Protein AF-A0AAQ4Q8F9-F1 (afdb_monomer)

Radius of gyration: 36.41 Å; Cα contacts (8 Å, |Δi|>4): 1693; chains: 1; bounding box: 118×92×97 Å

Secondary structure (DSSP, 8-state):
--------SSSSSSS-SS---EEEEEEEE-STTS-HHHHHHHHHHHHHHHHHS-BBTTSEEEEEEEESSSEEEEE-TTS--BHHHHHHHHHTPPP------HHHHHHHHHHTTTSGGGTPPTTS-EEEEEEE-S--SS--HHHHHHHHHTTEEEEEEEETT--HHHHHHHSPSPHHHHEEEESSGGGHHHHHHHHHHHHHHHHHHHHHHHHTTEEEES-SSTTEEEEEE---SSSS-S--EEPBGGG--HHHHHHHHHHTT--SEEEE-TTTT----SPBP-EEEE--S--SSGGGSEEEEPS-S-PPTT-BPEEEE--SEEEEESSSTTEEEEEEEETTEEEEBP-TT--HHHHHHHHHHTT--SEEEEEEEEEEEEEEEE--HHHHHTT--TTTT-EEEEEEEEEEEEE-SSEEEESSSSTTEEEEEE----TTS-S--EEPBGGG--HHHHHHHHHHTT--SEEEE-GGGS----SPBP-EEEE--S--SSGGGSEEEE-------TT-B-EEEEPP-EEEEEEEETTEEEEEEEETTEEEEBP-TT--HHHHHHHHHHTT--SEEEEEEEEEEEEEEEEE--HHHHHTT--GGGG-EEEEEEEEEEEEE--SSPPPEEEEEESSS-----SSSEEEEETT--EEEEEE---SSS--EEEEEEE-TT--EEEEEE-BTTEEEEEESS--GGG-EEEEEEEEEEETTEEEEEEPPPEEEEEEPP----PPPP--

pLDDT: mean 79.24, std 13.97, range [27.98, 98.06]

Mean predicted aligned error: 19.27 Å

InterPro domains:
  IPR001190 SRCR domain [PF00530] (217-318)
  IPR001190 SRCR domain [PF00530] (324-401)
  IPR001190 SRCR domain [PF00530] (418-519)
  IPR001190 SRCR domain [PF00530] (525-603)
  IPR001190 SRCR domain [PR00258] (415-431)
  IPR001190 SRCR domain [PR00258] (439-450)
  IPR001190 SRCR domain [PR00258] (454-464)
  IPR001190 SRCR domain [PR00258] (484-498)
  IPR001190 SRCR domain [PR00258] (507-519)
  IPR001190 SRCR domain [PS50287] (214-318)
  IPR001190 SRCR domain [PS50287] (321-420)
  IPR001190 SRCR domain [PS50287] (415-519)
  IPR001190 SRCR domain [PS50287] (522-627)
  IPR001190 SRCR domain [SM00202] (214-318)
  IPR001190 SRCR domain [SM00202] (321-412)
  IPR001190 SRCR domain [SM00202] (415-519)
  IPR001190 SRCR domain [SM00202] (522-614)
  IPR002035 von Willebrand factor, type A [PF00092] (23-193)
  IPR002035 von Willebrand factor, type A [PS50234] (23-195)
  IPR002035 von Willebrand factor, type A [SM00327] (21-200)

Structure (mmCIF, N/CA/C/O backbone):
data_AF-A0AAQ4Q8F9-F1
#
_entry.id   AF-A0AAQ4Q8F9-F1
#
loop_
_atom_site.group_PDB
_atom_site.id
_atom_site.type_symbol
_atom_site.label_atom_id
_atom_site.label_alt_id
_atom_site.label_comp_id
_atom_site.label_asym_id
_atom_site.label_entity_id
_atom_site.label_seq_id
_atom_site.pdbx_PDB_ins_code
_atom_site.Cartn_x
_atom_site.Cartn_y
_atom_site.Cartn_z
_atom_site.occupancy
_atom_site.B_iso_or_equiv
_atom_site.auth_seq_id
_atom_site.auth_comp_id
_atom_site.auth_asym_id
_atom_site.auth_atom_id
_atom_site.pdbx_PDB_model_num
ATOM 1 N N . MET A 1 1 ? 2.829 54.168 5.114 1.00 35.06 1 MET A N 1
ATOM 2 C CA . MET A 1 1 ? 2.646 53.043 4.173 1.00 35.06 1 MET A CA 1
ATOM 3 C C . MET A 1 1 ? 3.361 51.857 4.783 1.00 35.06 1 MET A C 1
ATOM 5 O O . MET A 1 1 ? 4.544 51.974 5.066 1.00 35.06 1 MET A O 1
ATOM 9 N N . GLY A 1 2 ? 2.591 50.840 5.170 1.00 30.11 2 GLY A N 1
ATOM 10 C CA . GLY A 1 2 ? 3.022 49.775 6.071 1.00 30.11 2 GLY A CA 1
ATOM 11 C C . GLY A 1 2 ? 3.921 48.730 5.417 1.00 30.11 2 GLY A C 1
ATOM 12 O O . GLY A 1 2 ? 3.797 48.431 4.233 1.00 30.11 2 GLY A O 1
ATOM 13 N N . THR A 1 3 ? 4.804 48.173 6.236 1.00 28.84 3 THR A N 1
ATOM 14 C CA . THR A 1 3 ? 5.566 46.951 5.986 1.00 28.84 3 THR A CA 1
ATOM 15 C C . THR A 1 3 ? 4.746 45.755 6.467 1.00 28.84 3 THR A C 1
ATOM 17 O O . THR A 1 3 ? 4.568 45.574 7.670 1.00 28.84 3 THR A O 1
ATOM 20 N N . THR A 1 4 ? 4.236 44.947 5.542 1.00 30.41 4 THR A N 1
ATOM 21 C CA . THR A 1 4 ? 3.659 43.627 5.832 1.00 30.41 4 THR A CA 1
ATOM 22 C C . THR A 1 4 ? 4.786 42.610 5.975 1.00 30.41 4 THR A C 1
ATOM 24 O O . THR A 1 4 ? 5.556 42.393 5.040 1.00 30.41 4 THR A O 1
ATOM 27 N N . GLN A 1 5 ? 4.894 42.024 7.167 1.00 32.47 5 GLN A N 1
ATOM 28 C CA . GLN A 1 5 ? 5.756 40.882 7.454 1.00 32.47 5 GLN A CA 1
ATOM 29 C C . GLN A 1 5 ? 5.242 39.636 6.723 1.00 32.47 5 GLN A C 1
ATOM 31 O O . GLN A 1 5 ? 4.038 39.417 6.612 1.00 32.47 5 GLN A O 1
ATOM 36 N N . ASN A 1 6 ? 6.181 38.838 6.222 1.00 27.98 6 ASN A N 1
ATOM 37 C CA . ASN A 1 6 ? 5.950 37.571 5.543 1.00 27.98 6 ASN A CA 1
ATOM 38 C C . ASN A 1 6 ? 5.794 36.474 6.617 1.00 27.98 6 ASN A C 1
ATOM 40 O O . ASN A 1 6 ? 6.785 36.042 7.199 1.00 27.98 6 ASN A O 1
ATOM 44 N N . THR A 1 7 ? 4.559 36.078 6.933 1.00 31.38 7 THR A N 1
ATOM 45 C CA . THR A 1 7 ? 4.212 35.103 7.989 1.00 31.38 7 THR A CA 1
ATOM 46 C C . THR A 1 7 ? 3.966 33.690 7.444 1.00 31.38 7 THR A C 1
ATOM 48 O O . THR A 1 7 ? 3.009 33.043 7.848 1.00 31.38 7 THR A O 1
ATOM 51 N N . SER A 1 8 ? 4.787 33.196 6.512 1.00 37.94 8 SER A N 1
ATOM 52 C CA . SER A 1 8 ? 4.582 31.877 5.875 1.00 37.94 8 SER A CA 1
ATOM 53 C C . SER A 1 8 ? 5.716 30.864 6.086 1.00 37.94 8 SER A C 1
ATOM 55 O O . SER A 1 8 ? 5.758 29.852 5.398 1.00 37.94 8 SER A O 1
ATOM 57 N N . ALA A 1 9 ? 6.639 31.107 7.024 1.00 31.45 9 ALA A N 1
ATOM 58 C CA . ALA A 1 9 ? 7.805 30.239 7.253 1.00 31.45 9 ALA A CA 1
ATOM 59 C C . ALA A 1 9 ? 7.943 29.715 8.700 1.00 31.45 9 ALA A C 1
ATOM 61 O O . ALA A 1 9 ? 9.027 29.298 9.090 1.00 31.45 9 ALA A O 1
ATOM 62 N N . LEU A 1 10 ? 6.871 29.748 9.503 1.00 33.06 10 LEU A N 1
ATOM 63 C CA . LEU A 1 10 ? 6.869 29.272 10.901 1.00 33.06 10 LEU A CA 1
ATOM 64 C C . LEU A 1 10 ? 5.778 28.221 11.207 1.00 33.06 10 LEU A C 1
ATOM 66 O O . LEU A 1 10 ? 5.583 27.881 12.367 1.00 33.06 10 LEU A O 1
ATOM 70 N N . GLU A 1 11 ? 5.071 27.689 10.202 1.00 39.09 11 GLU A N 1
ATOM 71 C CA . GLU A 1 11 ? 3.965 26.730 10.415 1.00 39.09 11 GLU A CA 1
ATOM 72 C C . GLU A 1 11 ? 4.366 25.239 10.326 1.00 39.09 11 GLU A C 1
ATOM 74 O O . GLU A 1 11 ? 3.532 24.380 10.596 1.00 39.09 11 GLU A O 1
ATOM 79 N N . ASP A 1 12 ? 5.628 24.906 10.026 1.00 42.19 12 ASP A N 1
ATOM 80 C CA . ASP A 1 12 ? 6.030 23.533 9.650 1.00 42.19 12 ASP A CA 1
ATOM 81 C C . ASP A 1 12 ? 6.786 22.718 10.725 1.00 42.19 12 ASP A C 1
ATOM 83 O O . ASP A 1 12 ? 7.306 21.645 10.429 1.00 42.19 12 ASP A O 1
ATOM 87 N N . GLU A 1 13 ? 6.829 23.160 11.989 1.00 38.44 13 GLU A N 1
ATOM 88 C CA . GLU A 1 13 ? 7.495 22.404 13.077 1.00 38.44 13 GLU A CA 1
ATOM 89 C C . GLU A 1 13 ? 6.530 21.778 14.111 1.00 38.44 13 GLU A C 1
ATOM 91 O O . GLU A 1 13 ? 6.966 21.066 15.013 1.00 38.44 13 GLU A O 1
ATOM 96 N N . PHE A 1 14 ? 5.211 21.980 13.964 1.00 51.88 14 PHE A N 1
ATOM 97 C CA . PHE A 1 14 ? 4.199 21.676 14.998 1.00 51.88 14 PHE A CA 1
ATOM 98 C C . PHE A 1 14 ? 3.271 20.482 14.701 1.00 51.88 14 PHE A C 1
ATOM 100 O O . PHE A 1 14 ? 2.230 20.326 15.338 1.00 51.88 14 PHE A O 1
ATOM 107 N N . MET A 1 15 ? 3.610 19.637 13.730 1.00 54.78 15 MET A N 1
ATOM 108 C CA . MET A 1 15 ? 2.733 18.553 13.271 1.00 54.78 15 MET A CA 1
ATOM 109 C C . MET A 1 15 ? 3.082 17.222 13.947 1.00 54.78 15 MET A C 1
ATOM 111 O O . MET A 1 15 ? 4.264 16.946 14.175 1.00 54.78 15 MET A O 1
ATOM 115 N N . CYS A 1 16 ? 2.085 16.352 14.195 1.00 62.62 16 CYS A N 1
ATOM 116 C CA . CYS A 1 16 ? 2.380 14.918 14.323 1.00 62.62 16 CYS A CA 1
ATOM 117 C C . CYS A 1 16 ? 3.275 14.553 13.123 1.00 62.62 16 CYS A C 1
ATOM 119 O O . CYS A 1 16 ? 2.881 14.768 11.974 1.00 62.62 16 CYS A O 1
ATOM 121 N N . LYS A 1 17 ? 4.504 14.084 13.379 1.00 55.25 17 LYS A N 1
ATOM 122 C CA . LYS A 1 17 ? 5.531 13.891 12.335 1.00 55.25 17 LYS A CA 1
ATOM 123 C C . LYS A 1 17 ? 5.098 12.890 11.260 1.00 55.25 17 LYS A C 1
ATOM 125 O O . LYS A 1 17 ? 5.640 12.900 10.158 1.00 55.25 17 LYS A O 1
ATOM 130 N N . SER A 1 18 ? 4.115 12.055 11.586 1.00 55.66 18 SER A N 1
ATOM 131 C CA . SER A 1 18 ? 3.437 11.122 10.701 1.00 55.66 18 SER A CA 1
ATOM 132 C C . SER A 1 18 ? 1.916 11.380 10.719 1.00 55.66 18 SER A C 1
ATOM 134 O O . SER A 1 18 ? 1.379 11.852 11.729 1.00 55.66 18 SER A O 1
ATOM 136 N N . PRO A 1 19 ? 1.178 11.106 9.625 1.00 59.94 19 PRO A N 1
ATOM 137 C CA . PRO A 1 19 ? -0.281 11.102 9.646 1.00 59.94 19 PRO A CA 1
ATOM 138 C C . PRO A 1 19 ? -0.781 9.897 10.459 1.00 59.94 19 PRO A C 1
ATOM 140 O O . PRO A 1 19 ? -1.148 8.866 9.905 1.00 59.94 19 PRO A O 1
ATOM 143 N N . ALA A 1 20 ? -0.769 10.026 11.784 1.00 66.75 20 ALA A N 1
ATOM 144 C CA . ALA A 1 20 ? -1.218 8.986 12.696 1.00 66.75 20 ALA A CA 1
ATOM 145 C C . ALA A 1 20 ? -2.742 8.778 12.580 1.00 66.75 20 ALA A C 1
ATOM 147 O O . ALA A 1 20 ? -3.533 9.715 12.729 1.00 66.75 20 ALA A O 1
ATOM 148 N N . ILE A 1 21 ? -3.166 7.543 12.305 1.00 83.75 21 ILE A N 1
ATOM 149 C CA . ILE A 1 21 ? -4.581 7.172 12.178 1.00 83.75 21 ILE A CA 1
ATOM 150 C C . ILE A 1 21 ? -5.174 7.046 13.588 1.00 83.75 21 ILE A C 1
ATOM 152 O O . ILE A 1 21 ? -4.695 6.260 14.395 1.00 83.75 21 ILE A O 1
ATOM 156 N N . SER A 1 22 ? -6.196 7.843 13.909 1.00 90.62 22 SER A N 1
ATOM 157 C CA . SER A 1 22 ? -6.831 7.858 15.240 1.00 90.62 22 SER A CA 1
ATOM 158 C C . SER A 1 22 ? -8.273 8.353 15.197 1.00 90.62 22 SER A C 1
ATOM 160 O O . SER A 1 22 ? -8.645 9.157 14.339 1.00 90.62 22 SER A O 1
ATOM 162 N N . ASP A 1 23 ? -9.087 7.899 16.143 1.00 94.12 23 ASP A N 1
ATOM 163 C CA . ASP A 1 23 ? -10.429 8.421 16.382 1.00 94.12 23 ASP A CA 1
ATOM 164 C C . ASP A 1 23 ? -10.422 9.259 17.659 1.00 94.12 23 ASP A C 1
ATOM 166 O O . ASP A 1 23 ? -10.284 8.725 18.760 1.00 94.12 23 ASP A O 1
ATOM 170 N N . ILE A 1 24 ? -10.580 10.573 17.516 1.00 96.00 24 ILE A N 1
ATOM 171 C CA . ILE A 1 24 ? -10.577 11.516 18.632 1.00 96.00 24 ILE A CA 1
ATOM 172 C C . ILE A 1 24 ? -11.996 12.028 18.848 1.00 96.00 24 ILE A C 1
ATOM 174 O O . ILE A 1 24 ? -12.612 12.602 17.951 1.00 96.00 24 ILE A O 1
ATOM 178 N N . VAL A 1 25 ? -12.522 11.859 20.054 1.00 97.94 25 VAL A N 1
ATOM 179 C CA . VAL A 1 25 ? -13.772 12.491 20.474 1.00 97.94 25 VAL A CA 1
ATOM 180 C C . VAL A 1 25 ? -13.445 13.562 21.497 1.00 97.94 25 VAL A C 1
ATOM 182 O O . VAL A 1 25 ? -12.708 13.329 22.452 1.00 97.94 25 VAL A O 1
ATOM 185 N N . ILE A 1 26 ? -13.994 14.751 21.290 1.00 98.06 26 ILE A N 1
ATOM 186 C CA . ILE A 1 26 ? -13.866 15.869 22.215 1.00 98.06 26 ILE A CA 1
ATOM 187 C C . ILE A 1 26 ? -15.170 15.969 22.995 1.00 98.06 26 ILE A C 1
ATOM 189 O O . ILE A 1 26 ? -16.236 16.162 22.407 1.00 98.06 26 ILE A O 1
ATOM 193 N N . LEU A 1 27 ? -15.079 15.833 24.314 1.00 96.75 27 LEU A N 1
ATOM 194 C CA . LEU A 1 27 ? -16.193 16.032 25.226 1.00 96.75 27 LEU A CA 1
ATOM 195 C C . LEU A 1 27 ? -16.040 17.405 25.882 1.00 96.75 27 LEU A C 1
ATOM 197 O O . LEU A 1 27 ? -15.180 17.606 26.737 1.00 96.75 27 LEU A O 1
ATOM 201 N N . LEU A 1 28 ? -16.850 18.358 25.431 1.00 95.81 28 LEU A N 1
ATOM 202 C CA . LEU A 1 28 ? -16.788 19.751 25.856 1.00 95.81 28 LEU A CA 1
ATOM 203 C C . LEU A 1 28 ? -17.894 20.052 26.868 1.00 95.81 28 LEU A C 1
ATOM 205 O O . LEU A 1 28 ? -19.080 19.917 26.559 1.00 95.81 28 LEU A O 1
ATOM 209 N N . ASP A 1 29 ? -17.509 20.523 28.046 1.00 91.62 29 ASP A N 1
ATOM 210 C CA . ASP A 1 29 ? -18.443 21.101 29.002 1.00 91.62 29 ASP A CA 1
ATOM 211 C C . ASP A 1 29 ? -19.035 22.398 28.427 1.00 91.62 29 ASP A C 1
ATOM 213 O O . ASP A 1 29 ? -18.330 23.332 28.035 1.00 91.62 29 ASP A O 1
ATOM 217 N N . GLY A 1 30 ? -20.359 22.419 28.310 1.00 88.69 30 GLY A N 1
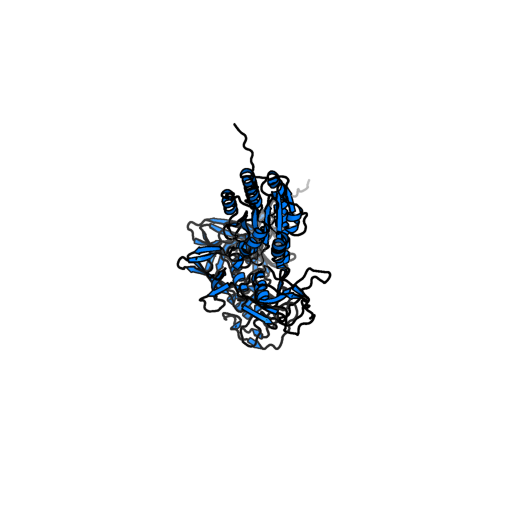ATOM 218 C CA . GLY A 1 30 ? -21.163 23.545 27.850 1.00 88.69 30 GLY A CA 1
ATOM 219 C C . GLY A 1 30 ? -22.108 24.068 28.927 1.00 88.69 30 GLY A C 1
ATOM 220 O O . GLY A 1 30 ? -23.098 24.720 28.594 1.00 88.69 30 GLY A O 1
ATOM 221 N N . SER A 1 31 ? -21.859 23.752 30.197 1.00 87.19 31 SER A N 1
ATOM 222 C CA . SER A 1 31 ? -22.683 24.140 31.342 1.00 87.19 31 SER A CA 1
ATOM 223 C C . SER A 1 31 ? -22.693 25.652 31.603 1.00 87.19 31 SER A C 1
ATOM 225 O O . SER A 1 31 ? -21.980 26.445 30.981 1.00 87.19 31 SER A O 1
ATOM 227 N N . SER A 1 32 ? -23.576 26.089 32.506 1.00 85.81 32 SER A N 1
ATOM 228 C CA . SER A 1 32 ? -23.772 27.514 32.808 1.00 85.81 32 SER A CA 1
ATOM 229 C C . SER A 1 32 ? -22.647 28.150 33.643 1.00 85.81 32 SER A C 1
ATOM 231 O O . SER A 1 32 ? -22.621 29.378 33.750 1.00 85.81 32 SER A O 1
ATOM 233 N N . SER A 1 33 ? -21.737 27.368 34.241 1.00 83.62 33 SER A N 1
ATOM 234 C CA . SER A 1 33 ? -20.533 27.877 34.934 1.00 83.62 33 SER A CA 1
ATOM 235 C C . SER A 1 33 ? -19.539 28.520 33.961 1.00 83.62 33 SER A C 1
ATOM 237 O O . SER A 1 33 ? -18.845 29.494 34.297 1.00 83.62 33 SER A O 1
ATOM 239 N N . ILE A 1 34 ? -19.563 28.064 32.710 1.00 85.69 34 ILE A N 1
ATOM 240 C CA . ILE A 1 34 ? -18.761 28.602 31.622 1.00 85.69 34 ILE A CA 1
ATOM 241 C C . ILE A 1 34 ? -19.481 29.814 31.034 1.00 85.69 34 ILE A C 1
ATOM 243 O O . ILE A 1 34 ? -20.535 29.718 30.410 1.00 85.69 34 ILE A O 1
ATOM 247 N N . SER A 1 35 ? -18.904 31.003 31.218 1.00 86.62 35 SER A N 1
ATOM 248 C CA . SER A 1 35 ? -19.424 32.211 30.569 1.00 86.62 35 SER A CA 1
ATOM 249 C C . SER A 1 35 ? -19.269 32.129 29.046 1.00 86.62 35 SER A C 1
ATOM 251 O O . SER A 1 35 ? -18.334 31.505 28.549 1.00 86.62 35 SER A O 1
ATOM 253 N N . ARG A 1 36 ? -20.107 32.848 28.287 1.00 86.69 36 ARG A N 1
ATOM 254 C CA . ARG A 1 36 ? -19.986 32.906 26.816 1.00 86.69 36 ARG A CA 1
ATOM 255 C C . ARG A 1 36 ? -18.586 33.313 26.340 1.00 86.69 36 ARG A C 1
ATOM 257 O O . ARG A 1 36 ? -18.115 32.790 25.344 1.00 86.69 36 ARG A O 1
ATOM 264 N N . ILE A 1 37 ? -17.912 34.206 27.068 1.00 88.81 37 ILE A N 1
ATOM 265 C CA . ILE A 1 37 ? -16.542 34.642 26.746 1.00 88.81 37 ILE A CA 1
ATOM 266 C C . ILE A 1 37 ? -15.551 33.480 26.905 1.00 88.81 37 ILE A C 1
ATOM 268 O O . ILE A 1 37 ? -14.706 33.268 26.042 1.00 88.81 37 ILE A O 1
ATOM 272 N N . ASN A 1 38 ? -15.679 32.696 27.975 1.00 90.38 38 ASN A N 1
ATOM 273 C CA . ASN A 1 38 ? -14.840 31.516 28.189 1.00 90.38 38 ASN A CA 1
ATOM 274 C C . ASN A 1 38 ? -15.128 30.415 27.165 1.00 90.38 38 ASN A C 1
ATOM 276 O O . ASN A 1 38 ? -14.209 29.734 26.723 1.00 90.38 38 ASN A O 1
ATOM 280 N N . PHE A 1 39 ? -16.388 30.270 26.754 1.00 91.56 39 PHE A N 1
ATOM 281 C CA . PHE A 1 39 ? -16.765 29.323 25.711 1.00 91.56 39 PHE A CA 1
ATOM 282 C C . PHE A 1 39 ? -16.125 29.677 24.358 1.00 91.56 39 PHE A C 1
ATOM 284 O O . PHE A 1 39 ? -15.666 28.789 23.646 1.00 91.56 39 PHE A O 1
ATOM 291 N N . GLU A 1 40 ? -16.001 30.967 24.021 1.00 92.06 40 GLU A N 1
ATOM 292 C CA . GLU A 1 40 ? -15.254 31.406 22.829 1.00 92.06 40 GLU A CA 1
ATOM 293 C C . GLU A 1 40 ? -13.747 31.093 22.927 1.00 92.06 40 GLU A C 1
ATOM 295 O O . GLU A 1 40 ? -13.123 30.714 21.932 1.00 92.06 40 GLU A O 1
ATOM 300 N N . LEU A 1 41 ? -13.154 31.176 24.126 1.00 92.38 41 LEU A N 1
ATOM 301 C CA . LEU A 1 41 ? -11.770 30.734 24.349 1.00 92.38 41 LEU A CA 1
ATOM 302 C C . LEU A 1 41 ? -11.626 29.218 24.160 1.00 92.38 41 LEU A C 1
ATOM 304 O O . LEU A 1 41 ? -10.673 28.776 23.521 1.00 92.38 41 LEU A O 1
ATOM 308 N N . ALA A 1 42 ? -12.593 28.429 24.638 1.00 93.06 42 ALA A N 1
ATOM 309 C CA . ALA A 1 42 ? -12.633 26.990 24.395 1.00 93.06 42 ALA A CA 1
ATOM 310 C C . ALA A 1 42 ? -12.767 26.672 22.896 1.00 93.06 42 ALA A C 1
ATOM 312 O O . ALA A 1 42 ? -12.022 25.843 22.384 1.00 93.06 42 ALA A O 1
ATOM 313 N N . ARG A 1 43 ? -13.629 27.379 22.153 1.00 94.31 43 ARG A N 1
ATOM 314 C CA . ARG A 1 43 ? -13.733 27.231 20.688 1.00 94.31 43 ARG A CA 1
ATOM 315 C C . ARG A 1 43 ? -12.413 27.541 19.983 1.00 94.31 43 ARG A C 1
ATOM 317 O O . ARG A 1 43 ? -11.963 26.742 19.168 1.00 94.31 43 ARG A O 1
ATOM 324 N N . THR A 1 44 ? -11.751 28.635 20.358 1.00 94.19 44 THR A N 1
ATOM 325 C CA . THR A 1 44 ? -10.432 29.006 19.815 1.00 94.19 44 THR A CA 1
ATOM 326 C C . THR A 1 44 ? -9.381 27.928 20.102 1.00 94.19 44 THR A C 1
ATOM 328 O O . THR A 1 44 ? -8.585 27.573 19.233 1.00 94.19 44 THR A O 1
ATOM 331 N N . PHE A 1 45 ? -9.390 27.371 21.314 1.00 95.50 45 PHE A N 1
ATOM 332 C CA . PHE A 1 45 ? -8.531 26.250 21.682 1.00 95.50 45 PHE A CA 1
ATOM 333 C C . PHE A 1 45 ? -8.787 25.020 20.804 1.00 95.50 45 PHE A C 1
ATOM 335 O O . PHE A 1 45 ? -7.836 24.455 20.269 1.00 95.50 45 PHE A O 1
ATOM 342 N N . LEU A 1 46 ? -10.053 24.647 20.597 1.00 96.38 46 LEU A N 1
ATOM 343 C CA . LEU A 1 46 ? -10.427 23.519 19.744 1.00 96.38 46 LEU A CA 1
ATOM 344 C C . LEU A 1 46 ? -9.981 23.716 18.293 1.00 96.38 46 LEU A C 1
ATOM 346 O O . LEU A 1 46 ? -9.464 22.779 17.690 1.00 96.38 46 LEU A O 1
ATOM 350 N N . GLU A 1 47 ? -10.115 24.925 17.741 1.00 95.19 47 GLU A N 1
ATOM 351 C CA . GLU A 1 47 ? -9.613 25.233 16.397 1.00 95.19 47 GLU A CA 1
ATOM 352 C C . GLU A 1 47 ? -8.102 24.985 16.291 1.00 95.19 47 GLU A C 1
ATOM 354 O O . GLU A 1 47 ? -7.645 24.339 15.347 1.00 95.19 47 GLU A O 1
ATOM 359 N N . ASN A 1 48 ? -7.324 25.457 17.268 1.00 92.75 48 ASN A N 1
ATOM 360 C CA . ASN A 1 48 ? -5.871 25.285 17.279 1.00 92.75 48 ASN A CA 1
ATOM 361 C C . ASN A 1 48 ? -5.454 23.830 17.528 1.00 92.75 48 ASN A C 1
ATOM 363 O O . ASN A 1 48 ? -4.514 23.348 16.900 1.00 92.75 48 ASN A O 1
ATOM 367 N N . LEU A 1 49 ? -6.184 23.111 18.381 1.00 93.44 49 LEU A N 1
ATOM 368 C CA . LEU A 1 49 ? -5.965 21.691 18.628 1.00 93.44 49 LEU A CA 1
ATOM 369 C C . LEU A 1 49 ? -6.189 20.870 17.350 1.00 93.44 49 LEU A C 1
ATOM 371 O O . LEU A 1 49 ? -5.326 20.091 16.957 1.00 93.44 49 LEU A O 1
ATOM 375 N N . VAL A 1 50 ? -7.303 21.094 16.646 1.00 93.19 50 VAL A N 1
ATOM 376 C CA . VAL A 1 50 ? -7.621 20.410 15.380 1.00 93.19 50 VAL A CA 1
ATOM 377 C C . VAL A 1 50 ? -6.580 20.700 14.296 1.00 93.19 50 VAL A C 1
ATOM 379 O O . VAL A 1 50 ? -6.276 19.827 13.480 1.00 93.19 50 VAL A O 1
ATOM 382 N N . ARG A 1 51 ? -5.985 21.901 14.287 1.00 91.38 51 ARG A N 1
ATOM 383 C CA . ARG A 1 51 ? -4.921 22.251 13.332 1.00 91.38 51 ARG A CA 1
ATOM 384 C C . ARG A 1 51 ? -3.673 21.387 13.476 1.00 91.38 51 ARG A C 1
ATOM 386 O O . ARG A 1 51 ? -3.042 21.138 12.448 1.00 91.38 51 ARG A O 1
ATOM 393 N N . ALA A 1 52 ? -3.367 20.901 14.678 1.00 87.81 52 ALA A N 1
ATOM 394 C CA . ALA A 1 52 ? -2.208 20.047 14.935 1.00 87.81 52 ALA A CA 1
ATOM 395 C C . ALA A 1 52 ? -2.360 18.618 14.374 1.00 87.81 52 ALA A C 1
ATOM 397 O O . ALA A 1 52 ? -1.364 17.935 14.140 1.00 87.81 52 ALA A O 1
ATOM 398 N N . PHE A 1 53 ? -3.593 18.168 14.112 1.00 87.88 53 PHE A N 1
ATOM 399 C CA . PHE A 1 53 ? -3.864 16.822 13.606 1.00 87.88 53 PHE A CA 1
ATOM 400 C C . PHE A 1 53 ? -4.037 16.792 12.090 1.00 87.88 53 PHE A C 1
ATOM 402 O O . PHE A 1 53 ? -4.552 17.721 11.465 1.00 87.88 53 PHE A O 1
ATOM 409 N N . SER A 1 54 ? -3.651 15.679 11.471 1.00 86.81 54 SER A N 1
ATOM 410 C CA . SER A 1 54 ? -3.974 15.415 10.071 1.00 86.81 54 SER A CA 1
ATOM 411 C C . SER A 1 54 ? -5.389 14.849 9.976 1.00 86.81 54 SER A C 1
ATOM 413 O O . SER A 1 54 ? -5.582 13.642 10.049 1.00 86.81 54 SER A O 1
ATOM 415 N N . VAL A 1 55 ? -6.390 15.719 9.830 1.00 87.56 55 VAL A N 1
ATOM 416 C CA . VAL A 1 55 ? -7.798 15.300 9.745 1.00 87.56 55 VAL A CA 1
ATOM 417 C C . VAL A 1 55 ? -8.132 14.799 8.345 1.00 87.56 55 VAL A C 1
ATOM 419 O O . VAL A 1 55 ? -7.862 15.475 7.351 1.00 87.56 55 VAL A O 1
ATOM 422 N N . GLY A 1 56 ? -8.738 13.621 8.275 1.00 76.56 56 GLY A N 1
ATOM 423 C CA . GLY A 1 56 ? -9.090 12.971 7.022 1.00 76.56 56 GLY A CA 1
ATOM 424 C C . GLY A 1 56 ? -9.908 11.713 7.262 1.00 76.56 56 GLY A C 1
ATOM 425 O O . GLY A 1 56 ? -9.942 11.175 8.367 1.00 76.56 56 GLY A O 1
ATOM 426 N N . TYR A 1 57 ? -10.557 11.222 6.213 1.00 71.12 57 TYR A N 1
ATOM 427 C CA . TYR A 1 57 ? -11.339 9.990 6.293 1.00 71.12 57 TYR A CA 1
ATOM 428 C C . TYR A 1 57 ? -10.485 8.768 6.684 1.00 71.12 57 TYR A C 1
ATOM 430 O O . TYR A 1 57 ? -10.930 7.932 7.473 1.00 71.12 57 TYR A O 1
ATOM 438 N N . ASP A 1 58 ? -9.265 8.705 6.158 1.00 65.19 58 ASP A N 1
ATOM 439 C CA . ASP A 1 58 ? -8.217 7.694 6.347 1.00 65.19 58 ASP A CA 1
ATOM 440 C C . ASP A 1 58 ? -7.149 8.122 7.371 1.00 65.19 58 ASP A C 1
ATOM 442 O O . ASP A 1 58 ? -6.186 7.404 7.607 1.00 65.19 58 ASP A O 1
ATOM 446 N N . LYS A 1 59 ? -7.321 9.283 8.015 1.00 83.25 59 LYS A N 1
ATOM 447 C CA . LYS A 1 59 ? -6.365 9.853 8.978 1.00 83.25 59 LYS A CA 1
ATOM 448 C C . LYS A 1 59 ? -7.023 10.018 10.344 1.00 83.25 59 LYS A C 1
ATOM 450 O O . LYS A 1 59 ? -7.744 9.119 10.774 1.00 83.25 59 LYS A O 1
ATOM 455 N N . THR A 1 60 ? -6.816 11.132 11.042 1.00 89.81 60 THR A N 1
ATOM 456 C CA . THR A 1 60 ? -7.538 11.432 12.280 1.00 89.81 60 THR A CA 1
ATOM 457 C C . THR A 1 60 ? -8.996 11.788 11.978 1.00 89.81 60 THR A C 1
ATOM 459 O O . THR A 1 60 ? -9.267 12.683 11.174 1.00 89.81 60 THR A O 1
ATOM 462 N N . ARG A 1 61 ? -9.942 11.125 12.649 1.00 92.94 61 ARG A N 1
ATOM 463 C CA . ARG A 1 61 ? -11.366 11.497 12.658 1.00 92.94 61 ARG A CA 1
ATOM 464 C C . ARG A 1 61 ? -11.684 12.208 13.963 1.00 92.94 61 ARG A C 1
ATOM 466 O O . ARG A 1 61 ? -11.242 11.753 15.013 1.00 92.94 61 ARG A O 1
ATOM 473 N N . ILE A 1 62 ? -12.436 13.308 13.899 1.00 95.88 62 ILE A N 1
ATOM 474 C CA . ILE A 1 62 ? -12.740 14.133 15.076 1.00 95.88 62 ILE A CA 1
ATOM 475 C C . ILE A 1 62 ? -14.249 14.267 15.253 1.00 95.88 62 ILE A C 1
ATOM 477 O O . ILE A 1 62 ? -14.925 14.868 14.419 1.00 95.88 62 ILE A O 1
ATOM 481 N N . GLY A 1 63 ? -14.763 13.717 16.350 1.00 96.81 63 GLY A N 1
ATOM 482 C CA . GLY A 1 63 ? -16.135 13.896 16.817 1.00 96.81 63 GLY A CA 1
ATOM 483 C C . GLY A 1 63 ? -16.185 14.905 17.958 1.00 96.81 63 GLY A C 1
ATOM 484 O O . GLY A 1 63 ? -15.204 15.064 18.688 1.00 96.81 63 GLY A O 1
ATOM 485 N N . LEU A 1 64 ? -17.322 15.573 18.135 1.00 98.00 64 LEU A N 1
ATOM 486 C CA . LEU A 1 64 ? -17.512 16.493 19.252 1.00 98.00 64 LEU A CA 1
ATOM 487 C C . LEU A 1 64 ? -18.890 16.321 19.879 1.00 98.00 64 LEU A C 1
ATOM 489 O O . LEU A 1 64 ? -19.921 16.330 19.201 1.00 98.00 64 LEU A O 1
ATOM 493 N N . VAL A 1 65 ? -18.884 16.206 21.202 1.00 96.75 65 VAL A N 1
ATOM 494 C CA . VAL A 1 65 ? -20.080 16.166 22.036 1.00 96.75 65 VAL A CA 1
ATOM 495 C C . VAL A 1 65 ? -19.993 17.294 23.046 1.00 96.75 65 VAL A C 1
ATOM 497 O O . VAL A 1 65 ? -18.980 17.455 23.725 1.00 96.75 65 VAL A O 1
ATOM 500 N N . GLN A 1 66 ? -21.066 18.070 23.150 1.00 95.25 66 GLN A N 1
ATOM 501 C CA . GLN A 1 66 ? -21.236 19.043 24.218 1.00 95.25 66 GLN A CA 1
ATOM 502 C C . GLN A 1 66 ? -22.131 18.443 25.303 1.00 95.25 66 GLN A C 1
ATOM 504 O O . GLN A 1 66 ? -23.137 17.803 24.986 1.00 95.25 66 GLN A O 1
ATOM 509 N N . TYR A 1 67 ? -21.795 18.659 26.572 1.00 91.88 67 TYR A N 1
ATOM 510 C CA . TYR A 1 67 ? -22.630 18.218 27.688 1.00 91.88 67 TYR A CA 1
ATOM 511 C C . TYR A 1 67 ? -22.932 19.348 28.668 1.00 91.88 67 TYR A C 1
ATOM 513 O O . TYR A 1 67 ? -22.183 20.313 28.794 1.00 91.88 67 TYR A O 1
ATOM 521 N N . SER A 1 68 ? -24.062 19.219 29.353 1.00 88.38 68 SER A N 1
ATOM 522 C CA . SER A 1 68 ? -24.401 20.004 30.533 1.00 88.38 68 SER A CA 1
ATOM 523 C C . SER A 1 68 ? -25.263 19.149 31.479 1.00 88.38 68 SER A C 1
ATOM 525 O O . SER A 1 68 ? -24.788 18.156 32.031 1.00 88.38 68 SER A O 1
ATOM 527 N N . GLY A 1 69 ? -26.542 19.497 31.661 1.00 80.50 69 GLY A N 1
ATOM 528 C CA . GLY A 1 69 ? -27.546 18.624 32.274 1.00 80.50 69 GLY A CA 1
ATOM 529 C C . GLY A 1 69 ? -28.106 17.568 31.311 1.00 80.50 69 GLY A C 1
ATOM 530 O O . GLY A 1 69 ? -28.619 16.554 31.795 1.00 80.50 69 GLY A O 1
ATOM 531 N N . ASP A 1 70 ? -27.968 17.822 30.005 1.00 85.19 70 ASP A N 1
ATOM 532 C CA . ASP A 1 70 ? -28.278 16.948 28.866 1.00 85.19 70 ASP A CA 1
ATOM 533 C C . ASP A 1 70 ? -27.033 16.821 27.955 1.00 85.19 70 ASP A C 1
ATOM 535 O O . ASP A 1 70 ? -25.990 17.425 28.226 1.00 85.19 70 ASP A O 1
ATOM 539 N N . PHE A 1 71 ? -27.127 16.039 26.873 1.00 88.88 71 PHE A N 1
ATOM 540 C CA . PHE A 1 71 ? -26.010 15.735 25.966 1.00 88.88 71 PHE A CA 1
ATOM 541 C C . PHE A 1 71 ? -26.390 16.047 24.517 1.00 88.88 71 PHE A C 1
ATOM 543 O O . PHE A 1 71 ? -27.464 15.657 24.053 1.00 88.88 71 PHE A O 1
ATOM 550 N N . TRP A 1 72 ? -25.495 16.707 23.782 1.00 92.12 72 TRP A N 1
ATOM 551 C CA . TRP A 1 72 ? -25.678 17.033 22.369 1.00 92.12 72 TRP A CA 1
ATOM 552 C C . TRP A 1 72 ? -24.481 16.551 21.569 1.00 92.12 72 TRP A C 1
ATOM 554 O O . TRP A 1 72 ? -23.358 17.019 21.753 1.00 92.12 72 TRP A O 1
ATOM 564 N N . ILE A 1 73 ? -24.731 15.626 20.648 1.00 92.62 73 ILE A N 1
ATOM 565 C CA . ILE A 1 73 ? -23.753 15.283 19.622 1.00 92.62 73 ILE A CA 1
ATOM 566 C C . ILE A 1 73 ? -23.777 16.418 18.607 1.00 92.62 73 ILE A C 1
ATOM 568 O O . ILE A 1 73 ? -24.734 16.539 17.845 1.00 92.62 73 ILE A O 1
ATOM 572 N N . GLU A 1 74 ? -22.748 17.258 18.622 1.00 95.50 74 GLU A N 1
ATOM 573 C CA . GLU A 1 74 ? -22.617 18.336 17.642 1.00 95.50 74 GLU A CA 1
ATOM 574 C C . GLU A 1 74 ? -22.247 17.730 16.283 1.00 95.50 74 GLU A C 1
ATOM 576 O O . GLU A 1 74 ? -22.838 18.087 15.265 1.00 95.50 74 GLU A O 1
ATOM 581 N N . TRP A 1 75 ? -21.354 16.729 16.276 1.00 95.69 75 TRP A N 1
ATOM 582 C CA . TRP A 1 75 ? -21.136 15.848 15.128 1.00 95.69 75 TRP A CA 1
ATOM 583 C C . TRP A 1 75 ? -20.439 14.531 15.503 1.00 95.69 75 TRP A C 1
ATOM 585 O O . TRP A 1 75 ? -19.688 14.432 16.475 1.00 95.69 75 TRP A O 1
ATOM 595 N N . HIS A 1 76 ? -20.676 13.508 14.682 1.00 93.38 76 HIS A N 1
ATOM 596 C CA . HIS A 1 76 ? -20.055 12.186 14.784 1.00 93.38 76 HIS A CA 1
ATOM 597 C C . HIS A 1 76 ? -18.676 12.129 14.097 1.00 93.38 76 HIS A C 1
ATOM 599 O O . HIS A 1 76 ? -18.339 12.991 13.287 1.00 93.38 76 HIS A O 1
ATOM 605 N N . LEU A 1 77 ? -17.897 11.067 14.351 1.00 91.75 77 LEU A N 1
ATOM 606 C CA . LEU A 1 77 ? -16.554 10.867 13.773 1.00 91.75 77 LEU A CA 1
ATOM 607 C C . LEU A 1 77 ? -16.550 10.795 12.235 1.00 91.75 77 LEU A C 1
ATOM 609 O O . LEU A 1 77 ? -15.542 11.093 11.603 1.00 91.75 77 LEU A O 1
ATOM 613 N N . ASN A 1 78 ? -17.664 10.391 11.620 1.00 86.94 78 ASN A N 1
ATOM 614 C CA . ASN A 1 78 ? -17.827 10.288 10.165 1.00 86.94 78 ASN A CA 1
ATOM 615 C C . ASN A 1 78 ? -18.492 11.516 9.516 1.00 86.94 78 ASN A C 1
ATOM 617 O O . ASN A 1 78 ? -18.798 11.466 8.327 1.00 86.94 78 ASN A O 1
ATOM 621 N N . ALA A 1 79 ? -18.735 12.598 10.263 1.00 89.38 79 ALA A N 1
ATOM 622 C CA . ALA A 1 79 ? -19.441 13.771 9.744 1.00 89.38 79 ALA A CA 1
ATOM 623 C C . ALA A 1 79 ? -18.563 14.681 8.869 1.00 89.38 79 ALA A C 1
ATOM 625 O O . ALA A 1 79 ? -19.055 15.281 7.913 1.00 89.38 79 ALA A O 1
ATOM 626 N N . HIS A 1 80 ? -17.267 14.779 9.176 1.00 89.06 80 HIS A N 1
ATOM 627 C CA . HIS A 1 80 ? -16.327 15.658 8.480 1.00 89.06 80 HIS A CA 1
ATOM 628 C C . HIS A 1 80 ? -15.107 14.877 7.992 1.00 89.06 80 HIS A C 1
ATOM 630 O O . HIS A 1 80 ? -14.498 14.119 8.741 1.00 89.06 80 HIS A O 1
ATOM 636 N N . THR A 1 81 ? -14.728 15.092 6.731 1.00 81.31 81 THR A N 1
ATOM 637 C CA . THR A 1 81 ? -13.587 14.418 6.087 1.00 81.31 81 THR A CA 1
ATOM 638 C C . THR A 1 81 ? -12.403 15.349 5.828 1.00 81.31 81 THR A C 1
ATOM 640 O O . THR A 1 81 ? -11.411 14.911 5.252 1.00 81.31 81 THR A O 1
ATOM 643 N N . THR A 1 82 ? -12.494 16.625 6.220 1.00 86.44 82 THR A N 1
ATOM 644 C CA . THR A 1 82 ? -11.438 17.634 6.043 1.00 86.44 82 THR A CA 1
ATOM 645 C C . THR A 1 82 ? -11.226 18.438 7.321 1.00 86.44 82 THR A C 1
ATOM 647 O O . THR A 1 82 ? -12.166 18.684 8.082 1.00 86.44 82 THR A O 1
ATOM 650 N N . LYS A 1 83 ? -9.983 18.884 7.536 1.00 90.62 83 LYS A N 1
ATOM 651 C CA . LYS A 1 83 ? -9.592 19.745 8.662 1.00 90.62 83 LYS A CA 1
ATOM 652 C C . LYS A 1 83 ? -10.414 21.032 8.687 1.00 90.62 83 LYS A C 1
ATOM 654 O O . LYS A 1 83 ? -10.936 21.422 9.726 1.00 90.62 83 LYS A O 1
ATOM 659 N N . GLU A 1 84 ? -10.575 21.657 7.529 1.00 93.31 84 GLU A N 1
ATOM 660 C CA . GLU A 1 84 ? -11.309 22.908 7.356 1.00 93.31 84 GLU A CA 1
ATOM 661 C C . GLU A 1 84 ? -12.793 22.732 7.689 1.00 93.31 84 GLU A C 1
ATOM 663 O O . GLU A 1 84 ? -13.384 23.616 8.303 1.00 93.31 84 GLU A O 1
ATOM 668 N N . GLY A 1 85 ? -13.378 21.576 7.350 1.00 92.88 85 GLY A N 1
ATOM 669 C CA . GLY A 1 85 ? -14.765 21.254 7.683 1.00 92.88 85 GLY A CA 1
ATOM 670 C C . GLY A 1 85 ? -15.001 21.166 9.191 1.00 92.88 85 GLY A C 1
ATOM 671 O O . GLY A 1 85 ? -15.978 21.724 9.685 1.00 92.88 85 GLY A O 1
ATOM 672 N N . VAL A 1 86 ? -14.081 20.536 9.929 1.00 95.31 86 VAL A N 1
ATOM 673 C CA . VAL A 1 86 ? -14.147 20.475 11.401 1.00 95.31 86 VAL A CA 1
ATOM 674 C C . VAL A 1 86 ? -13.970 21.866 12.015 1.00 95.31 86 VAL A C 1
ATOM 676 O O . VAL A 1 86 ? -14.732 22.244 12.902 1.00 95.31 86 VAL A O 1
ATOM 679 N N . ILE A 1 87 ? -13.005 22.656 11.532 1.00 95.75 87 ILE A N 1
ATOM 680 C CA . ILE A 1 87 ? -12.778 24.030 12.014 1.00 95.75 87 ILE A CA 1
ATOM 681 C C . ILE A 1 87 ? -14.026 24.897 11.798 1.00 95.75 87 ILE A C 1
ATOM 683 O O . ILE A 1 87 ? -14.408 25.660 12.683 1.00 95.75 87 ILE A O 1
ATOM 687 N N . GLU A 1 88 ? -14.693 24.770 10.652 1.00 94.75 88 GLU A N 1
ATOM 688 C CA . GLU A 1 88 ? -15.924 25.512 10.375 1.00 94.75 88 GLU A CA 1
ATOM 689 C C . GLU A 1 88 ? -17.094 25.055 11.260 1.00 94.75 88 GLU A C 1
ATOM 691 O O . GLU A 1 88 ? -17.874 25.882 11.732 1.00 94.75 88 GLU A O 1
ATOM 696 N N . ALA A 1 89 ? -17.199 23.759 11.563 1.00 94.94 89 ALA A N 1
ATOM 697 C CA . ALA A 1 89 ? -18.186 23.257 12.517 1.00 94.94 89 ALA A CA 1
ATOM 698 C C . ALA A 1 89 ? -17.948 23.821 13.932 1.00 94.94 89 ALA A C 1
ATOM 700 O O . ALA A 1 89 ? -18.889 24.295 14.570 1.00 94.94 89 ALA A O 1
ATOM 701 N N . ILE A 1 90 ? -16.686 23.880 14.383 1.00 96.44 90 ILE A N 1
ATOM 702 C CA . ILE A 1 90 ? -16.298 24.481 15.672 1.00 96.44 90 ILE A CA 1
ATOM 703 C C . ILE A 1 90 ? -16.685 25.965 15.741 1.00 96.44 90 ILE A C 1
ATOM 705 O O . ILE A 1 90 ? -17.170 26.436 16.774 1.00 96.44 90 ILE A O 1
ATOM 709 N N . LYS A 1 91 ? -16.535 26.711 14.643 1.00 93.31 91 LYS A N 1
ATOM 710 C CA . LYS A 1 91 ? -16.928 28.129 14.571 1.00 93.31 91 LYS A CA 1
ATOM 711 C C . LYS A 1 91 ? -18.432 28.372 14.694 1.00 93.31 91 LYS A C 1
ATOM 713 O O . LYS A 1 91 ? -18.846 29.484 15.009 1.00 93.31 91 LYS A O 1
ATOM 718 N N . ASN A 1 92 ? -19.249 27.355 14.455 1.00 93.50 92 ASN A N 1
ATOM 719 C CA . ASN A 1 92 ? -20.701 27.458 14.545 1.00 93.50 92 ASN A CA 1
ATOM 720 C C . ASN A 1 92 ? -21.257 26.861 15.851 1.00 93.50 92 ASN A C 1
ATOM 722 O O . ASN A 1 92 ? -22.474 26.819 16.038 1.00 93.50 92 ASN A O 1
ATOM 726 N N . LEU A 1 93 ? -20.385 26.438 16.777 1.00 93.12 93 LEU A N 1
ATOM 727 C CA . LEU A 1 93 ? -20.794 25.893 18.068 1.00 93.12 93 LEU A CA 1
ATOM 728 C C . LEU A 1 93 ? -21.505 26.930 18.937 1.00 93.12 93 LEU A C 1
ATOM 730 O O . LEU A 1 93 ? -20.993 28.021 19.211 1.00 93.12 93 LEU A O 1
ATOM 734 N N . LEU A 1 94 ? -22.670 26.527 19.441 1.00 91.19 94 LEU A N 1
ATOM 735 C CA . LEU A 1 94 ? -23.481 27.303 20.369 1.00 91.19 94 LEU A CA 1
ATOM 736 C C . LEU A 1 94 ? -23.314 26.775 21.795 1.00 91.19 94 LEU A C 1
ATOM 738 O O . LEU A 1 94 ? -23.374 25.568 22.033 1.00 91.19 94 LEU A O 1
ATOM 742 N N . HIS A 1 95 ? -23.163 27.697 22.744 1.00 92.38 95 HIS A N 1
ATOM 743 C CA . HIS A 1 95 ? -23.145 27.397 24.177 1.00 92.38 95 HIS A CA 1
ATOM 744 C C . HIS A 1 95 ? -24.554 27.009 24.650 1.00 92.38 95 HIS A C 1
ATOM 746 O O . HIS A 1 95 ? -25.487 27.804 24.497 1.00 92.38 95 HIS A O 1
ATOM 752 N N . LYS A 1 96 ? -24.725 25.792 25.186 1.00 88.06 96 LYS A N 1
ATOM 753 C CA . LYS A 1 96 ? -26.047 25.268 25.587 1.00 88.06 96 LYS A CA 1
ATOM 754 C C . LYS A 1 96 ? -26.490 25.761 26.967 1.00 88.06 96 LYS A C 1
ATOM 756 O O . LYS A 1 96 ? -27.668 26.063 27.150 1.00 88.06 96 LYS A O 1
ATOM 761 N N . GLY A 1 97 ? -25.563 25.875 27.917 1.00 83.50 97 GLY A N 1
ATOM 762 C CA . GLY A 1 97 ? -25.868 26.096 29.331 1.00 83.50 97 GLY A CA 1
ATOM 763 C C . GLY A 1 97 ? -26.529 24.876 29.988 1.00 83.50 97 GLY A C 1
ATOM 764 O O . GLY A 1 97 ? -26.915 23.914 29.324 1.00 83.50 97 GLY A O 1
ATOM 765 N N . GLY A 1 98 ? -26.665 24.900 31.314 1.00 85.12 98 GLY A N 1
ATOM 766 C CA . GLY A 1 98 ? -27.282 23.828 32.108 1.00 85.12 98 GLY A CA 1
ATOM 767 C C . GLY A 1 98 ? -26.451 23.426 33.329 1.00 85.12 98 GLY A C 1
ATOM 768 O O . GLY A 1 98 ? -25.573 24.179 33.749 1.00 85.12 98 GLY A O 1
ATOM 769 N N . GLY A 1 99 ? -26.766 22.259 33.906 1.00 83.69 99 GLY A N 1
ATOM 770 C CA . GLY A 1 99 ? -25.963 21.627 34.968 1.00 83.69 99 GLY A CA 1
ATOM 771 C C . GLY A 1 99 ? -24.684 20.973 34.430 1.00 83.69 99 GLY A C 1
ATOM 772 O O . GLY A 1 99 ? -24.373 21.150 33.259 1.00 83.69 99 GLY A O 1
ATOM 773 N N . THR A 1 100 ? -23.981 20.198 35.260 1.00 83.50 100 THR A N 1
ATOM 774 C CA . THR A 1 100 ? -22.693 19.566 34.901 1.00 83.50 100 THR A CA 1
ATOM 775 C C . THR A 1 100 ? -22.707 18.089 35.305 1.00 83.50 100 THR A C 1
ATOM 777 O O . THR A 1 100 ? -22.336 17.737 36.424 1.00 83.50 100 THR A O 1
ATOM 780 N N . LYS A 1 101 ? -23.212 17.218 34.420 1.00 87.88 101 LYS A N 1
ATOM 781 C CA . LYS A 1 101 ? -23.278 15.757 34.634 1.00 87.88 101 LYS A CA 1
ATOM 782 C C . LYS A 1 101 ? -22.196 15.032 33.832 1.00 87.88 101 LYS A C 1
ATOM 784 O O . LYS A 1 101 ? -22.473 14.444 32.783 1.00 87.88 101 LYS A O 1
ATOM 789 N N . THR A 1 102 ? -20.954 15.112 34.299 1.00 90.25 102 THR A N 1
ATOM 790 C CA . THR A 1 102 ? -19.796 14.547 33.592 1.00 90.25 102 THR A CA 1
ATOM 791 C C . THR A 1 102 ? -19.848 13.019 33.566 1.00 90.25 102 THR A C 1
ATOM 793 O O . THR A 1 102 ? -19.564 12.417 32.532 1.00 90.25 102 THR A O 1
ATOM 796 N N . GLY A 1 103 ? -20.272 12.369 34.653 1.00 90.56 103 GLY A N 1
ATOM 797 C CA . GLY A 1 103 ? -20.359 10.909 34.740 1.00 90.56 103 GLY A CA 1
ATOM 798 C C . GLY A 1 103 ? -21.308 10.311 33.700 1.00 90.56 103 GLY A C 1
ATOM 799 O O . GLY A 1 103 ? -20.935 9.409 32.947 1.00 90.56 103 GLY A O 1
ATOM 800 N N . GLN A 1 104 ? -22.520 10.858 33.588 1.00 91.06 104 GLN A N 1
ATOM 801 C CA . GLN A 1 104 ? -23.474 10.448 32.553 1.00 91.06 104 GLN A CA 1
ATOM 802 C C . GLN A 1 104 ? -22.999 10.790 31.137 1.00 91.06 104 GLN A C 1
ATOM 804 O O . GLN A 1 104 ? -23.263 10.016 30.216 1.00 91.06 104 GLN A O 1
ATOM 809 N N . ALA A 1 105 ? -22.266 11.893 30.953 1.00 92.75 105 ALA A N 1
ATOM 810 C CA . ALA A 1 105 ? -21.678 12.223 29.659 1.00 92.75 105 ALA A CA 1
ATOM 811 C C . ALA A 1 105 ? -20.656 11.161 29.219 1.00 92.75 105 ALA A C 1
ATOM 813 O O . ALA A 1 105 ? -20.678 10.728 28.068 1.00 92.75 105 ALA A O 1
ATOM 814 N N . LEU A 1 106 ? -19.816 10.673 30.138 1.00 94.50 106 LEU A N 1
ATOM 815 C CA . LEU A 1 106 ? -18.857 9.596 29.868 1.00 94.50 106 LEU A CA 1
ATOM 816 C C . LEU A 1 106 ? -19.556 8.282 29.468 1.00 94.50 106 LEU A C 1
ATOM 818 O O . LEU A 1 106 ? -19.128 7.630 28.515 1.00 94.50 106 LEU A O 1
ATOM 822 N N . ILE A 1 107 ? -20.664 7.923 30.129 1.00 91.94 107 ILE A N 1
ATOM 823 C CA . ILE A 1 107 ? -21.493 6.764 29.735 1.00 91.94 107 ILE 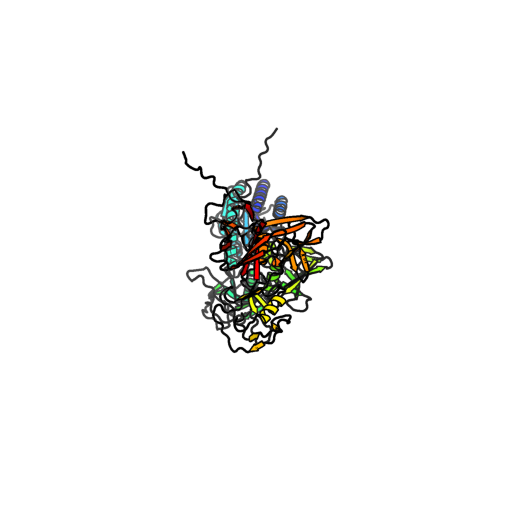A CA 1
ATOM 824 C C . ILE A 1 107 ? -22.076 6.978 28.333 1.00 91.94 107 ILE A C 1
ATOM 826 O O . ILE A 1 107 ? -21.991 6.104 27.472 1.00 91.94 107 ILE A O 1
ATOM 830 N N . PHE A 1 108 ? -22.625 8.165 28.074 1.00 93.38 108 PHE A N 1
ATOM 831 C CA . PHE A 1 108 ? -23.203 8.500 26.779 1.00 93.38 108 PHE A CA 1
ATOM 832 C C . PHE A 1 108 ? -22.179 8.382 25.641 1.00 93.38 108 PHE A C 1
ATOM 834 O O . PHE A 1 108 ? -22.506 7.858 24.573 1.00 93.38 108 PHE A O 1
ATOM 841 N N . ILE A 1 109 ? -20.931 8.811 25.862 1.00 93.75 109 ILE A N 1
ATOM 842 C CA . ILE A 1 109 ? -19.830 8.644 24.904 1.00 93.75 109 ILE A CA 1
ATOM 843 C C . ILE A 1 109 ? -19.566 7.166 24.597 1.00 93.75 109 ILE A C 1
ATOM 845 O O . ILE A 1 109 ? -19.428 6.814 23.421 1.00 93.75 109 ILE A O 1
ATOM 849 N N . LEU A 1 110 ? -19.538 6.307 25.620 1.00 86.69 110 LEU A N 1
ATOM 850 C CA . LEU A 1 110 ? -19.299 4.869 25.469 1.00 86.69 110 LEU A CA 1
ATOM 851 C C . LEU A 1 110 ? -20.372 4.191 24.594 1.00 86.69 110 LEU A C 1
ATOM 853 O O . LEU A 1 110 ? -20.050 3.341 23.759 1.00 86.69 110 LEU A O 1
ATOM 857 N N . ASP A 1 111 ? -21.634 4.607 24.727 1.00 86.06 111 ASP A N 1
ATOM 858 C CA . ASP A 1 111 ? -22.774 4.033 23.996 1.00 86.06 111 ASP A CA 1
ATOM 859 C C . ASP A 1 111 ? -23.007 4.642 22.605 1.00 86.06 111 ASP A C 1
ATOM 861 O O . ASP A 1 111 ? -23.760 4.094 21.787 1.00 86.06 111 ASP A O 1
ATOM 865 N N . THR A 1 112 ? -22.344 5.760 22.302 1.00 88.69 112 THR A N 1
ATOM 866 C CA . THR A 1 112 ? -22.531 6.500 21.051 1.00 88.69 112 THR A CA 1
ATOM 867 C C . THR A 1 112 ? -21.219 6.697 20.298 1.00 88.69 112 THR A C 1
ATOM 869 O O . THR A 1 112 ? -20.934 5.975 19.348 1.00 88.69 112 THR A O 1
ATOM 872 N N . SER A 1 113 ? -20.399 7.657 20.696 1.00 89.81 113 SER A N 1
ATOM 873 C CA . SER A 1 113 ? -19.370 8.252 19.840 1.00 89.81 113 SER A CA 1
ATOM 874 C C . SER A 1 113 ? -18.294 7.267 19.367 1.00 89.81 113 SER A C 1
ATOM 876 O O . SER A 1 113 ? -17.804 7.414 18.253 1.00 89.81 113 SER A O 1
ATOM 878 N N . PHE A 1 114 ? -17.999 6.215 20.139 1.00 88.00 114 PHE A N 1
ATOM 879 C CA . PHE A 1 114 ? -17.021 5.176 19.774 1.00 88.00 114 PHE A CA 1
ATOM 880 C C . PHE A 1 114 ? -17.625 3.897 19.167 1.00 88.00 114 PHE A C 1
ATOM 882 O O . PHE A 1 114 ? -16.970 2.851 19.128 1.00 88.00 114 PHE A O 1
ATOM 889 N N . LYS A 1 115 ? -18.870 3.953 18.672 1.00 80.31 115 LYS A N 1
ATOM 890 C CA . LYS A 1 115 ? -19.505 2.845 17.937 1.00 80.31 115 LYS A CA 1
ATOM 891 C C . LYS A 1 115 ? -19.309 2.987 16.424 1.00 80.31 115 LYS A C 1
ATOM 893 O O . LYS A 1 115 ? -19.353 4.089 15.878 1.00 80.31 115 LYS A O 1
ATOM 898 N N . ALA A 1 116 ? -19.212 1.853 15.724 1.00 73.88 116 ALA A N 1
ATOM 899 C CA . ALA A 1 116 ? -18.978 1.806 14.275 1.00 73.88 116 ALA A CA 1
ATOM 900 C C . ALA A 1 116 ? -20.015 2.591 13.448 1.00 73.88 116 ALA A C 1
ATOM 902 O O . ALA A 1 116 ? -19.654 3.331 12.533 1.00 73.88 116 ALA A O 1
ATOM 903 N N . LYS A 1 117 ? -21.302 2.512 13.822 1.00 78.19 117 LYS A N 1
ATOM 904 C CA . LYS A 1 117 ? -22.394 3.278 13.183 1.00 78.19 117 LYS A CA 1
ATOM 905 C C . LYS A 1 117 ? -22.197 4.801 13.214 1.00 78.19 117 LYS A C 1
ATOM 907 O O . LYS A 1 117 ? -22.786 5.507 12.405 1.00 78.19 117 LYS A O 1
ATOM 912 N N . PHE A 1 118 ? -21.380 5.298 14.139 1.00 83.94 118 PHE A N 1
ATOM 913 C CA . PHE A 1 118 ? -21.102 6.717 14.346 1.00 83.94 118 PHE A CA 1
ATOM 914 C C . PHE A 1 118 ? -19.678 7.104 13.916 1.00 83.94 118 PHE A C 1
ATOM 916 O O . PHE A 1 118 ? -19.173 8.161 14.285 1.00 83.94 118 PHE A O 1
ATOM 923 N N . GLY A 1 119 ? -19.034 6.259 13.104 1.00 79.62 119 GLY A N 1
ATOM 924 C CA . GLY A 1 119 ? -17.779 6.575 12.431 1.00 79.62 119 GLY A CA 1
ATOM 925 C C . GLY A 1 119 ? -16.513 6.085 13.121 1.00 79.62 119 GLY A C 1
ATOM 926 O O . GLY A 1 119 ? -15.441 6.277 12.541 1.00 79.62 119 GLY A O 1
ATOM 927 N N . SER A 1 120 ? -16.620 5.437 14.288 1.00 85.00 120 SER A N 1
ATOM 928 C CA . SER A 1 120 ? -15.454 4.830 14.933 1.00 85.00 120 SER A CA 1
ATOM 929 C C . SER A 1 120 ? -14.967 3.604 14.162 1.00 85.00 120 SER A C 1
ATOM 931 O O . SER A 1 120 ? -15.767 2.779 13.714 1.00 85.00 120 SER A O 1
ATOM 933 N N . ARG A 1 121 ? -13.656 3.501 13.974 1.00 79.12 121 ARG A N 1
ATOM 934 C CA . ARG A 1 121 ? -12.985 2.447 13.220 1.00 79.12 121 ARG A CA 1
ATOM 935 C C . ARG A 1 121 ? -12.481 1.349 14.162 1.00 79.12 121 ARG A C 1
ATOM 937 O O . ARG A 1 121 ? -11.993 1.656 15.251 1.00 79.12 121 ARG A O 1
ATOM 944 N N . PRO A 1 122 ? -12.607 0.073 13.768 1.00 67.88 122 PRO A N 1
ATOM 945 C CA . PRO A 1 122 ? -11.969 -1.014 14.497 1.00 67.88 122 PRO A CA 1
ATOM 946 C C . PRO A 1 122 ? -10.452 -1.000 14.263 1.00 67.88 122 PRO A C 1
ATOM 948 O O . PRO A 1 122 ? -10.005 -0.471 13.247 1.00 67.88 122 PRO A O 1
ATOM 951 N N . GLY A 1 123 ? -9.670 -1.514 15.218 1.00 69.00 123 GLY A N 1
ATOM 952 C CA . GLY A 1 123 ? -8.204 -1.549 15.120 1.00 69.00 123 GLY A CA 1
ATOM 953 C C . GLY A 1 123 ? -7.500 -0.181 15.129 1.00 69.00 123 GLY A C 1
ATOM 954 O O . GLY A 1 123 ? -6.292 -0.119 14.942 1.00 69.00 123 GLY A O 1
ATOM 955 N N . VAL A 1 124 ? -8.225 0.924 15.347 1.00 83.25 124 VAL A N 1
ATOM 956 C CA . VAL A 1 124 ? -7.673 2.289 15.366 1.00 83.25 124 VAL A CA 1
ATOM 957 C C . VAL A 1 124 ? -7.642 2.829 16.802 1.00 83.25 124 VAL A C 1
ATOM 959 O O . VAL A 1 124 ? -8.643 2.677 17.511 1.00 83.25 124 VAL A O 1
ATOM 962 N N . PRO A 1 125 ? -6.555 3.500 17.243 1.00 89.00 125 PRO A N 1
ATOM 963 C CA . PRO A 1 125 ? -6.489 4.148 18.552 1.00 89.00 125 PRO A CA 1
ATOM 964 C C . PRO A 1 125 ? -7.657 5.110 18.805 1.00 89.00 125 PRO A C 1
ATOM 966 O O . PRO A 1 125 ? -7.941 5.995 17.991 1.00 89.00 125 PRO A O 1
ATOM 969 N N . LYS A 1 126 ? -8.314 4.953 19.960 1.00 92.69 126 LYS A N 1
ATOM 970 C CA . LYS A 1 126 ? -9.474 5.749 20.384 1.00 92.69 126 LYS A CA 1
ATOM 971 C C . LYS A 1 126 ? -9.075 6.694 21.509 1.00 92.69 126 LYS A C 1
ATOM 973 O O . LYS A 1 126 ? -8.614 6.236 22.550 1.00 92.69 126 LYS A O 1
ATOM 978 N N . ILE A 1 127 ? -9.278 7.994 21.315 1.00 95.94 127 ILE A N 1
ATOM 979 C CA . ILE A 1 127 ? -8.887 9.039 22.267 1.00 95.94 127 ILE A CA 1
ATOM 980 C C . ILE A 1 127 ? -10.111 9.868 22.656 1.00 95.94 127 ILE A C 1
ATOM 982 O O . ILE A 1 127 ? -10.817 10.379 21.787 1.00 95.94 127 ILE A O 1
ATOM 986 N N . LEU A 1 128 ? -10.344 10.059 23.952 1.00 97.81 128 LEU A N 1
ATOM 987 C CA . LEU A 1 128 ? -11.317 11.016 24.476 1.00 97.81 128 LEU A CA 1
ATOM 988 C C . LEU A 1 128 ? -10.580 12.172 25.152 1.00 97.81 128 LEU A C 1
ATOM 990 O O . LEU A 1 128 ? -9.809 11.960 26.086 1.00 97.81 128 LEU A O 1
ATOM 994 N N . ILE A 1 129 ? -10.855 13.397 24.710 1.00 97.75 129 ILE A N 1
ATOM 995 C CA . ILE A 1 129 ? -10.355 14.621 25.344 1.00 97.75 129 ILE A CA 1
ATOM 996 C C . ILE A 1 129 ? -11.533 15.302 26.038 1.00 97.75 129 ILE A C 1
ATOM 998 O O . ILE A 1 129 ? -12.430 15.820 25.372 1.00 97.75 129 ILE A O 1
ATOM 1002 N N . LEU A 1 130 ? -11.536 15.291 27.369 1.00 96.62 130 LEU A N 1
ATOM 1003 C CA . LEU A 1 130 ? -12.518 15.986 28.197 1.00 96.62 130 LEU A CA 1
ATOM 1004 C C . LEU A 1 130 ? -12.027 17.398 28.525 1.00 96.62 130 LEU A C 1
ATOM 1006 O O . LEU A 1 130 ? -10.903 17.564 28.993 1.00 96.62 130 LEU A O 1
ATOM 1010 N N . ILE A 1 131 ? -12.893 18.394 28.351 1.00 94.69 131 ILE A N 1
ATOM 1011 C CA . ILE A 1 131 ? -12.679 19.773 28.802 1.00 94.69 131 ILE A CA 1
ATOM 1012 C C . ILE A 1 131 ? -13.815 20.132 29.758 1.00 94.69 131 ILE A C 1
ATOM 1014 O O . ILE A 1 131 ? -14.969 20.130 29.336 1.00 94.69 131 ILE A O 1
ATOM 1018 N N . THR A 1 132 ? -13.492 20.448 31.012 1.00 91.75 132 THR A N 1
ATOM 1019 C CA . THR A 1 132 ? -14.459 20.761 32.082 1.00 91.75 132 THR A CA 1
ATOM 1020 C C . THR A 1 132 ? -13.997 21.948 32.930 1.00 91.75 132 THR A C 1
ATOM 1022 O O . THR A 1 132 ? -12.792 22.179 33.059 1.00 91.75 132 THR A O 1
ATOM 1025 N N . ASP A 1 133 ? -14.932 22.713 33.505 1.00 81.94 133 ASP A N 1
ATOM 1026 C CA . ASP A 1 133 ? -14.623 23.856 34.382 1.00 81.94 133 ASP A CA 1
ATOM 1027 C C . ASP A 1 133 ? -15.050 23.695 35.852 1.00 81.94 133 ASP A C 1
ATOM 1029 O O . ASP A 1 133 ? -14.895 24.640 36.632 1.00 81.94 133 ASP A O 1
ATOM 1033 N N . GLY A 1 134 ? -15.557 22.521 36.256 1.00 70.12 134 GLY A N 1
ATOM 1034 C CA . GLY A 1 134 ? -16.113 22.353 37.600 1.00 70.12 134 GLY A CA 1
ATOM 1035 C C . GLY A 1 134 ? -16.319 20.921 38.101 1.00 70.12 134 GLY A C 1
ATOM 1036 O O . GLY A 1 134 ? -16.031 19.944 37.413 1.00 70.12 134 GLY A O 1
ATOM 1037 N N . ASP A 1 135 ? -16.805 20.857 39.345 1.00 78.50 135 ASP A N 1
ATOM 1038 C CA . ASP A 1 135 ? -17.163 19.659 40.123 1.00 78.50 135 ASP A CA 1
ATOM 1039 C C . ASP A 1 135 ? -18.369 18.942 39.502 1.00 78.50 135 ASP A C 1
ATOM 1041 O O . ASP A 1 135 ? -19.419 19.560 39.266 1.00 78.50 135 ASP A O 1
ATOM 1045 N N . SER A 1 136 ? -18.226 17.649 39.208 1.00 82.31 136 SER A N 1
ATOM 1046 C CA . SER A 1 136 ? -19.328 16.882 38.631 1.00 82.31 136 SER A CA 1
ATOM 1047 C C . SER A 1 136 ? -20.451 16.668 39.647 1.00 82.31 136 SER A C 1
ATOM 1049 O O . SER A 1 136 ? -20.228 16.404 40.823 1.00 82.31 136 SER A O 1
ATOM 1051 N N . GLN A 1 137 ? -21.705 16.710 39.195 1.00 82.75 137 GLN A N 1
ATOM 1052 C CA . GLN A 1 137 ? -22.870 16.458 40.060 1.00 82.75 137 GLN A CA 1
ATOM 1053 C C . GLN A 1 137 ? -23.195 14.956 40.221 1.00 82.75 137 GLN A C 1
ATOM 1055 O O . GLN A 1 137 ? -24.236 14.599 40.779 1.00 82.75 137 GLN A O 1
ATOM 1060 N N . ASP A 1 138 ? -22.345 14.077 39.689 1.00 88.06 138 ASP A N 1
ATOM 1061 C CA . ASP A 1 138 ? -22.502 12.622 39.610 1.00 88.06 138 ASP A CA 1
ATOM 1062 C C . ASP A 1 138 ? -21.143 11.887 39.630 1.00 88.06 138 ASP A C 1
ATOM 1064 O O . ASP A 1 138 ? -20.091 12.507 39.497 1.00 88.06 138 ASP A O 1
ATOM 1068 N N . ASP A 1 139 ? -21.148 10.557 39.814 1.00 90.69 139 ASP A N 1
ATOM 1069 C CA . ASP A 1 139 ? -19.908 9.761 39.847 1.00 90.69 139 ASP A CA 1
ATOM 1070 C C . ASP A 1 139 ? -19.221 9.708 38.478 1.00 90.69 139 ASP A C 1
ATOM 1072 O O . ASP A 1 139 ? -19.793 9.237 37.493 1.00 90.69 139 ASP A O 1
ATOM 1076 N N . VAL A 1 140 ? -17.948 10.099 38.451 1.00 91.56 140 VAL A N 1
ATOM 1077 C CA . VAL A 1 140 ? -17.083 10.036 37.264 1.00 91.56 140 VAL A CA 1
ATOM 1078 C C . VAL A 1 140 ? -16.175 8.804 37.247 1.00 91.56 140 VAL A C 1
ATOM 1080 O O . VAL A 1 140 ? -15.666 8.420 36.193 1.00 91.56 140 VAL A O 1
ATOM 1083 N N . THR A 1 141 ? -15.992 8.136 38.390 1.00 91.56 141 THR A N 1
ATOM 1084 C CA . THR A 1 141 ? -14.984 7.080 38.555 1.00 91.56 141 THR A CA 1
ATOM 1085 C C . THR A 1 141 ? -15.366 5.807 37.808 1.00 91.56 141 THR A C 1
ATOM 1087 O O . THR A 1 141 ? -14.538 5.216 37.107 1.00 91.56 141 THR A O 1
ATOM 1090 N N . SER A 1 142 ? -16.612 5.349 37.967 1.00 92.88 142 SER A N 1
ATOM 1091 C CA . SER A 1 142 ? -17.080 4.125 37.315 1.00 92.88 142 SER A CA 1
ATOM 1092 C C . SER A 1 142 ? -17.212 4.271 35.793 1.00 92.88 142 SER A C 1
ATOM 1094 O O . SER A 1 142 ? -16.726 3.386 35.077 1.00 92.88 142 SER A O 1
ATOM 1096 N N . PRO A 1 143 ? -17.784 5.372 35.264 1.00 93.69 143 PRO A N 1
ATOM 1097 C CA . PRO A 1 143 ? -17.822 5.614 33.823 1.00 93.69 143 PRO A CA 1
ATOM 1098 C C . PRO A 1 143 ? -16.433 5.692 33.185 1.00 93.69 143 PRO A C 1
ATOM 1100 O O . PRO A 1 143 ? -16.186 5.040 32.171 1.00 93.69 143 PRO A O 1
ATOM 1103 N N . ALA A 1 144 ? -15.496 6.418 33.804 1.00 94.31 144 ALA A N 1
ATOM 1104 C CA . ALA A 1 144 ? -14.138 6.537 33.282 1.00 94.31 144 ALA A CA 1
ATOM 1105 C C . ALA A 1 144 ? -13.399 5.193 33.255 1.00 94.31 144 ALA A C 1
ATOM 1107 O O . ALA A 1 144 ? -12.702 4.890 32.290 1.00 94.31 144 ALA A O 1
ATOM 1108 N N . ARG A 1 145 ? -13.589 4.345 34.278 1.00 90.31 145 ARG A N 1
ATOM 1109 C CA . ARG A 1 145 ? -13.050 2.977 34.268 1.00 90.31 145 ARG A CA 1
ATOM 1110 C C . ARG A 1 145 ? -13.574 2.178 33.078 1.00 90.31 145 ARG A C 1
ATOM 1112 O O . ARG A 1 145 ? -12.774 1.559 32.391 1.00 90.31 145 ARG A O 1
ATOM 1119 N N . SER A 1 146 ? -14.877 2.251 32.818 1.00 89.88 146 SER A N 1
ATOM 1120 C CA . SER A 1 146 ? -15.517 1.511 31.721 1.00 89.88 146 SER A CA 1
ATOM 1121 C C . SER A 1 146 ? -14.983 1.948 30.351 1.00 89.88 146 SER A C 1
ATOM 1123 O O . SER A 1 146 ? -14.745 1.116 29.484 1.00 89.88 146 SER A O 1
ATOM 1125 N N . LEU A 1 147 ? -14.730 3.249 30.162 1.00 92.12 147 LEU A N 1
ATOM 1126 C CA . LEU A 1 147 ? -14.097 3.769 28.944 1.00 92.12 147 LEU A CA 1
ATOM 1127 C C . LEU A 1 147 ? -12.651 3.269 28.775 1.00 92.12 147 LEU A C 1
ATOM 1129 O O . LEU A 1 147 ? -12.278 2.864 27.676 1.00 92.12 147 LEU A O 1
ATOM 1133 N N . ARG A 1 148 ? -11.851 3.250 29.851 1.00 90.44 148 ARG A N 1
ATOM 1134 C CA . ARG A 1 148 ? -10.474 2.722 29.807 1.00 90.44 148 ARG A CA 1
ATOM 1135 C C . ARG A 1 148 ? -10.440 1.221 29.527 1.00 90.44 148 ARG A C 1
ATOM 1137 O O . ARG A 1 148 ? -9.610 0.768 28.748 1.00 90.44 148 ARG A O 1
ATOM 1144 N N . GLU A 1 149 ? -11.346 0.459 30.136 1.00 82.44 149 GLU A N 1
ATOM 1145 C CA . GLU A 1 149 ? -11.511 -0.977 29.872 1.00 82.44 149 GLU A CA 1
ATOM 1146 C C . GLU A 1 149 ? -11.946 -1.238 28.422 1.00 82.44 149 GLU A C 1
ATOM 1148 O O . GLU A 1 149 ? -11.523 -2.222 27.830 1.00 82.44 149 GLU A O 1
ATOM 1153 N N . ALA A 1 150 ? -12.684 -0.312 27.802 1.00 82.06 150 ALA A N 1
ATOM 1154 C CA . ALA A 1 150 ? -13.014 -0.348 26.377 1.00 82.06 150 ALA A CA 1
ATOM 1155 C C . ALA A 1 150 ? -11.859 0.089 25.443 1.00 82.06 150 ALA A C 1
ATOM 1157 O O . ALA A 1 150 ? -12.083 0.271 24.243 1.00 82.06 150 ALA A O 1
ATOM 1158 N N . GLY A 1 151 ? -10.645 0.287 25.971 1.00 85.25 151 GLY A N 1
ATOM 1159 C CA . GLY A 1 151 ? -9.455 0.649 25.196 1.00 85.25 151 GLY A CA 1
ATOM 1160 C C . GLY A 1 151 ? -9.416 2.106 24.727 1.00 85.25 151 GLY A C 1
ATOM 1161 O O . GLY A 1 151 ? -8.735 2.414 23.750 1.00 85.25 151 GLY A O 1
ATOM 1162 N N . ILE A 1 152 ? -10.164 3.001 25.381 1.00 92.50 152 ILE A N 1
ATOM 1163 C CA . ILE A 1 152 ? -10.187 4.430 25.051 1.00 92.50 152 ILE A CA 1
ATOM 1164 C C . ILE A 1 152 ? -9.203 5.165 25.963 1.00 92.50 152 ILE A C 1
ATOM 1166 O O . ILE A 1 152 ? -9.346 5.150 27.187 1.00 92.50 152 ILE A O 1
ATOM 1170 N N . GLU A 1 153 ? -8.228 5.842 25.363 1.00 94.81 153 GLU A N 1
ATOM 1171 C CA . GLU A 1 153 ? -7.271 6.681 26.081 1.00 94.81 153 GLU A CA 1
ATOM 1172 C C . GLU A 1 153 ? -7.934 8.010 26.470 1.00 94.81 153 GLU A C 1
ATOM 1174 O O . GLU A 1 153 ? -8.536 8.690 25.635 1.00 94.81 153 GLU A O 1
ATOM 1179 N N . LEU A 1 154 ? -7.831 8.387 27.743 1.00 96.94 154 LEU A N 1
ATOM 1180 C CA . LEU A 1 154 ? -8.561 9.519 28.321 1.00 96.94 154 LEU A CA 1
ATOM 1181 C C . LEU A 1 154 ? -7.612 10.652 28.718 1.00 96.94 154 LEU A C 1
ATOM 1183 O O . LEU A 1 154 ? -6.768 10.469 29.595 1.00 96.94 154 LEU A O 1
ATOM 1187 N N . PHE A 1 155 ? -7.821 11.836 28.145 1.00 97.50 155 PHE A N 1
ATOM 1188 C CA . PHE A 1 155 ? -7.182 13.090 28.544 1.00 97.50 155 PHE A CA 1
ATOM 1189 C C . PHE A 1 155 ? -8.205 13.979 29.251 1.00 97.50 155 PHE A C 1
ATOM 1191 O O . PHE A 1 155 ? -9.309 14.178 28.741 1.00 97.50 155 PHE A O 1
ATOM 1198 N N . ALA A 1 156 ? -7.845 14.532 30.408 1.00 95.81 156 ALA A N 1
ATOM 1199 C CA . ALA A 1 156 ? -8.714 15.399 31.195 1.00 95.81 156 ALA A CA 1
ATOM 1200 C C . ALA A 1 156 ? -8.104 16.798 31.342 1.00 95.81 156 ALA A C 1
ATOM 1202 O O . ALA A 1 156 ? -7.024 16.970 31.910 1.00 95.81 156 ALA A O 1
ATOM 1203 N N . ILE A 1 157 ? -8.820 17.804 30.844 1.00 95.69 157 ILE A N 1
ATOM 1204 C CA . ILE A 1 157 ? -8.460 19.217 30.921 1.00 95.69 157 ILE A CA 1
ATOM 1205 C C . ILE A 1 157 ? -9.468 19.897 31.841 1.00 95.69 157 ILE A C 1
ATOM 1207 O O . ILE A 1 157 ? -10.618 20.125 31.469 1.00 95.69 157 ILE A O 1
ATOM 1211 N N . GLY A 1 158 ? -9.030 20.198 33.056 1.00 92.62 158 GLY A N 1
ATOM 1212 C CA . GLY A 1 158 ? -9.786 20.983 34.017 1.00 92.62 158 GLY A CA 1
ATOM 1213 C C . GLY A 1 158 ? -9.372 22.444 33.977 1.00 92.62 158 GLY A C 1
ATOM 1214 O O . GLY A 1 158 ? -8.184 22.762 33.899 1.00 92.62 158 GLY A O 1
ATOM 1215 N N . VAL A 1 159 ? -10.353 23.334 34.049 1.00 88.25 159 VAL A N 1
ATOM 1216 C CA . VAL A 1 159 ? -10.150 24.782 34.093 1.00 88.25 159 VAL A CA 1
ATOM 1217 C C . VAL A 1 159 ? -10.771 25.350 35.374 1.00 88.25 159 VAL A C 1
ATOM 1219 O O . VAL A 1 159 ? -11.816 24.879 35.808 1.00 88.25 159 VAL A O 1
ATOM 1222 N N . ARG A 1 160 ? -10.158 26.381 35.972 1.00 83.69 160 ARG A N 1
ATOM 1223 C CA . ARG A 1 160 ? -10.568 27.014 37.242 1.00 83.69 160 ARG A CA 1
ATOM 1224 C C . ARG A 1 160 ? -10.510 26.062 38.436 1.00 83.69 160 ARG A C 1
ATOM 1226 O O . ARG A 1 160 ? -9.425 25.684 38.861 1.00 83.69 160 ARG A O 1
ATOM 1233 N N . ASP A 1 161 ? -11.669 25.726 38.991 1.00 73.25 161 ASP A N 1
ATOM 1234 C CA . ASP A 1 161 ? -11.820 25.020 40.261 1.00 73.25 161 ASP A CA 1
ATOM 1235 C C . ASP A 1 161 ? -12.158 23.535 40.044 1.00 73.25 161 ASP A C 1
ATOM 1237 O O . ASP A 1 161 ? -12.597 22.860 40.975 1.00 73.25 161 ASP A O 1
ATOM 1241 N N . ALA A 1 162 ? -11.961 23.013 38.824 1.00 79.06 162 ALA A N 1
ATOM 1242 C CA . ALA A 1 162 ? -12.132 21.596 38.519 1.00 79.06 162 ALA A CA 1
ATOM 1243 C C . ALA A 1 162 ? -11.300 20.736 39.501 1.00 79.06 162 ALA A C 1
ATOM 1245 O O . ALA A 1 162 ? -10.067 20.871 39.544 1.00 79.06 162 ALA A O 1
ATOM 1246 N N . PRO A 1 163 ? -11.927 19.855 40.310 1.00 84.38 163 PRO A N 1
ATOM 1247 C CA . PRO A 1 163 ? -11.214 19.131 41.351 1.00 84.38 163 PRO A CA 1
ATOM 1248 C C . PRO A 1 163 ? -10.148 18.219 40.746 1.00 84.38 163 PRO A C 1
ATOM 1250 O O . PRO A 1 163 ? -10.439 17.297 39.984 1.00 84.38 163 PRO A O 1
ATOM 1253 N N . PHE A 1 164 ? -8.889 18.427 41.133 1.00 86.12 164 PHE A N 1
ATOM 1254 C CA . PHE A 1 164 ? -7.773 17.638 40.603 1.00 86.12 164 PHE A CA 1
ATOM 1255 C C . PHE A 1 164 ? -7.954 16.127 40.833 1.00 86.12 164 PHE A C 1
ATOM 1257 O O . PHE A 1 164 ? -7.526 15.321 40.012 1.00 86.12 164 PHE A O 1
ATOM 1264 N N . SER A 1 165 ? -8.628 15.731 41.918 1.00 87.81 165 SER A N 1
ATOM 1265 C CA . SER A 1 165 ? -8.985 14.336 42.197 1.00 87.81 165 SER A CA 1
ATOM 1266 C C . SER A 1 165 ? -9.961 13.737 41.182 1.00 87.81 165 SER A C 1
ATOM 1268 O O . SER A 1 165 ? -9.820 12.565 40.846 1.00 87.81 165 SER A O 1
ATOM 1270 N N . GLU A 1 166 ? -10.922 14.515 40.677 1.00 89.31 166 GLU A N 1
ATOM 1271 C CA . GLU A 1 166 ? -11.865 14.046 39.654 1.00 89.31 166 GLU A CA 1
ATOM 1272 C C . GLU A 1 166 ? -11.171 13.887 38.305 1.00 89.31 166 GLU A C 1
ATOM 1274 O O . GLU A 1 166 ? -11.302 12.847 37.663 1.00 89.31 166 GLU A O 1
ATOM 1279 N N . LEU A 1 167 ? -10.348 14.864 37.912 1.00 92.00 167 LEU A N 1
ATOM 1280 C CA . LEU A 1 167 ? -9.585 14.788 36.663 1.00 92.00 167 LEU A CA 1
ATOM 1281 C C . LEU A 1 167 ? -8.675 13.554 36.632 1.00 92.00 167 LEU A C 1
ATOM 1283 O O . LEU A 1 167 ? -8.610 12.870 35.613 1.00 92.00 167 LEU A O 1
ATOM 1287 N N . LYS A 1 168 ? -8.030 13.222 37.760 1.00 92.44 168 LYS A N 1
ATOM 1288 C CA . LYS A 1 168 ? -7.243 11.987 37.909 1.00 92.44 168 LYS A CA 1
ATOM 1289 C C . LYS A 1 168 ? -8.085 10.722 37.808 1.00 92.44 168 LYS A C 1
ATOM 1291 O O . LYS A 1 168 ? -7.647 9.746 37.213 1.00 92.44 168 LYS A O 1
ATOM 1296 N N . ALA A 1 169 ? -9.280 10.717 38.399 1.00 91.38 169 ALA A N 1
ATOM 1297 C CA . ALA A 1 169 ? -10.178 9.568 38.317 1.00 91.38 169 ALA A CA 1
ATOM 1298 C C . ALA A 1 169 ? -10.649 9.314 36.873 1.00 91.38 169 ALA A C 1
ATOM 1300 O O . ALA A 1 169 ? -10.918 8.162 36.505 1.00 91.38 169 ALA A O 1
ATOM 1301 N N . ILE A 1 170 ? -10.719 10.375 36.062 1.00 94.06 170 ILE A N 1
ATOM 1302 C CA . ILE A 1 170 ? -11.124 10.326 34.658 1.00 94.06 170 ILE A CA 1
ATOM 1303 C C . ILE A 1 170 ? -9.961 9.933 33.743 1.00 94.06 170 ILE A C 1
ATOM 1305 O O . ILE A 1 170 ? -10.096 8.982 32.979 1.00 94.06 170 ILE A O 1
ATOM 1309 N N . ALA A 1 171 ? -8.832 10.635 33.813 1.00 95.69 171 ALA A N 1
ATOM 1310 C CA . ALA A 1 171 ? -7.714 10.461 32.891 1.00 95.69 171 ALA A CA 1
ATOM 1311 C C . ALA A 1 171 ? -7.100 9.047 32.915 1.00 95.69 171 ALA A C 1
ATOM 1313 O O . ALA A 1 171 ? -7.246 8.279 33.870 1.00 95.69 171 ALA A O 1
ATOM 1314 N N . SER A 1 172 ? -6.410 8.691 31.831 1.00 94.38 172 SER A N 1
ATOM 1315 C CA . SER A 1 172 ? -5.603 7.468 31.759 1.00 94.38 172 SER A CA 1
ATOM 1316 C C . SER A 1 172 ? -4.220 7.681 32.394 1.00 94.38 172 SER A C 1
ATOM 1318 O O . SER A 1 172 ? -3.720 8.804 32.406 1.00 94.38 172 SER A O 1
ATOM 1320 N N . PRO A 1 173 ? -3.580 6.640 32.956 1.00 87.50 173 PRO A N 1
ATOM 1321 C CA . PRO A 1 173 ? -2.190 6.738 33.404 1.00 87.50 173 PRO A CA 1
ATOM 1322 C C . PRO A 1 173 ? -1.213 6.894 32.218 1.00 87.50 173 PRO A C 1
ATOM 1324 O O . PRO A 1 173 ? -1.433 6.254 31.192 1.00 87.50 173 PRO A O 1
ATOM 1327 N N . PRO A 1 174 ? -0.083 7.620 32.362 1.00 91.69 174 PRO A N 1
ATOM 1328 C CA . PRO A 1 174 ? 0.374 8.326 33.559 1.00 91.69 174 PRO A CA 1
ATOM 1329 C C . PRO A 1 174 ? -0.236 9.732 33.694 1.00 91.69 174 PRO A C 1
ATOM 1331 O O . PRO A 1 174 ? -0.383 10.468 32.712 1.00 91.69 174 PRO A O 1
ATOM 1334 N N . GLU A 1 175 ? -0.557 10.114 34.934 1.00 89.75 175 GLU A N 1
ATOM 1335 C CA . GLU A 1 175 ? -1.285 11.349 35.268 1.00 89.75 175 GLU A CA 1
ATOM 1336 C C . GLU A 1 175 ? -0.559 12.614 34.788 1.00 89.75 175 GLU A C 1
ATOM 1338 O O . GLU A 1 175 ? -1.202 13.570 34.363 1.00 89.75 175 GLU A O 1
ATOM 1343 N N . GLU A 1 176 ? 0.776 12.608 34.801 1.00 88.44 176 GLU A N 1
ATOM 1344 C CA . GLU A 1 176 ? 1.633 13.756 34.477 1.00 88.44 176 GLU A CA 1
ATOM 1345 C C . GLU A 1 176 ? 1.492 14.235 33.025 1.00 88.44 176 GLU A C 1
ATOM 1347 O O . GLU A 1 176 ? 1.901 15.347 32.699 1.00 88.44 176 GLU A O 1
ATOM 1352 N N . THR A 1 177 ? 0.935 13.390 32.157 1.00 91.31 177 THR A N 1
ATOM 1353 C CA . THR A 1 177 ? 0.775 13.658 30.718 1.00 91.31 177 THR A CA 1
ATOM 1354 C C . THR A 1 177 ? -0.688 13.684 30.271 1.00 91.31 177 THR A C 1
ATOM 1356 O O . THR A 1 177 ? -0.987 14.219 29.209 1.00 91.31 177 THR A O 1
ATOM 1359 N N . HIS A 1 178 ? -1.612 13.166 31.088 1.00 94.00 178 HIS A N 1
ATOM 1360 C CA . HIS A 1 178 ? -3.033 13.043 30.739 1.00 94.00 178 HIS A CA 1
ATOM 1361 C C . HIS A 1 178 ? -3.949 13.976 31.539 1.00 94.00 178 HIS A C 1
ATOM 1363 O O . HIS A 1 178 ? -5.129 14.095 31.204 1.00 94.00 178 HIS A O 1
ATOM 1369 N N . VAL A 1 179 ? -3.432 14.652 32.572 1.00 95.44 179 VAL A N 1
ATOM 1370 C CA . VAL A 1 179 ? -4.189 15.619 33.375 1.00 95.44 179 VAL A CA 1
ATOM 1371 C C . VAL A 1 179 ? -3.612 17.023 33.216 1.00 95.44 179 VAL A C 1
ATOM 1373 O O . VAL A 1 179 ? -2.476 17.293 33.602 1.00 95.44 179 VAL A O 1
ATOM 1376 N N . TYR A 1 180 ? -4.437 17.948 32.731 1.00 93.81 180 TYR A N 1
ATOM 1377 C CA . TYR A 1 180 ? -4.115 19.369 32.627 1.00 93.81 180 TYR A CA 1
ATOM 1378 C C . TYR A 1 180 ? -5.030 20.149 33.567 1.00 93.81 180 TYR A C 1
ATOM 1380 O O . TYR A 1 180 ? -6.242 20.159 33.376 1.00 93.81 180 TYR A O 1
ATOM 1388 N N . ASN A 1 181 ? -4.463 20.793 34.587 1.00 92.06 181 ASN A N 1
ATOM 1389 C CA . ASN A 1 181 ? -5.213 21.626 35.527 1.00 92.06 181 ASN A CA 1
ATOM 1390 C C . ASN A 1 181 ? -4.818 23.097 35.338 1.00 92.06 181 ASN A C 1
ATOM 1392 O O . ASN A 1 181 ? -3.683 23.485 35.625 1.00 92.06 181 ASN A O 1
ATOM 1396 N N . LEU A 1 182 ? -5.737 23.892 34.796 1.00 91.50 182 LEU A N 1
ATOM 1397 C CA . LEU A 1 182 ? -5.520 25.277 34.396 1.00 91.50 182 LEU A CA 1
ATOM 1398 C C . LEU A 1 182 ? -6.248 26.231 35.337 1.00 91.50 182 LEU A C 1
ATOM 1400 O O . LEU A 1 182 ? -7.426 26.050 35.616 1.00 91.50 182 LEU A O 1
ATOM 1404 N N . ALA A 1 183 ? -5.586 27.314 35.745 1.00 87.69 183 ALA A N 1
ATOM 1405 C CA . ALA A 1 183 ? -6.204 28.320 36.612 1.00 87.69 183 ALA A CA 1
ATOM 1406 C C . ALA A 1 183 ? -7.391 29.045 35.945 1.00 87.69 183 ALA A C 1
ATOM 1408 O O . ALA A 1 183 ? -8.343 29.435 36.617 1.00 87.69 183 ALA A O 1
ATOM 1409 N N . ASP A 1 184 ? -7.354 29.231 34.623 1.00 89.12 184 ASP A N 1
ATOM 1410 C CA . ASP A 1 184 ? -8.416 29.878 33.856 1.00 89.12 184 ASP A CA 1
ATOM 1411 C C . ASP A 1 184 ? -8.385 29.483 32.367 1.00 89.12 184 ASP A C 1
ATOM 1413 O O . ASP A 1 184 ? -7.457 28.829 31.886 1.00 89.12 184 ASP A O 1
ATOM 1417 N N . PHE A 1 185 ? -9.421 29.893 31.626 1.00 88.75 185 PHE A N 1
ATOM 1418 C CA . PHE A 1 185 ? -9.600 29.557 30.209 1.00 88.75 185 PHE A CA 1
ATOM 1419 C C . PHE A 1 185 ? -8.537 30.168 29.288 1.00 88.75 185 PHE A C 1
ATOM 1421 O O . PHE A 1 185 ? -8.348 29.669 28.181 1.00 88.75 185 PHE A O 1
ATOM 1428 N N . SER A 1 186 ? -7.821 31.214 29.715 1.00 88.62 186 SER A N 1
ATOM 1429 C CA . SER A 1 186 ? -6.709 31.754 28.927 1.00 88.62 186 SER A CA 1
ATOM 1430 C C . SER A 1 186 ? -5.510 30.803 28.915 1.00 88.62 186 SER A C 1
ATOM 1432 O O . SER A 1 186 ? -4.747 30.789 27.955 1.00 88.62 186 SER A O 1
ATOM 1434 N N . GLY A 1 187 ? -5.391 29.927 29.921 1.00 90.12 187 GLY A N 1
ATOM 1435 C CA . GLY A 1 187 ? -4.370 28.883 29.967 1.00 90.12 187 GLY A CA 1
ATOM 1436 C C . GLY A 1 187 ? -4.501 27.821 28.871 1.00 90.12 187 GLY A C 1
ATOM 1437 O O . GLY A 1 187 ? -3.513 27.150 28.571 1.00 90.12 187 GLY A O 1
ATOM 1438 N N . LEU A 1 188 ? -5.674 27.686 28.237 1.00 91.31 188 LEU A N 1
ATOM 1439 C CA . LEU A 1 188 ? -5.908 26.695 27.181 1.00 91.31 188 LEU A CA 1
ATOM 1440 C C . LEU A 1 188 ? -4.958 26.893 25.991 1.00 91.31 188 LEU A C 1
ATOM 1442 O O . LEU A 1 188 ? -4.470 25.916 25.428 1.00 91.31 188 LEU A O 1
ATOM 1446 N N . SER A 1 189 ? -4.622 28.140 25.635 1.00 89.19 189 SER A N 1
ATOM 1447 C CA . SER A 1 189 ? -3.686 28.405 24.533 1.00 89.19 189 SER A CA 1
ATOM 1448 C C . SER A 1 189 ? -2.271 27.895 24.813 1.00 89.19 189 SER A C 1
ATOM 1450 O O . SER A 1 189 ? -1.550 27.583 23.872 1.00 89.19 189 SER A O 1
ATOM 1452 N N . ASN A 1 190 ? -1.882 27.768 26.085 1.00 90.00 190 ASN A N 1
ATOM 1453 C CA . ASN A 1 190 ? -0.534 27.350 26.478 1.00 90.00 190 ASN A CA 1
ATOM 1454 C C . ASN A 1 190 ? -0.334 25.830 26.420 1.00 90.00 190 ASN A C 1
ATOM 1456 O O . ASN A 1 190 ? 0.805 25.371 26.419 1.00 90.00 190 ASN A O 1
ATOM 1460 N N . ILE A 1 191 ? -1.418 25.047 26.397 1.00 92.94 191 ILE A N 1
ATOM 1461 C CA . ILE A 1 191 ? -1.342 23.579 26.401 1.00 92.94 191 ILE A CA 1
ATOM 1462 C C . ILE A 1 191 ? -1.556 22.954 25.027 1.00 92.94 191 ILE A C 1
ATOM 1464 O O . ILE A 1 191 ? -1.389 21.749 24.900 1.00 92.94 191 ILE A O 1
ATOM 1468 N N . VAL A 1 192 ? -1.908 23.736 23.998 1.00 91.88 192 VAL A N 1
ATOM 1469 C CA . VAL A 1 192 ? -2.166 23.205 22.647 1.00 91.88 192 VAL A CA 1
ATOM 1470 C C . VAL A 1 192 ? -0.989 22.360 22.161 1.00 91.88 192 VAL A C 1
ATOM 1472 O O . VAL A 1 192 ? -1.202 21.242 21.706 1.00 91.88 192 VAL A O 1
ATOM 1475 N N . GLU A 1 193 ? 0.236 22.872 22.299 1.00 87.75 193 GLU A N 1
ATOM 1476 C CA . GLU A 1 193 ? 1.457 22.202 21.839 1.00 87.75 193 GLU A CA 1
ATOM 1477 C C . GLU A 1 193 ? 1.778 20.941 22.649 1.00 87.75 193 GLU A C 1
ATOM 1479 O O . GLU A 1 193 ? 2.063 19.884 22.086 1.00 87.75 193 GLU A O 1
ATOM 1484 N N . SER A 1 194 ? 1.728 21.029 23.980 1.00 90.88 194 SER A N 1
ATOM 1485 C CA . SER A 1 194 ? 2.064 19.893 24.839 1.00 90.88 194 SER A CA 1
ATOM 1486 C C . SER A 1 194 ? 1.017 18.783 24.747 1.00 90.88 194 SER A C 1
ATOM 1488 O O . SER A 1 194 ? 1.384 17.608 24.701 1.00 90.88 194 SER A O 1
ATOM 1490 N N . LEU A 1 195 ? -0.268 19.139 24.671 1.00 93.38 195 LEU A N 1
ATOM 1491 C CA . LEU A 1 195 ? -1.365 18.196 24.489 1.00 93.38 195 LEU A CA 1
ATOM 1492 C C . LEU A 1 195 ? -1.302 17.531 23.119 1.00 93.38 195 LEU A C 1
ATOM 1494 O O . LEU A 1 195 ? -1.346 16.307 23.055 1.00 93.38 195 LEU A O 1
ATOM 1498 N N . SER A 1 196 ? -1.183 18.303 22.033 1.00 91.69 196 SER A N 1
ATOM 1499 C CA . SER A 1 196 ? -1.157 17.728 20.685 1.00 91.69 196 SER A CA 1
ATOM 1500 C C . SER A 1 196 ? -0.002 16.745 20.535 1.00 91.69 196 SER A C 1
ATOM 1502 O O . SER A 1 196 ? -0.227 15.615 20.111 1.00 91.69 196 SER A O 1
ATOM 1504 N N . LYS A 1 197 ? 1.200 17.118 20.988 1.00 89.19 197 LYS A N 1
ATOM 1505 C CA . LYS A 1 197 ? 2.376 16.245 20.976 1.00 89.19 197 LYS A CA 1
ATOM 1506 C C . LYS A 1 197 ? 2.153 14.959 21.770 1.00 89.19 197 LYS A C 1
ATOM 1508 O O . LYS A 1 197 ? 2.424 13.880 21.252 1.00 89.19 197 LYS A O 1
ATOM 1513 N N . THR A 1 198 ? 1.638 15.067 22.993 1.00 91.69 198 THR A N 1
ATOM 1514 C CA . THR A 1 198 ? 1.391 13.900 23.855 1.00 91.69 198 THR A CA 1
ATOM 1515 C C . THR A 1 198 ? 0.355 12.966 23.232 1.00 91.69 198 THR A C 1
ATOM 1517 O O . THR A 1 198 ? 0.565 11.756 23.185 1.00 91.69 198 THR A O 1
ATOM 1520 N N . VAL A 1 199 ? -0.734 13.518 22.686 1.00 92.38 199 VAL A N 1
ATOM 1521 C CA . VAL A 1 199 ? -1.750 12.737 21.969 1.00 92.38 199 VAL A CA 1
ATOM 1522 C C . VAL A 1 199 ? -1.133 12.051 20.745 1.00 92.38 199 VAL A C 1
ATOM 1524 O O . VAL A 1 199 ? -1.356 10.858 20.570 1.00 92.38 199 VAL A O 1
ATOM 1527 N N . CYS A 1 200 ? -0.323 12.745 19.932 1.00 89.38 200 CYS A N 1
ATOM 1528 C CA . CYS A 1 200 ? 0.360 12.137 18.780 1.00 89.38 200 CYS A CA 1
ATOM 1529 C C . CYS A 1 200 ? 1.254 10.959 19.207 1.00 89.38 200 CYS A C 1
ATOM 1531 O O . CYS A 1 200 ? 1.129 9.865 18.663 1.00 89.38 200 CYS A O 1
ATOM 1533 N N . GLU A 1 201 ? 2.132 11.168 20.195 1.00 88.12 201 GLU A N 1
ATOM 1534 C CA . GLU A 1 201 ? 3.052 10.137 20.694 1.00 88.12 201 GLU A CA 1
ATOM 1535 C C . GLU A 1 201 ? 2.286 8.928 21.244 1.00 88.12 201 GLU A C 1
ATOM 1537 O O . GLU A 1 201 ? 2.664 7.779 21.008 1.00 88.12 201 GLU A O 1
ATOM 1542 N N . ARG A 1 202 ? 1.172 9.171 21.943 1.00 88.69 202 ARG A N 1
ATOM 1543 C CA . ARG A 1 202 ? 0.343 8.104 22.499 1.00 88.69 202 ARG A CA 1
ATOM 1544 C C . ARG A 1 202 ? -0.409 7.331 21.421 1.00 88.69 202 ARG A C 1
ATOM 1546 O O . ARG A 1 202 ? -0.474 6.109 21.506 1.00 88.69 202 ARG A O 1
ATOM 1553 N N . VAL A 1 203 ? -0.919 8.005 20.390 1.00 88.44 203 VAL A N 1
ATOM 1554 C CA . VAL A 1 203 ? -1.541 7.348 19.231 1.00 88.44 203 VAL A CA 1
ATOM 1555 C C . VAL A 1 203 ? -0.541 6.425 18.532 1.00 88.44 203 VAL A C 1
ATOM 1557 O O . VAL A 1 203 ? -0.885 5.280 18.265 1.00 88.44 203 VAL A O 1
ATOM 1560 N N . GLU A 1 204 ? 0.694 6.869 18.284 1.00 84.19 204 GLU A N 1
ATOM 1561 C CA . GLU A 1 204 ? 1.731 6.032 17.654 1.00 84.19 204 GLU A CA 1
ATOM 1562 C C . GLU A 1 204 ? 2.078 4.798 18.515 1.00 84.19 204 GLU A C 1
ATOM 1564 O O . GLU A 1 204 ? 2.223 3.681 18.009 1.00 84.19 204 GLU A O 1
ATOM 1569 N N . GLN A 1 205 ? 2.151 4.964 19.839 1.00 82.94 205 GLN A N 1
ATOM 1570 C CA . GLN A 1 205 ? 2.356 3.848 20.769 1.00 82.94 205 GLN A CA 1
ATOM 1571 C C . GLN A 1 205 ? 1.178 2.868 20.799 1.00 82.94 205 GLN A C 1
ATOM 1573 O O . GLN A 1 205 ? 1.389 1.663 20.888 1.00 82.94 205 GLN A O 1
ATOM 1578 N N . LEU A 1 206 ? -0.058 3.365 20.757 1.00 81.44 206 LEU A N 1
ATOM 1579 C CA . LEU A 1 206 ? -1.251 2.519 20.740 1.00 81.44 206 LEU A CA 1
ATOM 1580 C C . LEU A 1 206 ? -1.390 1.779 19.405 1.00 81.44 206 LEU A C 1
ATOM 1582 O O . LEU A 1 206 ? -1.681 0.590 19.408 1.00 81.44 206 LEU A O 1
ATOM 1586 N N . ASP A 1 207 ? -1.130 2.445 18.277 1.00 77.62 207 ASP A N 1
ATOM 1587 C CA . ASP A 1 207 ? -1.186 1.841 16.938 1.00 77.62 207 ASP A CA 1
ATOM 1588 C C . ASP A 1 207 ? -0.176 0.700 16.797 1.00 77.62 207 ASP A C 1
ATOM 1590 O O . ASP A 1 207 ? -0.524 -0.393 16.350 1.00 77.62 207 ASP A O 1
ATOM 1594 N N . THR A 1 208 ? 1.060 0.924 17.254 1.00 74.00 208 THR A N 1
ATOM 1595 C CA . THR A 1 208 ? 2.064 -0.143 17.313 1.00 74.00 208 THR A CA 1
ATOM 1596 C C . THR A 1 208 ? 1.599 -1.269 18.226 1.00 74.00 208 THR A C 1
ATOM 1598 O O . THR A 1 208 ? 1.579 -2.404 17.782 1.00 74.00 208 THR A O 1
ATOM 1601 N N . GLN A 1 209 ? 1.136 -0.992 19.449 1.00 72.06 209 GLN A N 1
ATOM 1602 C CA . GLN A 1 209 ? 0.653 -2.037 20.363 1.00 72.06 209 GLN A CA 1
ATOM 1603 C C . GLN A 1 209 ? -0.488 -2.884 19.787 1.00 72.06 209 GLN A C 1
ATOM 1605 O O . GLN A 1 209 ? -0.461 -4.096 19.972 1.00 72.06 209 GLN A O 1
ATOM 1610 N N . ILE A 1 210 ? -1.452 -2.274 19.092 1.00 68.00 210 ILE A N 1
ATOM 1611 C CA . ILE A 1 210 ? -2.578 -2.981 18.465 1.00 68.00 210 ILE A CA 1
ATOM 1612 C C . ILE A 1 210 ? -2.073 -3.881 17.327 1.00 68.00 210 ILE A C 1
ATOM 1614 O O . ILE A 1 210 ? -2.340 -5.080 17.319 1.00 68.00 210 ILE A O 1
ATOM 1618 N N . LYS A 1 211 ? -1.269 -3.340 16.403 1.00 67.12 211 LYS A N 1
ATOM 1619 C CA . LYS A 1 211 ? -0.760 -4.091 15.238 1.00 67.12 211 LYS A CA 1
ATOM 1620 C C . LYS A 1 211 ? 0.170 -5.245 15.606 1.00 67.12 211 LYS A C 1
ATOM 1622 O O . LYS A 1 211 ? 0.263 -6.219 14.869 1.00 67.12 211 LYS A O 1
ATOM 1627 N N . ASP A 1 212 ? 0.853 -5.136 16.740 1.00 72.00 212 ASP A N 1
ATOM 1628 C CA . ASP A 1 212 ? 1.862 -6.093 17.190 1.00 72.00 212 ASP A CA 1
ATOM 1629 C C . ASP A 1 212 ? 1.328 -7.102 18.235 1.00 72.00 212 ASP A C 1
ATOM 1631 O O . ASP A 1 212 ? 2.127 -7.861 18.806 1.00 72.00 212 ASP A O 1
ATOM 1635 N N . TYR A 1 213 ? 0.011 -7.106 18.501 1.00 76.69 213 TYR A N 1
ATOM 1636 C CA . TYR A 1 213 ? -0.649 -7.984 19.478 1.00 76.69 213 TYR A CA 1
ATOM 1637 C C . TYR A 1 213 ? -1.177 -9.291 18.876 1.00 76.69 213 TYR A C 1
ATOM 1639 O O . TYR A 1 213 ? -1.049 -10.340 19.511 1.00 76.69 213 TYR A O 1
ATOM 1647 N N . ILE A 1 214 ? -1.739 -9.252 17.664 1.00 85.00 214 ILE A N 1
ATOM 1648 C CA . ILE A 1 214 ? -2.332 -10.416 16.986 1.00 85.00 214 ILE A CA 1
ATOM 1649 C C . ILE A 1 214 ? -1.756 -10.609 15.582 1.00 85.00 214 ILE A C 1
ATOM 1651 O O . ILE A 1 214 ? -1.361 -9.654 14.917 1.00 85.00 214 ILE A O 1
ATOM 1655 N N . ARG A 1 215 ? -1.746 -11.854 15.102 1.00 83.31 215 ARG A N 1
ATOM 1656 C CA . ARG A 1 215 ? -1.503 -12.182 13.691 1.00 83.31 215 ARG A CA 1
ATOM 1657 C C . ARG A 1 215 ? -2.213 -13.466 13.283 1.00 83.31 215 ARG A C 1
ATOM 1659 O O . ARG A 1 215 ? -2.427 -14.351 14.113 1.00 83.31 215 ARG A O 1
ATOM 1666 N N . LEU A 1 216 ? -2.505 -13.588 11.990 1.00 84.19 216 LEU A N 1
ATOM 1667 C CA . LEU A 1 216 ? -2.909 -14.849 11.373 1.00 84.19 216 LEU A CA 1
ATOM 1668 C C . LEU A 1 216 ? -1.739 -15.434 10.593 1.00 84.19 216 LEU A C 1
ATOM 1670 O O . LEU A 1 216 ? -1.102 -14.743 9.801 1.00 84.19 216 LEU A O 1
ATOM 1674 N N . VAL A 1 217 ? -1.447 -16.709 10.832 1.00 82.31 217 VAL A N 1
ATOM 1675 C CA . VAL A 1 217 ? -0.353 -17.429 10.169 1.00 82.31 217 VAL A CA 1
ATOM 1676 C C . VAL A 1 217 ? -0.867 -18.669 9.452 1.00 82.31 217 VAL A C 1
ATOM 1678 O O . VAL A 1 217 ? -1.914 -19.213 9.799 1.00 82.31 217 VAL A O 1
ATOM 1681 N N . ASN A 1 218 ? -0.116 -19.141 8.456 1.00 74.25 218 ASN A N 1
ATOM 1682 C CA . ASN A 1 218 ? -0.439 -20.323 7.646 1.00 74.25 218 ASN A CA 1
ATOM 1683 C C . ASN A 1 218 ? -1.788 -20.265 6.905 1.00 74.25 218 ASN A C 1
ATOM 1685 O O . ASN A 1 218 ? -2.250 -21.295 6.416 1.00 74.25 218 ASN A O 1
ATOM 1689 N N . GLY A 1 219 ? -2.424 -19.097 6.813 1.00 68.81 219 GLY A N 1
ATOM 1690 C CA . GLY A 1 219 ? -3.597 -18.900 5.972 1.00 68.81 219 GLY A CA 1
ATOM 1691 C C . GLY A 1 219 ? -3.250 -18.481 4.549 1.00 68.81 219 GLY A C 1
ATOM 1692 O O . GLY A 1 219 ? -2.110 -18.143 4.230 1.00 68.81 219 GLY A O 1
ATOM 1693 N N . SER A 1 220 ? -4.259 -18.530 3.685 1.00 60.03 220 SER A N 1
ATOM 1694 C CA . SER A 1 220 ? -4.173 -18.150 2.271 1.00 60.03 220 SER A CA 1
ATOM 1695 C C . SER A 1 220 ? -4.221 -16.635 2.046 1.00 60.03 220 SER A C 1
ATOM 1697 O O . SER A 1 220 ? -3.742 -16.152 1.025 1.00 60.03 220 SER A O 1
ATOM 1699 N N . THR A 1 221 ? -4.795 -15.888 2.990 1.00 65.12 221 THR A N 1
ATOM 1700 C CA . THR A 1 221 ? -4.984 -14.430 2.936 1.00 65.12 221 THR A CA 1
ATOM 1701 C C . THR A 1 221 ? -4.578 -13.800 4.267 1.00 65.12 221 THR A C 1
ATOM 1703 O O . THR A 1 221 ? -4.436 -14.497 5.267 1.00 65.12 221 THR A O 1
ATOM 1706 N N . HIS A 1 222 ? -4.436 -12.472 4.323 1.00 72.06 222 HIS A N 1
ATOM 1707 C CA . HIS A 1 222 ? -4.212 -11.768 5.597 1.00 72.06 222 HIS A CA 1
ATOM 1708 C C . HIS A 1 222 ? -5.426 -11.844 6.549 1.00 72.06 222 HIS A C 1
ATOM 1710 O O . HIS A 1 222 ? -5.293 -11.585 7.743 1.00 72.06 222 HIS A O 1
ATOM 1716 N N . CYS A 1 223 ? -6.590 -12.231 6.019 1.00 77.81 223 CYS A N 1
ATOM 1717 C CA . CYS A 1 223 ? -7.854 -12.412 6.728 1.00 77.81 223 CYS A CA 1
ATOM 1718 C C . CYS A 1 223 ? -8.177 -13.873 7.052 1.00 77.81 223 CYS A C 1
ATOM 1720 O O . CYS A 1 223 ? -9.293 -14.191 7.473 1.00 77.81 223 CYS A O 1
ATOM 1722 N N . SER A 1 224 ? -7.220 -14.777 6.853 1.00 80.75 224 SER A N 1
ATOM 1723 C CA . SER A 1 224 ? -7.377 -16.188 7.162 1.00 80.75 224 SER A CA 1
ATOM 1724 C C . SER A 1 224 ? -6.105 -16.759 7.772 1.00 80.75 224 SER A C 1
ATOM 1726 O O . SER A 1 224 ? -5.004 -16.311 7.473 1.00 80.75 224 SER A O 1
ATOM 1728 N N . GLY A 1 225 ? -6.241 -17.746 8.653 1.00 84.12 225 GLY A N 1
ATOM 1729 C CA . GLY A 1 225 ? -5.101 -18.444 9.241 1.00 84.12 225 GLY A CA 1
ATOM 1730 C C . GLY A 1 225 ? -5.321 -18.860 10.688 1.00 84.12 225 GLY A C 1
ATOM 1731 O O . GLY A 1 225 ? -6.396 -18.690 11.265 1.00 84.12 225 GLY A O 1
ATOM 1732 N N . ARG A 1 226 ? -4.277 -19.436 11.282 1.00 86.12 226 ARG A N 1
ATOM 1733 C CA . ARG A 1 226 ? -4.210 -19.735 12.713 1.00 86.12 226 ARG A CA 1
ATOM 1734 C C . ARG A 1 226 ? -3.945 -18.451 13.491 1.00 86.12 226 ARG A C 1
ATOM 1736 O O . ARG A 1 226 ? -3.022 -17.716 13.144 1.00 86.12 226 ARG A O 1
ATOM 1743 N N . LEU A 1 227 ? -4.722 -18.218 14.544 1.00 87.88 227 LEU A N 1
ATOM 1744 C CA . LEU A 1 227 ? -4.558 -17.065 15.422 1.00 87.88 227 LEU A CA 1
ATOM 1745 C C . LEU A 1 227 ? -3.356 -17.243 16.347 1.00 87.88 227 LEU A C 1
ATOM 1747 O O . LEU A 1 227 ? -3.286 -18.200 17.123 1.00 87.88 227 LEU A O 1
ATOM 1751 N N . GLU A 1 228 ? -2.447 -16.275 16.304 1.00 86.88 228 GLU A N 1
ATOM 1752 C CA . GLU A 1 228 ? -1.365 -16.136 17.268 1.00 86.88 228 GLU A CA 1
ATOM 1753 C C . GLU A 1 228 ? -1.426 -14.765 17.942 1.00 86.88 228 GLU A C 1
ATOM 1755 O O . GLU A 1 228 ? -1.637 -13.740 17.294 1.00 86.88 228 GLU A O 1
ATOM 1760 N N . VAL A 1 229 ? -1.222 -14.766 19.256 1.00 84.88 229 VAL A N 1
ATOM 1761 C CA . VAL A 1 229 ? -1.260 -13.590 20.127 1.00 84.88 229 VAL A CA 1
ATOM 1762 C C . VAL A 1 229 ? 0.087 -13.396 20.808 1.00 84.88 229 VAL A C 1
ATOM 1764 O O . VAL A 1 229 ? 0.794 -14.364 21.104 1.00 84.88 229 VAL A O 1
ATOM 1767 N N . ARG A 1 230 ? 0.455 -12.149 21.093 1.00 78.69 230 ARG A N 1
ATOM 1768 C CA . ARG A 1 230 ? 1.705 -11.809 21.779 1.00 78.69 230 ARG A CA 1
ATOM 1769 C C . ARG A 1 230 ? 1.432 -10.846 22.926 1.00 78.69 230 ARG A C 1
ATOM 1771 O O . ARG A 1 230 ? 0.944 -9.744 22.715 1.00 78.69 230 ARG A O 1
ATOM 1778 N N . SER A 1 231 ? 1.774 -11.238 24.156 1.00 68.12 231 SER A N 1
ATOM 1779 C CA . SER A 1 231 ? 1.675 -10.342 25.317 1.00 68.12 231 SER A CA 1
ATOM 1780 C C . SER A 1 231 ? 3.001 -9.670 25.627 1.00 68.12 231 SER A C 1
ATOM 1782 O O . SER A 1 231 ? 4.031 -10.332 25.674 1.00 68.12 231 SER A O 1
ATOM 1784 N N . ASN A 1 232 ? 2.939 -8.388 25.987 1.00 57.69 232 ASN A N 1
ATOM 1785 C CA . ASN A 1 232 ? 4.039 -7.677 26.644 1.00 57.69 232 ASN A CA 1
ATOM 1786 C C . ASN A 1 232 ? 3.922 -7.683 28.182 1.00 57.69 232 ASN A C 1
ATOM 1788 O O . ASN A 1 232 ? 4.707 -7.024 28.868 1.00 57.69 232 ASN A O 1
ATOM 1792 N N . GLN A 1 233 ? 2.940 -8.386 28.761 1.00 51.28 233 GLN A N 1
ATOM 1793 C CA . GLN A 1 233 ? 2.743 -8.394 30.209 1.00 51.28 233 GLN A CA 1
ATOM 1794 C C . GLN A 1 233 ? 3.585 -9.483 30.891 1.00 51.28 233 GLN A C 1
ATOM 1796 O O . GLN A 1 233 ? 3.264 -10.666 30.857 1.00 51.28 233 GLN A O 1
ATOM 1801 N N . SER A 1 234 ? 4.609 -9.011 31.611 1.00 46.53 234 SER A N 1
ATOM 1802 C CA . SER A 1 234 ? 5.424 -9.692 32.631 1.00 46.53 234 SER A CA 1
ATOM 1803 C C . SER A 1 234 ? 6.412 -10.766 32.156 1.00 46.53 234 SER A C 1
ATOM 1805 O O . SER A 1 234 ? 6.004 -11.864 31.821 1.00 46.53 234 SER A O 1
ATOM 1807 N N . ASN A 1 235 ? 7.717 -10.447 32.238 1.00 45.97 235 ASN A N 1
ATOM 1808 C CA . ASN A 1 235 ? 8.906 -11.313 32.434 1.00 45.97 235 ASN A CA 1
ATOM 1809 C C . ASN A 1 235 ? 9.011 -12.686 31.729 1.00 45.97 235 ASN A C 1
ATOM 1811 O O . ASN A 1 235 ? 9.933 -13.449 32.019 1.00 45.97 235 ASN A O 1
ATOM 1815 N N . GLN A 1 236 ? 8.143 -12.990 30.779 1.00 46.12 236 GLN A N 1
ATOM 1816 C CA . GLN A 1 236 ? 8.235 -14.103 29.855 1.00 46.12 236 GLN A CA 1
ATOM 1817 C C . GLN A 1 236 ? 8.304 -13.531 28.443 1.00 46.12 236 GLN A C 1
ATOM 1819 O O . GLN A 1 236 ? 7.767 -12.471 28.142 1.00 46.12 236 GLN A O 1
ATOM 1824 N N . SER A 1 237 ? 9.124 -14.196 27.647 1.00 46.69 237 SER A N 1
ATOM 1825 C CA . SER A 1 237 ? 9.700 -13.779 26.379 1.00 46.69 237 SER A CA 1
ATOM 1826 C C . SER A 1 237 ? 8.718 -13.171 25.384 1.00 46.69 237 SER A C 1
ATOM 1828 O O . SER A 1 237 ? 7.546 -13.518 25.347 1.00 46.69 237 SER A O 1
ATOM 1830 N N . ASN A 1 238 ? 9.283 -12.328 24.520 1.00 62.91 238 ASN A N 1
ATOM 1831 C CA . ASN A 1 238 ? 8.741 -11.742 23.294 1.00 62.91 238 ASN A CA 1
ATOM 1832 C C . ASN A 1 238 ? 8.295 -12.832 22.281 1.00 62.91 238 ASN A C 1
ATOM 1834 O O . ASN A 1 238 ? 8.838 -12.936 21.183 1.00 62.91 238 ASN A O 1
ATOM 1838 N N . GLN A 1 239 ? 7.396 -13.725 22.692 1.00 73.31 239 GLN A N 1
ATOM 1839 C CA . GLN A 1 239 ? 7.089 -14.996 22.048 1.00 73.31 239 GLN A CA 1
ATOM 1840 C C . GLN A 1 239 ? 5.609 -15.036 21.668 1.00 73.31 239 GLN A C 1
ATOM 1842 O O . GLN A 1 239 ? 4.741 -14.693 22.467 1.00 73.31 239 GLN A O 1
ATOM 1847 N N . TRP A 1 240 ? 5.344 -15.431 20.425 1.00 81.88 240 TRP A N 1
ATOM 1848 C CA . TRP A 1 240 ? 3.996 -15.645 19.910 1.00 81.88 240 TRP A CA 1
ATOM 1849 C C . TRP A 1 240 ? 3.407 -16.918 20.499 1.00 81.88 240 TRP A C 1
ATOM 1851 O O . TRP A 1 240 ? 4.101 -17.933 20.550 1.00 81.88 240 TRP A O 1
ATOM 1861 N N . SER A 1 241 ? 2.138 -16.861 20.890 1.00 81.50 241 SER A N 1
ATOM 1862 C CA . SER A 1 241 ? 1.406 -17.997 21.435 1.00 81.50 241 SER A CA 1
ATOM 1863 C C . SER A 1 241 ? 0.137 -18.275 20.635 1.00 81.50 241 SER A C 1
ATOM 1865 O O . SER A 1 241 ? -0.579 -17.350 20.262 1.00 81.50 241 SER A O 1
ATOM 1867 N N . SER A 1 242 ? -0.165 -19.548 20.383 1.00 83.00 242 SER A N 1
ATOM 1868 C CA . SER A 1 242 ? -1.436 -19.962 19.770 1.00 83.00 242 SER A CA 1
ATOM 1869 C C . SER A 1 242 ? -2.572 -19.948 20.797 1.00 83.00 242 SER A C 1
ATOM 1871 O O . SER A 1 242 ? -2.334 -20.170 21.984 1.00 83.00 242 SER A O 1
ATOM 1873 N N . VAL A 1 243 ? -3.809 -19.725 20.352 1.00 84.12 243 VAL A N 1
ATOM 1874 C CA . VAL A 1 243 ? -5.011 -19.728 21.212 1.00 84.12 243 VAL A CA 1
ATOM 1875 C C . VAL A 1 243 ? -5.776 -21.049 21.055 1.00 84.12 243 VAL A C 1
ATOM 1877 O O . VAL A 1 243 ? -5.846 -21.586 19.950 1.00 84.12 243 VAL A O 1
ATOM 1880 N N . CYS A 1 244 ? -6.319 -21.600 22.146 1.00 80.06 244 CYS A N 1
ATOM 1881 C CA . CYS A 1 244 ? -7.138 -22.818 22.121 1.00 80.06 244 CYS A CA 1
ATOM 1882 C C . CYS A 1 244 ? -8.579 -22.540 21.680 1.00 80.06 244 CYS A C 1
ATOM 1884 O O . CYS A 1 244 ? -9.178 -21.580 22.146 1.00 80.06 244 CYS A O 1
ATOM 1886 N N . GLU A 1 245 ? -9.168 -23.441 20.885 1.00 77.38 245 GLU A N 1
ATOM 1887 C CA . GLU A 1 245 ? -10.598 -23.404 20.518 1.00 77.38 245 GLU A CA 1
ATOM 1888 C C . GLU A 1 245 ? -11.542 -23.390 21.727 1.00 77.38 245 GLU A C 1
ATOM 1890 O O . GLU A 1 245 ? -12.644 -22.869 21.641 1.00 77.38 245 GLU A O 1
ATOM 1895 N N . GLU A 1 246 ? -11.155 -24.030 22.831 1.00 75.25 246 GLU A N 1
ATOM 1896 C CA . GLU A 1 246 ? -12.021 -24.149 24.011 1.00 75.25 246 GLU A CA 1
ATOM 1897 C C . GLU A 1 246 ? -12.064 -22.869 24.855 1.00 75.25 246 GLU A C 1
ATOM 1899 O O . GLU A 1 246 ? -12.998 -22.705 25.633 1.00 75.25 246 GLU A O 1
ATOM 1904 N N . ASP A 1 247 ? -11.085 -21.980 24.664 1.00 76.19 247 ASP A N 1
ATOM 1905 C CA . ASP A 1 247 ? -10.896 -20.734 25.416 1.00 76.19 247 ASP A CA 1
ATOM 1906 C C . ASP A 1 247 ? -11.107 -19.494 24.508 1.00 76.19 247 ASP A C 1
ATOM 1908 O O . ASP A 1 247 ? -10.602 -18.407 24.807 1.00 76.19 247 ASP A O 1
ATOM 1912 N N . PHE A 1 248 ? -11.769 -19.682 23.355 1.00 84.94 248 PHE A N 1
ATOM 1913 C CA . PHE A 1 248 ? -11.971 -18.661 22.323 1.00 84.94 248 PHE A CA 1
ATOM 1914 C C . PHE A 1 248 ? -13.289 -18.875 21.572 1.00 84.94 248 PHE A C 1
ATOM 1916 O O . PHE A 1 248 ? -13.478 -19.895 20.900 1.00 84.94 248 PHE A O 1
ATOM 1923 N N . ASP A 1 249 ? -14.196 -17.909 21.661 1.00 83.56 249 ASP A N 1
ATOM 1924 C CA . ASP A 1 249 ? -15.546 -18.008 21.116 1.00 83.56 249 ASP A CA 1
ATOM 1925 C C . ASP A 1 249 ? -15.767 -17.172 19.836 1.00 83.56 249 ASP A C 1
ATOM 1927 O O . ASP A 1 249 ? -14.845 -16.643 19.208 1.00 83.56 249 ASP A O 1
ATOM 1931 N N . GLN A 1 250 ? -17.025 -17.107 19.382 1.00 82.69 250 GLN A N 1
ATOM 1932 C CA . GLN A 1 250 ? -17.394 -16.341 18.192 1.00 82.69 250 GLN A CA 1
ATOM 1933 C C . GLN A 1 250 ? -17.245 -14.828 18.405 1.00 82.69 250 GLN A C 1
ATOM 1935 O O . GLN A 1 250 ? -16.899 -14.118 17.460 1.00 82.69 250 GLN A O 1
ATOM 1940 N N . GLN A 1 251 ? -17.534 -14.323 19.603 1.00 81.31 251 GLN A N 1
ATOM 1941 C CA . GLN A 1 251 ? -17.434 -12.902 19.914 1.00 81.31 251 GLN A CA 1
ATOM 1942 C C . GLN A 1 251 ? -15.967 -12.466 19.900 1.00 81.31 251 GLN A C 1
ATOM 1944 O O . GLN A 1 251 ? -15.652 -11.423 19.323 1.00 81.31 251 GLN A O 1
ATOM 1949 N N . ASP A 1 252 ? -15.069 -13.297 20.431 1.00 85.69 252 ASP A N 1
ATOM 1950 C CA . ASP A 1 252 ? -13.624 -13.085 20.337 1.00 85.69 252 ASP A CA 1
ATOM 1951 C C . ASP A 1 252 ? -13.160 -13.066 18.872 1.00 85.69 252 ASP A C 1
ATOM 1953 O O . ASP A 1 252 ? -12.419 -12.179 18.438 1.00 85.69 252 ASP A O 1
ATOM 1957 N N . ALA A 1 253 ? -13.652 -14.013 18.069 1.00 85.00 253 ALA A N 1
ATOM 1958 C CA . ALA A 1 253 ? -13.331 -14.109 16.649 1.00 85.00 253 ALA A CA 1
ATOM 1959 C C . ALA A 1 253 ? -13.823 -12.893 15.842 1.00 85.00 253 ALA A C 1
ATOM 1961 O O . ALA A 1 253 ? -13.135 -12.430 14.929 1.00 85.00 253 ALA A O 1
ATOM 1962 N N . GLU A 1 254 ? -14.993 -12.347 16.181 1.00 78.12 254 GLU A N 1
ATOM 1963 C CA . GLU A 1 254 ? -15.510 -11.113 15.585 1.00 78.12 254 GLU A CA 1
ATOM 1964 C C . GLU A 1 254 ? -14.626 -9.908 15.924 1.00 78.12 254 GLU A C 1
ATOM 1966 O O . GLU A 1 254 ? -14.347 -9.102 15.032 1.00 78.12 254 GLU A O 1
ATOM 1971 N N . VAL A 1 255 ? -14.118 -9.810 17.160 1.00 80.00 255 VAL A N 1
ATOM 1972 C CA . VAL A 1 255 ? -13.150 -8.768 17.541 1.00 80.00 255 VAL A CA 1
ATOM 1973 C C . VAL A 1 255 ? -11.861 -8.910 16.737 1.00 80.00 255 VAL A C 1
ATOM 1975 O O . VAL A 1 255 ? -11.408 -7.914 16.181 1.00 80.00 255 VAL A O 1
ATOM 1978 N N . VAL A 1 256 ? -11.321 -10.123 16.576 1.00 84.75 256 VAL A N 1
ATOM 1979 C CA . VAL A 1 256 ? -10.108 -10.360 15.769 1.00 84.75 256 VAL A CA 1
ATOM 1980 C C . VAL A 1 256 ? -10.315 -9.984 14.303 1.00 84.75 256 VAL A C 1
ATOM 1982 O O . VAL A 1 256 ? -9.512 -9.246 13.734 1.00 84.75 256 VAL A O 1
ATOM 1985 N N . CYS A 1 257 ? -11.404 -10.438 13.675 1.00 79.25 257 CYS A N 1
ATOM 1986 C CA . CYS A 1 257 ? -11.704 -10.077 12.288 1.00 79.25 257 CYS A CA 1
ATOM 1987 C C . CYS A 1 257 ? -11.896 -8.565 12.121 1.00 79.25 257 CYS A C 1
ATOM 1989 O O . CYS A 1 257 ? -11.515 -7.995 11.100 1.00 79.25 257 CYS A O 1
ATOM 1991 N N . SER A 1 258 ? -12.471 -7.904 13.123 1.00 74.19 258 SER A N 1
ATOM 1992 C CA . SER A 1 258 ? -12.648 -6.457 13.143 1.00 74.19 258 SER A CA 1
ATOM 1993 C C . SER A 1 258 ? -11.309 -5.724 13.302 1.00 74.19 258 SER A C 1
ATOM 1995 O O . SER A 1 258 ? -11.032 -4.806 12.531 1.00 74.19 258 SER A O 1
ATOM 1997 N N . GLU A 1 259 ? -10.462 -6.163 14.237 1.00 75.38 259 GLU A N 1
ATOM 1998 C CA . GLU A 1 259 ? -9.120 -5.633 14.515 1.00 75.38 259 GLU A CA 1
ATOM 1999 C C . GLU A 1 259 ? -8.195 -5.743 13.298 1.00 75.38 259 GLU A C 1
ATOM 2001 O O . GLU A 1 259 ? -7.494 -4.787 12.977 1.00 75.38 259 GLU A O 1
ATOM 2006 N N . LEU A 1 260 ? -8.265 -6.859 12.564 1.00 74.25 260 LEU A N 1
ATOM 2007 C CA . LEU A 1 260 ? -7.524 -7.073 11.315 1.00 74.25 260 LEU A CA 1
ATOM 2008 C C . LEU A 1 260 ? -8.127 -6.335 10.105 1.00 74.25 260 LEU A C 1
ATOM 2010 O O . LEU A 1 260 ? -7.562 -6.381 9.017 1.00 74.25 260 LEU A O 1
ATOM 2014 N N . GLY A 1 261 ? -9.290 -5.688 10.247 1.00 66.69 261 GLY A N 1
ATOM 2015 C CA . GLY A 1 261 ? -9.981 -5.028 9.132 1.00 66.69 261 GLY A CA 1
ATOM 2016 C C . GLY A 1 261 ? -10.674 -5.991 8.151 1.00 66.69 261 GLY A C 1
ATOM 2017 O O . GLY A 1 261 ? -11.130 -5.585 7.078 1.00 66.69 261 GLY A O 1
ATOM 2018 N N . CYS A 1 262 ? -10.855 -7.248 8.539 1.00 71.31 262 CYS A N 1
ATOM 2019 C CA . CYS A 1 262 ? -11.185 -8.387 7.687 1.00 71.31 262 CYS A CA 1
ATOM 2020 C C . CYS A 1 262 ? -12.682 -8.739 7.562 1.00 71.31 262 CYS A C 1
ATOM 2022 O O . CYS A 1 262 ? -13.050 -9.845 7.186 1.00 71.31 262 CYS A O 1
ATOM 2024 N N . GLY A 1 263 ? -13.587 -7.798 7.831 1.00 68.06 263 GLY A N 1
ATOM 2025 C CA . GLY A 1 263 ? -15.031 -8.029 7.686 1.00 68.06 263 GLY A CA 1
ATOM 2026 C C . GLY A 1 263 ? -15.613 -8.892 8.815 1.00 68.06 263 GLY A C 1
ATOM 2027 O O . GLY A 1 263 ? -15.132 -8.830 9.939 1.00 68.06 263 GLY A O 1
ATOM 2028 N N . ALA A 1 264 ? -16.696 -9.629 8.547 1.00 68.31 264 ALA A N 1
ATOM 2029 C CA . ALA A 1 264 ? -17.351 -10.489 9.539 1.00 68.31 264 ALA A CA 1
ATOM 2030 C C . ALA A 1 264 ? -16.713 -11.884 9.572 1.00 68.31 264 ALA A C 1
ATOM 2032 O O . ALA A 1 264 ? -16.133 -12.318 8.583 1.00 68.31 264 ALA A O 1
ATOM 2033 N N . LEU A 1 265 ? -16.863 -12.618 10.670 1.00 73.12 265 LEU A N 1
ATOM 2034 C CA . LEU A 1 265 ? -16.395 -14.000 10.758 1.00 73.12 265 LEU A CA 1
ATOM 2035 C C . LEU A 1 265 ? -17.099 -14.897 9.720 1.00 73.12 265 LEU A C 1
ATOM 2037 O O . LEU A 1 265 ? -18.324 -14.864 9.596 1.00 73.12 265 LEU A O 1
ATOM 2041 N N . SER A 1 266 ? -16.325 -15.692 8.977 1.00 69.75 266 SER A N 1
ATOM 2042 C CA . SER A 1 266 ? -16.824 -16.642 7.969 1.00 69.75 266 SER A CA 1
ATOM 2043 C C . SER A 1 266 ? -16.682 -18.091 8.442 1.00 69.75 266 SER A C 1
ATOM 2045 O O . SER A 1 266 ? -17.635 -18.866 8.375 1.00 69.75 266 SER A O 1
ATOM 2047 N N . VAL A 1 267 ? -15.506 -18.451 8.963 1.00 69.06 267 VAL A N 1
ATOM 2048 C CA . VAL A 1 267 ? -15.202 -19.786 9.497 1.00 69.06 267 VAL A CA 1
ATOM 2049 C C . VAL A 1 267 ? -14.416 -19.632 10.795 1.00 69.06 267 VAL A C 1
ATOM 2051 O O . VAL A 1 267 ? -13.451 -18.874 10.843 1.00 69.06 267 VAL A O 1
ATOM 2054 N N . LEU A 1 268 ? -14.814 -20.372 11.828 1.00 75.19 268 LEU A N 1
ATOM 2055 C CA . LEU A 1 268 ? -14.075 -20.531 13.080 1.00 75.19 268 LEU A CA 1
ATOM 2056 C C . LEU A 1 268 ? -13.893 -22.026 13.322 1.00 75.19 268 LEU A C 1
ATOM 2058 O O . LEU A 1 268 ? -14.850 -22.719 13.669 1.00 75.19 268 LEU A O 1
ATOM 2062 N N . GLN A 1 269 ? -12.695 -22.533 13.040 1.00 72.31 269 GLN A N 1
ATOM 2063 C CA . GLN A 1 269 ? -12.401 -23.958 13.130 1.00 72.31 269 GLN A CA 1
ATOM 2064 C C . GLN A 1 269 ? -10.893 -24.210 13.246 1.00 72.31 269 GLN A C 1
ATOM 2066 O O . GLN A 1 269 ? -10.081 -23.704 12.474 1.00 72.31 269 GLN A O 1
ATOM 2071 N N . GLY A 1 270 ? -10.516 -25.038 14.206 1.00 64.06 270 GLY A N 1
ATOM 2072 C CA . GLY A 1 270 ? -9.167 -25.512 14.467 1.00 64.06 270 GLY A CA 1
ATOM 2073 C C . GLY A 1 270 ? -8.768 -26.702 13.602 1.00 64.06 270 GLY A C 1
ATOM 2074 O O . GLY A 1 270 ? -9.596 -27.356 12.967 1.00 64.06 270 GLY A O 1
ATOM 2075 N N . ALA A 1 271 ? -7.456 -26.939 13.541 1.00 61.81 271 ALA A N 1
ATOM 2076 C CA . ALA A 1 271 ? -6.756 -27.877 12.648 1.00 61.81 271 ALA A CA 1
ATOM 2077 C C . ALA A 1 271 ? -6.704 -27.497 11.153 1.00 61.81 271 ALA A C 1
ATOM 2079 O O . ALA A 1 271 ? -6.011 -28.169 10.391 1.00 61.81 271 ALA A O 1
ATOM 2080 N N . LEU A 1 272 ? -7.362 -26.415 10.720 1.00 59.12 272 LEU A N 1
ATOM 2081 C CA . LEU A 1 272 ? -7.400 -26.001 9.307 1.00 59.12 272 LEU A CA 1
ATOM 2082 C C . LEU A 1 272 ? -6.044 -25.518 8.754 1.00 59.12 272 LEU A C 1
ATOM 2084 O O . LEU A 1 272 ? -5.779 -25.687 7.568 1.00 59.12 272 LEU A O 1
ATOM 2088 N N . TYR A 1 273 ? -5.178 -24.956 9.606 1.00 56.72 273 TYR A N 1
ATOM 2089 C CA . TYR A 1 273 ? -3.945 -24.257 9.200 1.00 56.72 273 TYR A CA 1
ATOM 2090 C C . TYR A 1 273 ? -2.649 -24.871 9.779 1.00 56.72 273 TYR A C 1
ATOM 2092 O O . TYR A 1 273 ? -1.665 -24.171 10.038 1.00 56.72 273 TYR A O 1
ATOM 2100 N N . GLY A 1 274 ? -2.632 -26.196 9.965 1.00 56.66 274 GLY A N 1
ATOM 2101 C CA . GLY A 1 274 ? -1.451 -26.968 10.384 1.00 56.66 274 GLY A CA 1
ATOM 2102 C C . GLY A 1 274 ? -1.275 -27.135 11.901 1.00 56.66 274 GLY A C 1
ATOM 2103 O O . GLY A 1 274 ? -2.033 -26.576 12.696 1.00 56.66 274 GLY A O 1
ATOM 2104 N N . GLU A 1 275 ? -0.289 -27.954 12.290 1.00 56.59 275 GLU A N 1
ATOM 2105 C CA . GLU A 1 275 ? 0.013 -28.279 13.693 1.00 56.59 275 GLU A CA 1
ATOM 2106 C C . GLU A 1 275 ? 0.735 -27.150 14.453 1.00 56.59 275 GLU A C 1
ATOM 2108 O O . GLU A 1 275 ? 1.251 -26.193 13.877 1.00 56.59 275 GLU A O 1
ATOM 2113 N N . VAL A 1 276 ? 0.711 -27.258 15.783 1.00 57.66 276 VAL A N 1
ATOM 2114 C CA . VAL A 1 276 ? 1.106 -26.215 16.736 1.00 57.66 276 VAL A CA 1
ATOM 2115 C C . VAL A 1 276 ? 2.619 -26.254 16.988 1.00 57.66 276 VAL A C 1
ATOM 2117 O O . VAL A 1 276 ? 3.100 -27.150 17.675 1.00 57.66 276 VAL A O 1
ATOM 2120 N N . GLU A 1 277 ? 3.363 -25.265 16.483 1.00 54.16 277 GLU A N 1
ATOM 2121 C CA . GLU A 1 277 ? 4.785 -25.052 16.833 1.00 54.16 277 GLU A CA 1
ATOM 2122 C C . GLU A 1 277 ? 4.990 -23.987 17.935 1.00 54.16 277 GLU A C 1
ATOM 2124 O O . GLU A 1 277 ? 6.049 -23.932 18.562 1.00 54.16 277 GLU A O 1
ATOM 2129 N N . ALA A 1 278 ? 3.979 -23.153 18.211 1.00 58.16 278 ALA A N 1
ATOM 2130 C CA . ALA A 1 278 ? 4.046 -22.061 19.188 1.00 58.16 278 ALA A CA 1
ATOM 2131 C C . ALA A 1 278 ? 3.560 -22.484 20.598 1.00 58.16 278 ALA A C 1
ATOM 2133 O O . ALA A 1 278 ? 2.678 -23.337 20.709 1.00 58.16 278 ALA A O 1
ATOM 2134 N N . PRO A 1 279 ? 4.074 -21.881 21.693 1.00 67.81 279 PRO A N 1
ATOM 2135 C CA . PRO A 1 279 ? 3.501 -22.033 23.033 1.00 67.81 279 PRO A CA 1
ATOM 2136 C C . PRO A 1 279 ? 2.009 -21.699 23.062 1.00 67.81 279 PRO A C 1
ATOM 2138 O O . PRO A 1 279 ? 1.527 -20.895 22.269 1.00 67.81 279 PRO A O 1
ATOM 2141 N N . MET A 1 280 ? 1.267 -22.275 24.002 1.00 71.56 280 MET A N 1
ATOM 2142 C CA . MET A 1 280 ? -0.157 -21.974 24.139 1.00 71.56 280 MET A CA 1
ATOM 2143 C C . MET A 1 280 ? -0.379 -20.734 24.997 1.00 71.56 280 MET A C 1
ATOM 2145 O O . MET A 1 280 ? 0.293 -20.520 26.008 1.00 71.56 280 MET A O 1
ATOM 2149 N N . TRP A 1 281 ? -1.350 -19.926 24.592 1.00 74.56 281 TRP A N 1
ATOM 2150 C CA . TRP A 1 281 ? -1.872 -18.837 25.393 1.00 74.56 281 TRP A CA 1
ATOM 2151 C C . TRP A 1 281 ? -2.635 -19.399 26.598 1.00 74.56 281 TRP A C 1
ATOM 2153 O O . TRP A 1 281 ? -3.372 -20.371 26.472 1.00 74.56 281 TRP A O 1
ATOM 2163 N N . THR A 1 282 ? -2.420 -18.812 27.774 1.00 69.12 282 THR A N 1
ATOM 2164 C CA . THR A 1 282 ? -2.860 -19.369 29.068 1.00 69.12 282 THR A CA 1
ATOM 2165 C C . THR A 1 282 ? -4.059 -18.643 29.676 1.00 69.12 282 THR A C 1
ATOM 2167 O O . THR A 1 282 ? -4.444 -18.921 30.813 1.00 69.12 282 THR A O 1
ATOM 2170 N N . LYS A 1 283 ? -4.640 -17.677 28.959 1.00 73.44 283 LYS A N 1
ATOM 2171 C CA . LYS A 1 283 ? -5.819 -16.940 29.418 1.00 73.44 283 LYS A CA 1
ATOM 2172 C C . LYS A 1 283 ? -6.981 -17.126 28.452 1.00 73.44 283 LYS A C 1
ATOM 2174 O O . LYS A 1 283 ? -6.786 -17.085 27.247 1.00 73.44 283 LYS A O 1
ATOM 2179 N N . GLU A 1 284 ? -8.180 -17.271 28.985 1.00 80.69 284 GLU A N 1
ATOM 2180 C CA . GLU A 1 284 ? -9.408 -17.258 28.189 1.00 80.69 284 GLU A CA 1
ATOM 2181 C C . GLU A 1 284 ? -9.742 -15.815 27.802 1.00 80.69 284 GLU A C 1
ATOM 2183 O O . GLU A 1 284 ? -9.603 -14.909 28.634 1.00 80.69 284 GLU A O 1
ATOM 2188 N N . PHE A 1 285 ? -10.143 -15.598 26.549 1.00 82.69 285 PHE A N 1
ATOM 2189 C CA . PHE A 1 285 ? -10.689 -14.318 26.107 1.00 82.69 285 PHE A CA 1
ATOM 2190 C C . PHE A 1 285 ? -12.201 -14.318 26.341 1.00 82.69 285 PHE A C 1
ATOM 2192 O O . PHE A 1 285 ? -12.870 -15.325 26.160 1.00 82.69 285 PHE A O 1
ATOM 2199 N N . GLN A 1 286 ? -12.720 -13.208 26.861 1.00 81.56 286 GLN A N 1
ATOM 2200 C CA . GLN A 1 286 ? -14.145 -13.042 27.141 1.00 81.56 286 GLN A CA 1
ATOM 2201 C C . GLN A 1 286 ? -14.615 -11.712 26.549 1.00 81.56 286 GLN A C 1
ATOM 2203 O O . GLN A 1 286 ? -15.009 -10.798 27.284 1.00 81.56 286 GLN A O 1
ATOM 2208 N N . CYS A 1 287 ? -14.486 -11.564 25.230 1.00 81.19 287 CYS A N 1
ATOM 2209 C CA . CYS A 1 287 ? -14.915 -10.363 24.526 1.00 81.19 287 CYS A CA 1
ATOM 2210 C C . CYS A 1 287 ? -16.450 -10.259 24.472 1.00 81.19 287 CYS A C 1
ATOM 2212 O O . CYS A 1 287 ? -17.180 -11.230 24.295 1.00 81.19 287 CYS A O 1
ATOM 2214 N N . GLY A 1 288 ? -16.966 -9.036 24.551 1.00 67.25 288 GLY A N 1
ATOM 2215 C CA . GLY A 1 288 ? -18.360 -8.697 24.288 1.00 67.25 288 GLY A CA 1
ATOM 2216 C C . GLY A 1 288 ? -18.664 -8.399 22.815 1.00 67.25 288 GLY A C 1
ATOM 2217 O O . GLY A 1 288 ? -19.771 -7.938 22.524 1.00 67.25 288 GLY A O 1
ATOM 2218 N N . GLY A 1 289 ? -17.701 -8.570 21.901 1.00 63.53 289 GLY A N 1
ATOM 2219 C CA . GLY A 1 289 ? -17.847 -8.372 20.451 1.00 63.53 289 GLY A CA 1
ATOM 2220 C C . GLY A 1 289 ? -17.807 -6.910 19.980 1.00 63.53 289 GLY A C 1
ATOM 2221 O O . GLY A 1 289 ? -18.068 -6.619 18.814 1.00 63.53 289 GLY A O 1
ATOM 2222 N N . HIS A 1 290 ? -17.534 -5.959 20.874 1.00 59.38 290 HIS A N 1
ATOM 2223 C CA . HIS A 1 290 ? -17.556 -4.515 20.583 1.00 59.38 290 HIS A CA 1
ATOM 2224 C C . HIS A 1 290 ? -16.230 -3.813 20.896 1.00 59.38 290 HIS A C 1
ATOM 2226 O O . HIS A 1 290 ? -16.096 -2.602 20.677 1.00 59.38 290 HIS A O 1
ATOM 2232 N N . GLU A 1 291 ? -15.270 -4.568 21.413 1.00 69.69 291 GLU A N 1
ATOM 2233 C CA . GLU A 1 291 ? -13.905 -4.161 21.672 1.00 69.69 291 GLU A CA 1
ATOM 2234 C C . GLU A 1 291 ? -13.187 -3.808 20.364 1.00 69.69 291 GLU A C 1
ATOM 2236 O O . GLU A 1 291 ? -13.491 -4.322 19.287 1.00 69.69 291 GLU A O 1
ATOM 2241 N N . SER A 1 292 ? -12.233 -2.879 20.441 1.00 62.97 292 SER A N 1
ATOM 2242 C CA . SER A 1 292 ? -11.433 -2.455 19.284 1.00 62.97 292 SER A CA 1
ATOM 2243 C C . SER A 1 292 ? -10.239 -3.354 18.985 1.00 62.97 292 SER A C 1
ATOM 2245 O O . SER A 1 292 ? -9.682 -3.238 17.896 1.00 62.97 292 SER A O 1
ATOM 2247 N N . SER A 1 293 ? -9.836 -4.180 19.948 1.00 73.56 293 SER A N 1
ATOM 2248 C CA . SER A 1 293 ? -8.730 -5.129 19.856 1.00 73.56 293 SER A CA 1
ATOM 2249 C C . SER A 1 293 ? -8.917 -6.219 20.907 1.00 73.56 293 SER A C 1
ATOM 2251 O O . SER A 1 293 ? -9.456 -5.957 21.988 1.00 73.56 293 SER A O 1
ATOM 2253 N N . LEU A 1 294 ? -8.416 -7.414 20.606 1.00 78.38 294 LEU A N 1
ATOM 2254 C CA . LEU A 1 294 ? -8.391 -8.561 21.504 1.00 78.38 294 LEU A CA 1
ATOM 2255 C C . LEU A 1 294 ? -7.611 -8.263 22.804 1.00 78.38 294 LEU A C 1
ATOM 2257 O O . LEU A 1 294 ? -7.905 -8.844 23.848 1.00 78.38 294 LEU A O 1
ATOM 2261 N N . LEU A 1 295 ? -6.668 -7.307 22.781 1.00 76.56 295 LEU A N 1
ATOM 2262 C CA . LEU A 1 295 ? -5.898 -6.867 23.957 1.00 76.56 295 LEU A CA 1
ATOM 2263 C C . LEU A 1 295 ? -6.782 -6.282 25.066 1.00 76.56 295 LEU A C 1
ATOM 2265 O O . LEU A 1 295 ? -6.438 -6.378 26.246 1.00 76.56 295 LEU A O 1
ATOM 2269 N N . TYR A 1 296 ? -7.891 -5.646 24.691 1.00 74.88 296 TYR A N 1
ATOM 2270 C CA . TYR A 1 296 ? -8.787 -4.968 25.630 1.00 74.88 296 TYR A CA 1
ATOM 2271 C C . TYR A 1 296 ? -9.905 -5.871 26.142 1.00 74.88 296 TYR A C 1
ATOM 2273 O O . TYR A 1 296 ? -10.672 -5.465 27.013 1.00 74.88 296 TYR A O 1
ATOM 2281 N N . CYS A 1 297 ? -9.985 -7.104 25.647 1.00 75.69 297 CYS A N 1
ATOM 2282 C CA . CYS A 1 297 ? -10.936 -8.055 26.180 1.00 75.69 297 CYS A CA 1
ATOM 2283 C C . CYS A 1 297 ? -10.547 -8.464 27.598 1.00 75.69 297 CYS A C 1
ATOM 2285 O O . CYS A 1 297 ? -9.371 -8.612 27.960 1.00 75.69 297 CYS A O 1
ATOM 2287 N N . ARG A 1 298 ? -11.569 -8.672 28.426 1.00 76.25 298 ARG A N 1
ATOM 2288 C CA . ARG A 1 298 ? -11.368 -9.243 29.750 1.00 76.25 298 ARG A CA 1
ATOM 2289 C C . ARG A 1 298 ? -10.751 -10.629 29.578 1.00 76.25 298 ARG A C 1
ATOM 2291 O O . ARG A 1 298 ? -11.243 -11.427 28.790 1.00 76.25 298 ARG A O 1
ATOM 2298 N N . SER A 1 299 ? -9.682 -10.898 30.325 1.00 71.69 299 SER A N 1
ATOM 2299 C CA . SER A 1 299 ? -9.033 -12.207 30.318 1.00 71.69 299 SER A CA 1
ATOM 2300 C C . SER A 1 299 ? -9.040 -12.844 31.704 1.00 71.69 299 SER A C 1
ATOM 2302 O O . SER A 1 299 ? -8.637 -12.228 32.697 1.00 71.69 299 SER A O 1
ATOM 2304 N N . SER A 1 300 ? -9.525 -14.081 31.781 1.00 72.12 300 SER A N 1
ATOM 2305 C CA . SER A 1 300 ? -9.487 -14.940 32.971 1.00 72.12 300 SER A CA 1
ATOM 2306 C C . SER A 1 300 ? -8.312 -15.906 32.869 1.00 72.12 300 SER A C 1
ATOM 2308 O O . SER A 1 300 ? -7.936 -16.336 31.782 1.00 72.12 300 SER A O 1
ATOM 2310 N N . GLY A 1 301 ? -7.696 -16.251 34.003 1.00 62.75 301 GLY A N 1
ATOM 2311 C CA . GLY A 1 301 ? -6.697 -17.321 34.012 1.00 62.75 301 GLY A CA 1
ATOM 2312 C C . GLY A 1 301 ? -7.355 -18.644 33.624 1.00 62.75 301 GLY A C 1
ATOM 2313 O O . GLY A 1 301 ? -8.316 -19.042 34.281 1.00 62.75 301 GLY A O 1
ATOM 2314 N N . SER A 1 302 ? -6.846 -19.304 32.581 1.00 57.97 302 SER A N 1
ATOM 2315 C CA . SER A 1 302 ? -7.252 -20.665 32.229 1.00 57.97 302 SER A CA 1
ATOM 2316 C C . SER A 1 302 ? -6.483 -21.643 33.123 1.00 57.97 302 SER A C 1
ATOM 2318 O O . SER A 1 302 ? -5.277 -21.496 33.329 1.00 57.97 302 SER A O 1
ATOM 2320 N N . GLU A 1 303 ? -7.156 -22.653 33.684 1.00 52.94 303 GLU A N 1
ATOM 2321 C CA . GLU A 1 303 ? -6.480 -23.727 34.436 1.00 52.94 303 GLU A CA 1
ATOM 2322 C C . GLU A 1 303 ? -5.711 -24.695 33.513 1.00 52.94 303 GLU A C 1
ATOM 2324 O O . GLU A 1 303 ? -5.055 -25.628 33.985 1.00 52.94 303 GLU A O 1
ATOM 2329 N N . ARG A 1 304 ? -5.776 -24.496 32.188 1.00 55.72 304 ARG A N 1
ATOM 2330 C CA . ARG A 1 304 ? -5.147 -25.370 31.198 1.00 55.72 304 ARG A CA 1
ATOM 2331 C C . ARG A 1 304 ? -3.915 -24.726 30.577 1.00 55.72 304 ARG A C 1
ATOM 2333 O O . ARG A 1 304 ? -3.983 -23.721 29.888 1.00 55.72 304 ARG A O 1
ATOM 2340 N N . ASN A 1 305 ? -2.787 -25.411 30.736 1.00 55.38 305 ASN A N 1
ATOM 2341 C CA . ASN A 1 305 ? -1.521 -25.065 30.083 1.00 55.38 305 ASN A CA 1
ATOM 2342 C C . ASN A 1 305 ? -1.271 -25.883 28.801 1.00 55.38 305 ASN A C 1
ATOM 2344 O O . ASN A 1 305 ? -0.174 -25.842 28.248 1.00 55.38 305 ASN A O 1
ATOM 2348 N N . THR A 1 306 ? -2.242 -26.690 28.360 1.00 56.16 306 THR A N 1
ATOM 2349 C CA . THR A 1 306 ? -2.064 -27.646 27.258 1.00 56.16 306 THR A CA 1
ATOM 2350 C C . THR A 1 306 ? -3.333 -27.776 26.420 1.00 56.16 306 THR A C 1
ATOM 2352 O O . THR A 1 306 ? -4.357 -28.244 26.921 1.00 56.16 306 THR A O 1
ATOM 2355 N N . CYS A 1 307 ? -3.237 -27.423 25.136 1.00 65.25 307 CYS A N 1
ATOM 2356 C CA . CYS A 1 307 ? -4.224 -27.760 24.111 1.00 65.25 307 CYS A CA 1
ATOM 2357 C C . CYS A 1 307 ? -3.928 -29.141 23.529 1.00 65.25 307 CYS A C 1
ATOM 2359 O O . CYS A 1 307 ? -2.764 -29.522 23.399 1.00 65.25 307 CYS A O 1
ATOM 2361 N N . SER A 1 308 ? -4.962 -29.868 23.109 1.00 64.94 308 SER A N 1
ATOM 2362 C CA . SER A 1 308 ? -4.744 -31.064 22.287 1.00 64.94 308 SER A CA 1
ATOM 2363 C C . SER A 1 308 ? -4.224 -30.665 20.892 1.00 64.94 308 SER A C 1
ATOM 2365 O O . SER A 1 308 ? -4.601 -29.602 20.390 1.00 64.94 308 SER A O 1
ATOM 2367 N N . PRO A 1 309 ? -3.387 -31.485 20.230 1.00 60.41 309 PRO A N 1
ATOM 2368 C CA . PRO A 1 309 ? -2.976 -31.241 18.846 1.00 60.41 309 PRO A CA 1
ATOM 2369 C C . PRO A 1 309 ? -4.193 -31.038 17.928 1.00 60.41 309 PRO A C 1
ATOM 2371 O O . PRO A 1 309 ? -5.193 -31.745 18.056 1.00 60.41 309 PRO A O 1
ATOM 2374 N N . GLY A 1 310 ? -4.139 -30.033 17.046 1.00 62.94 310 GLY A N 1
ATOM 2375 C CA . GLY A 1 310 ? -5.254 -29.659 16.162 1.00 62.94 310 GLY A CA 1
ATOM 2376 C C . GLY A 1 310 ? -6.358 -28.804 16.806 1.00 62.94 310 GLY A C 1
ATOM 2377 O O . GLY A 1 310 ? -7.340 -28.494 16.143 1.00 62.94 310 GLY A O 1
ATOM 2378 N N . LYS A 1 311 ? -6.213 -28.386 18.070 1.00 73.00 311 LYS A N 1
ATOM 2379 C CA . LYS A 1 311 ? -7.180 -27.515 18.772 1.00 73.00 311 LYS A CA 1
ATOM 2380 C C . LYS A 1 311 ? -6.782 -26.040 18.842 1.00 73.00 311 LYS A C 1
ATOM 2382 O O . LYS A 1 311 ? -7.374 -25.286 19.608 1.00 73.00 311 LYS A O 1
ATOM 2387 N N . ALA A 1 312 ? -5.790 -25.619 18.059 1.00 77.19 312 ALA A N 1
ATOM 2388 C CA . ALA A 1 312 ? -5.486 -24.200 17.903 1.00 77.19 312 ALA A CA 1
ATOM 2389 C C . ALA A 1 312 ? -6.538 -23.523 17.017 1.00 77.19 312 ALA A C 1
ATOM 2391 O O . ALA A 1 312 ? -6.925 -24.085 15.991 1.00 77.19 312 ALA A O 1
ATOM 2392 N N . VAL A 1 313 ? -6.965 -22.321 17.401 1.00 84.62 313 VAL A N 1
ATOM 2393 C CA . VAL A 1 313 ? -7.973 -21.535 16.683 1.00 84.62 313 VAL A CA 1
ATOM 2394 C C . VAL A 1 313 ? -7.478 -21.200 15.280 1.00 84.62 313 VAL A C 1
ATOM 2396 O O . VAL A 1 313 ? -6.483 -20.495 15.105 1.00 84.62 313 VAL A O 1
ATOM 2399 N N . GLY A 1 314 ? -8.203 -21.685 14.276 1.00 84.31 314 GLY A N 1
ATOM 2400 C CA . GLY A 1 314 ? -8.156 -21.165 12.917 1.00 84.31 314 GLY A CA 1
ATOM 2401 C C . GLY A 1 314 ? -9.367 -20.277 12.673 1.00 84.31 314 GLY A C 1
ATOM 2402 O O . GLY A 1 314 ? -10.488 -20.648 13.027 1.00 84.31 314 GLY A O 1
ATOM 2403 N N . LEU A 1 315 ? -9.149 -19.118 12.062 1.00 85.12 315 LEU A N 1
ATOM 2404 C CA . LEU A 1 315 ? -10.230 -18.233 11.653 1.00 85.12 315 LEU A CA 1
ATOM 2405 C C . LEU A 1 315 ? -10.078 -17.809 10.196 1.00 85.12 315 LEU A C 1
ATOM 2407 O O . LEU A 1 315 ? -8.977 -17.620 9.682 1.00 85.12 315 LEU A O 1
ATOM 2411 N N . THR A 1 316 ? -11.216 -17.689 9.530 1.00 78.62 316 THR A N 1
ATOM 2412 C CA . THR A 1 316 ? -11.363 -17.093 8.207 1.00 78.62 316 THR A CA 1
ATOM 2413 C C . THR A 1 316 ? -12.412 -16.011 8.342 1.00 78.62 316 THR A C 1
ATOM 2415 O O . THR A 1 316 ? -13.560 -16.283 8.702 1.00 78.62 316 THR A O 1
ATOM 2418 N N . CYS A 1 317 ? -12.036 -14.781 8.051 1.00 80.69 317 CYS A N 1
ATOM 2419 C CA . CYS A 1 317 ? -12.964 -13.669 8.002 1.00 80.69 317 CYS A CA 1
ATOM 2420 C C . CYS A 1 317 ? -13.514 -13.503 6.574 1.00 80.69 317 CYS A C 1
ATOM 2422 O O . CYS A 1 317 ? -13.029 -14.104 5.615 1.00 80.69 317 CYS A O 1
ATOM 2424 N N . SER A 1 318 ? -14.586 -12.734 6.416 1.00 68.12 318 SER A N 1
ATOM 2425 C CA . SER A 1 318 ? -15.210 -12.485 5.125 1.00 68.12 318 SER A CA 1
ATOM 2426 C C . SER A 1 318 ? -14.337 -11.533 4.315 1.00 68.12 318 SER A C 1
ATOM 2428 O O . SER A 1 318 ? -14.249 -10.354 4.662 1.00 68.12 318 SER A O 1
ATOM 2430 N N . GLU A 1 319 ? -13.769 -12.014 3.213 1.00 66.62 319 GLU A N 1
ATOM 2431 C CA . GLU A 1 319 ? -12.969 -11.169 2.328 1.00 66.62 319 GLU A CA 1
ATOM 2432 C C . GLU A 1 319 ? -13.780 -9.930 1.901 1.00 66.62 319 GLU A C 1
ATOM 2434 O O . GLU A 1 319 ? -14.879 -10.064 1.343 1.00 66.62 319 GLU A O 1
ATOM 2439 N N . PRO A 1 320 ? -13.296 -8.703 2.173 1.00 70.94 320 PRO A N 1
ATOM 2440 C CA . PRO A 1 320 ? -13.988 -7.490 1.766 1.00 70.94 320 PRO A CA 1
ATOM 2441 C C . PRO A 1 320 ? -13.869 -7.248 0.258 1.00 70.94 320 PRO A C 1
ATOM 2443 O O . PRO A 1 320 ? -14.379 -6.243 -0.216 1.00 70.94 320 PRO A O 1
ATOM 2446 N N . VAL A 1 321 ? -13.219 -8.130 -0.503 1.00 82.56 321 VAL A N 1
ATOM 2447 C CA . VAL A 1 321 ? -12.932 -7.976 -1.932 1.00 82.56 321 VAL A CA 1
ATOM 2448 C C . VAL A 1 321 ? -13.450 -9.199 -2.689 1.00 82.56 321 VAL A C 1
ATOM 2450 O O . VAL A 1 321 ? -13.321 -10.325 -2.213 1.00 82.56 321 VAL A O 1
ATOM 2453 N N . ARG A 1 322 ? -14.054 -8.995 -3.865 1.00 86.19 322 ARG A N 1
ATOM 2454 C CA . ARG A 1 322 ? -14.482 -10.087 -4.756 1.00 86.19 322 ARG A CA 1
ATOM 2455 C C . ARG A 1 322 ? -14.408 -9.694 -6.229 1.00 86.19 322 ARG A C 1
ATOM 2457 O O . ARG A 1 322 ? -14.501 -8.513 -6.559 1.00 86.19 322 ARG A O 1
ATOM 2464 N N . LEU A 1 323 ? -14.336 -10.700 -7.100 1.00 88.31 323 LEU A N 1
ATOM 2465 C CA . LEU A 1 323 ? -14.517 -10.553 -8.545 1.00 88.31 323 LEU A CA 1
ATOM 2466 C C . LEU A 1 323 ? -15.874 -11.120 -8.965 1.00 88.31 323 LEU A C 1
ATOM 2468 O O . LEU A 1 323 ? -16.255 -12.214 -8.544 1.00 88.31 323 LEU A O 1
ATOM 2472 N N . VAL A 1 324 ? -16.626 -10.363 -9.767 1.00 89.44 324 VAL A N 1
ATOM 2473 C CA . VAL A 1 324 ? -17.984 -10.733 -10.201 1.00 89.44 324 VAL A CA 1
ATOM 2474 C C . VAL A 1 324 ? -18.100 -10.691 -11.720 1.00 89.44 324 VAL A C 1
ATOM 2476 O O . VAL A 1 324 ? -17.608 -9.774 -12.369 1.00 89.44 324 VAL A O 1
ATOM 2479 N N . GLY A 1 325 ? -18.801 -11.668 -12.298 1.00 81.38 325 GLY A N 1
ATOM 2480 C CA . GLY A 1 325 ? -19.193 -11.642 -13.710 1.00 81.38 325 GLY A CA 1
ATOM 2481 C C . GLY A 1 325 ? -18.096 -12.006 -14.716 1.00 81.38 325 GLY A C 1
ATOM 2482 O O . GLY A 1 325 ? -18.331 -11.845 -15.910 1.00 81.38 325 GLY A O 1
ATOM 2483 N N . GLY A 1 326 ? -16.933 -12.492 -14.271 1.00 82.94 326 GLY A N 1
ATOM 2484 C CA . GLY A 1 326 ? -15.908 -13.052 -15.157 1.00 82.94 326 GLY A CA 1
ATOM 2485 C C . GLY A 1 326 ? -16.025 -14.567 -15.352 1.00 82.94 326 GLY A C 1
ATOM 2486 O O . GLY A 1 326 ? -16.926 -15.220 -14.820 1.00 82.94 326 GLY A O 1
ATOM 2487 N N . ALA A 1 327 ? -15.115 -15.124 -16.155 1.00 75.75 327 ALA A N 1
ATOM 2488 C CA . ALA A 1 327 ? -15.121 -16.539 -16.536 1.00 75.75 327 ALA A CA 1
ATOM 2489 C C . ALA A 1 327 ? -14.624 -17.484 -15.425 1.00 75.75 327 ALA A C 1
ATOM 2491 O O . ALA A 1 327 ? -14.887 -18.687 -15.472 1.00 75.75 327 ALA A O 1
ATOM 2492 N N . SER A 1 328 ? -13.921 -16.951 -14.425 1.00 77.50 328 SER A N 1
ATOM 2493 C CA . SER A 1 328 ? -13.412 -17.684 -13.265 1.00 77.50 328 SER A CA 1
ATOM 2494 C C . SER A 1 328 ? -13.591 -16.861 -11.986 1.00 77.50 328 SER A C 1
ATOM 2496 O O . SER A 1 328 ? -13.968 -15.695 -12.031 1.00 77.50 328 SER A O 1
ATOM 2498 N N . ARG A 1 329 ? -13.289 -17.449 -10.822 1.00 81.25 329 ARG A N 1
ATOM 2499 C CA . ARG A 1 329 ? -13.272 -16.714 -9.542 1.00 81.25 329 ARG A CA 1
ATOM 2500 C C . ARG A 1 329 ? -12.164 -15.648 -9.463 1.00 81.25 329 ARG A C 1
ATOM 2502 O O . ARG A 1 329 ? -12.235 -14.778 -8.605 1.00 81.25 329 ARG A O 1
ATOM 2509 N N . CYS A 1 330 ? -11.149 -15.753 -10.323 1.00 87.62 330 CYS A N 1
ATOM 2510 C CA . CYS A 1 330 ? -9.981 -14.873 -10.381 1.00 87.62 330 CYS A CA 1
ATOM 2511 C C . CYS A 1 330 ? -10.039 -13.907 -11.576 1.00 87.62 330 CYS A C 1
ATOM 2513 O O . CYS A 1 330 ? -9.035 -13.304 -11.955 1.00 87.62 330 CYS A O 1
ATOM 2515 N N . GLU A 1 331 ? -11.225 -13.751 -12.167 1.00 90.25 331 GLU A N 1
ATOM 2516 C CA . GLU A 1 331 ? -11.490 -12.830 -13.262 1.00 90.25 331 GLU A CA 1
ATOM 2517 C C . GLU A 1 331 ? -12.854 -12.164 -13.068 1.00 90.25 331 GLU A C 1
ATOM 2519 O O . GLU A 1 331 ? -13.834 -12.818 -12.709 1.00 90.25 331 GLU A O 1
ATOM 2524 N N . GLY A 1 332 ? -12.943 -10.865 -13.339 1.00 92.94 332 GLY A N 1
ATOM 2525 C CA . GLY A 1 332 ? -14.216 -10.154 -13.403 1.00 92.94 332 GLY A CA 1
ATOM 2526 C C . GLY A 1 332 ? -14.129 -8.734 -12.873 1.00 92.94 332 GLY A C 1
ATOM 2527 O O . GLY A 1 332 ? -13.058 -8.146 -12.762 1.00 92.94 332 GLY A O 1
ATOM 2528 N N . THR A 1 333 ? -15.284 -8.180 -12.531 1.00 93.38 333 THR A N 1
ATOM 2529 C CA . THR A 1 333 ? -15.398 -6.840 -11.962 1.00 93.38 333 THR A CA 1
ATOM 2530 C C . THR A 1 333 ? -14.976 -6.835 -10.512 1.00 93.38 333 THR A C 1
ATOM 2532 O O . THR A 1 333 ? -15.545 -7.578 -9.709 1.00 93.38 333 THR A O 1
ATOM 2535 N N . LEU A 1 334 ? -14.020 -5.969 -10.178 1.00 93.62 334 LEU A N 1
ATOM 2536 C CA . LEU A 1 334 ? -13.562 -5.797 -8.809 1.00 93.62 334 LEU A CA 1
ATOM 2537 C C . LEU A 1 334 ? -14.612 -5.043 -7.998 1.00 93.62 334 LEU A C 1
ATOM 2539 O O . LEU A 1 334 ? -14.896 -3.872 -8.254 1.00 93.62 334 LEU A O 1
ATOM 2543 N N . GLU A 1 335 ? -15.165 -5.714 -6.994 1.00 91.50 335 GLU A N 1
ATOM 2544 C CA . GLU A 1 335 ? -16.052 -5.111 -6.010 1.00 91.50 335 GLU A CA 1
ATOM 2545 C C . GLU A 1 335 ? -15.425 -5.177 -4.625 1.00 91.50 335 GLU A C 1
ATOM 2547 O O . GLU A 1 335 ? -14.843 -6.191 -4.233 1.00 91.50 335 GLU A O 1
ATOM 2552 N N . VAL A 1 336 ? -15.600 -4.101 -3.860 1.00 88.19 336 VAL A N 1
ATOM 2553 C CA . VAL A 1 336 ? -15.165 -4.038 -2.464 1.00 88.19 336 VAL A CA 1
ATOM 2554 C C . VAL A 1 336 ? -16.368 -3.751 -1.573 1.00 88.19 336 VAL A C 1
ATOM 2556 O O . VAL A 1 336 ? -17.232 -2.926 -1.894 1.00 88.19 336 VAL A O 1
ATOM 2559 N N . LYS A 1 337 ? -16.449 -4.468 -0.455 1.00 78.69 337 LYS A N 1
ATOM 2560 C CA . LYS A 1 337 ? -17.484 -4.327 0.557 1.00 78.69 337 LYS A CA 1
ATOM 2561 C C . LYS A 1 337 ? -17.047 -3.318 1.605 1.00 78.69 337 LYS A C 1
ATOM 2563 O O . LYS A 1 337 ? -16.052 -3.517 2.299 1.00 78.69 337 LYS A O 1
ATOM 2568 N N . TYR A 1 338 ? -17.855 -2.286 1.801 1.00 73.19 338 TYR A N 1
ATOM 2569 C CA . TYR A 1 338 ? -17.676 -1.340 2.896 1.00 73.19 338 TYR A CA 1
ATOM 2570 C C . TYR A 1 338 ? -19.003 -1.118 3.614 1.00 73.19 338 TYR A C 1
ATOM 2572 O O . TYR A 1 338 ? -20.028 -0.890 2.979 1.00 73.19 338 TYR A O 1
ATOM 2580 N N . GLN A 1 339 ? -18.999 -1.234 4.947 1.00 66.19 339 GLN A N 1
ATOM 2581 C CA . GLN A 1 339 ? -20.192 -1.061 5.796 1.00 66.19 339 GLN A CA 1
ATOM 2582 C C . GLN A 1 339 ? -21.420 -1.896 5.375 1.00 66.19 339 GLN A C 1
ATOM 2584 O O . GLN A 1 339 ? -22.558 -1.490 5.575 1.00 66.19 339 GLN A O 1
ATOM 2589 N N . GLY A 1 340 ? -21.201 -3.089 4.814 1.00 65.38 340 GLY A N 1
ATOM 2590 C CA . GLY A 1 340 ? -22.288 -3.985 4.403 1.00 65.38 340 GLY A CA 1
ATOM 2591 C C . GLY A 1 340 ? -22.644 -3.918 2.916 1.00 65.38 340 GLY A C 1
ATOM 2592 O O . GLY A 1 340 ? -23.221 -4.879 2.413 1.00 65.38 340 GLY A O 1
ATOM 2593 N N . GLU A 1 341 ? -22.244 -2.863 2.203 1.00 75.75 341 GLU A N 1
ATOM 2594 C CA . GLU A 1 341 ? -22.561 -2.668 0.785 1.00 75.75 341 GLU A CA 1
ATOM 2595 C C . GLU A 1 341 ? -21.388 -3.033 -0.127 1.00 75.75 341 GLU A C 1
ATOM 2597 O O . GLU A 1 341 ? -20.258 -2.598 0.095 1.00 75.75 341 GLU A O 1
ATOM 2602 N N . TRP A 1 342 ? -21.676 -3.801 -1.179 1.00 86.19 342 TRP A N 1
ATOM 2603 C CA . TRP A 1 342 ? -20.747 -4.064 -2.278 1.00 86.19 342 TRP A CA 1
ATOM 2604 C C . TRP A 1 342 ? -20.901 -2.990 -3.345 1.00 86.19 342 TRP A C 1
ATOM 2606 O O . TRP A 1 342 ? -22.023 -2.710 -3.773 1.00 86.19 342 TRP A O 1
ATOM 2616 N N . ARG A 1 343 ? -19.786 -2.408 -3.788 1.00 90.06 343 ARG A N 1
ATOM 2617 C CA . ARG A 1 343 ? -19.772 -1.520 -4.954 1.00 90.06 343 ARG A CA 1
ATOM 2618 C C . ARG A 1 343 ? -18.558 -1.820 -5.833 1.00 90.06 343 ARG A C 1
ATOM 2620 O O . ARG A 1 343 ? -17.524 -2.233 -5.297 1.00 90.06 343 ARG A O 1
ATOM 2627 N N . PRO A 1 344 ? -18.672 -1.608 -7.153 1.00 92.38 344 PRO A N 1
ATOM 2628 C CA . PRO A 1 344 ? -17.547 -1.753 -8.064 1.00 92.38 344 PRO A CA 1
ATOM 2629 C C . PRO A 1 344 ? -16.487 -0.677 -7.824 1.00 92.38 344 PRO A C 1
ATOM 2631 O O . PRO A 1 344 ? -16.790 0.413 -7.332 1.00 92.38 344 PRO A O 1
ATOM 2634 N N . VAL A 1 345 ? -15.246 -0.996 -8.174 1.00 93.25 345 VAL A N 1
ATOM 2635 C CA . VAL A 1 345 ? -14.098 -0.087 -8.096 1.00 93.25 345 VAL A CA 1
ATOM 2636 C C . VAL A 1 345 ? -13.930 0.674 -9.414 1.00 93.25 345 VAL A C 1
ATOM 2638 O O . VAL A 1 345 ? -14.153 0.118 -10.490 1.00 93.25 345 VAL A O 1
ATOM 2641 N N . ASP A 1 346 ? -13.553 1.951 -9.340 1.00 91.06 346 ASP A N 1
ATOM 2642 C CA . ASP A 1 346 ? -13.252 2.772 -10.514 1.00 91.06 346 ASP A CA 1
ATOM 2643 C C . ASP A 1 346 ? -11.901 2.400 -11.145 1.00 91.06 346 ASP A C 1
ATOM 2645 O O . ASP A 1 346 ? -10.950 2.042 -10.458 1.00 91.06 346 ASP A O 1
ATOM 2649 N N . TYR A 1 347 ? -11.793 2.486 -12.472 1.00 88.56 347 TYR A N 1
ATOM 2650 C CA . TYR A 1 347 ? -10.530 2.217 -13.180 1.00 88.56 347 TYR A CA 1
ATOM 2651 C C . TYR A 1 347 ? -9.490 3.343 -12.991 1.00 88.56 347 TYR A C 1
ATOM 2653 O O . TYR A 1 347 ? -8.303 3.196 -13.289 1.00 88.56 347 TYR A O 1
ATOM 2661 N N . TYR A 1 348 ? -9.916 4.516 -12.514 1.00 84.81 348 TYR A N 1
ATOM 2662 C CA . TYR A 1 348 ? -9.111 5.732 -12.543 1.00 84.81 348 TYR A CA 1
ATOM 2663 C C . TYR A 1 348 ? -7.797 5.593 -11.755 1.00 84.81 348 TYR A C 1
ATOM 2665 O O . TYR A 1 348 ? -7.794 5.488 -10.531 1.00 84.81 348 TYR A O 1
ATOM 2673 N N . ARG A 1 349 ? -6.665 5.719 -12.465 1.00 81.38 349 ARG A N 1
ATOM 2674 C CA . ARG A 1 349 ? -5.292 5.605 -11.929 1.00 81.38 349 ARG A CA 1
ATOM 2675 C C . ARG A 1 349 ? -4.934 4.226 -11.354 1.00 81.38 349 ARG A C 1
ATOM 2677 O O . ARG A 1 349 ? -4.066 4.144 -10.488 1.00 81.38 349 ARG A O 1
ATOM 2684 N N . TRP A 1 350 ? -5.537 3.159 -11.869 1.00 86.44 350 TRP A N 1
ATOM 2685 C CA . TRP A 1 350 ? -5.098 1.793 -11.591 1.00 86.44 350 TRP A CA 1
ATOM 2686 C C . TRP A 1 350 ? -3.956 1.355 -12.501 1.00 86.44 350 TRP A C 1
ATOM 2688 O O . TRP A 1 350 ? -4.005 1.556 -13.711 1.00 86.44 350 TRP A O 1
ATOM 2698 N N . ASN A 1 351 ? -2.950 0.719 -11.907 1.00 87.25 351 ASN A N 1
ATOM 2699 C CA . ASN A 1 351 ? -1.854 0.049 -12.602 1.00 87.25 351 ASN A CA 1
ATOM 2700 C C . ASN A 1 351 ? -1.739 -1.407 -12.117 1.00 87.25 351 ASN A C 1
ATOM 2702 O O . ASN A 1 351 ? -2.457 -1.825 -11.201 1.00 87.25 351 ASN A O 1
ATOM 2706 N N . LEU A 1 352 ? -0.839 -2.186 -12.722 1.00 87.50 352 LEU A N 1
ATOM 2707 C CA . LEU A 1 352 ? -0.692 -3.599 -12.376 1.00 87.50 352 LEU A CA 1
ATOM 2708 C C . LEU A 1 352 ? -0.151 -3.821 -10.953 1.00 87.50 352 LEU A C 1
ATOM 2710 O O . LEU A 1 352 ? -0.530 -4.807 -10.333 1.00 87.50 352 LEU A O 1
ATOM 2714 N N . LYS A 1 353 ? 0.664 -2.914 -10.390 1.00 84.94 353 LYS A N 1
ATOM 2715 C CA . LYS A 1 353 ? 1.111 -3.041 -8.985 1.00 84.94 353 LYS A CA 1
ATOM 2716 C C . LYS A 1 353 ? -0.049 -2.992 -7.994 1.00 84.94 353 LYS A C 1
ATOM 2718 O O . LYS A 1 353 ? -0.105 -3.800 -7.075 1.00 84.94 353 LYS A O 1
ATOM 2723 N N . VAL A 1 354 ? -0.968 -2.043 -8.168 1.00 86.81 354 VAL A N 1
ATOM 2724 C CA . VAL A 1 354 ? -2.153 -1.932 -7.300 1.00 86.81 354 VAL A CA 1
ATOM 2725 C C . VAL A 1 354 ? -3.088 -3.123 -7.527 1.00 86.81 354 VAL A C 1
ATOM 2727 O O . VAL A 1 354 ? -3.624 -3.681 -6.572 1.00 86.81 354 VAL A O 1
ATOM 2730 N N . ALA A 1 355 ? -3.226 -3.563 -8.780 1.00 91.00 355 ALA A N 1
ATOM 2731 C CA . ALA A 1 355 ? -3.970 -4.767 -9.134 1.00 91.00 355 ALA A CA 1
ATOM 2732 C C . ALA A 1 355 ? -3.421 -6.039 -8.478 1.00 91.00 355 ALA A C 1
ATOM 2734 O O . ALA A 1 355 ? -4.201 -6.882 -8.043 1.00 91.00 355 ALA A O 1
ATOM 2735 N N . ASP A 1 356 ? -2.101 -6.164 -8.361 1.00 87.75 356 ASP A N 1
ATOM 2736 C CA . ASP A 1 356 ? -1.462 -7.326 -7.744 1.00 87.75 356 ASP A CA 1
ATOM 2737 C C . ASP A 1 356 ? -1.797 -7.447 -6.252 1.00 87.75 356 ASP A C 1
ATOM 2739 O O . ASP A 1 356 ? -2.026 -8.547 -5.755 1.00 87.75 356 ASP A O 1
ATOM 2743 N N . VAL A 1 357 ? -1.958 -6.316 -5.552 1.00 86.12 357 VAL A N 1
ATOM 2744 C CA . VAL A 1 357 ? -2.472 -6.306 -4.173 1.00 86.12 357 VAL A CA 1
ATOM 2745 C C . VAL A 1 357 ? -3.882 -6.892 -4.109 1.00 86.12 357 VAL A C 1
ATOM 2747 O O . VAL A 1 357 ? -4.143 -7.727 -3.248 1.00 86.12 357 VAL A O 1
ATOM 2750 N N . ALA A 1 358 ? -4.762 -6.535 -5.050 1.00 88.69 358 ALA A N 1
ATOM 2751 C CA . ALA A 1 358 ? -6.106 -7.110 -5.123 1.00 88.69 358 ALA A CA 1
ATOM 2752 C C . ALA A 1 358 ? -6.077 -8.613 -5.423 1.00 88.69 358 ALA A C 1
ATOM 2754 O O . ALA A 1 358 ? -6.777 -9.378 -4.765 1.00 88.69 358 ALA A O 1
ATOM 2755 N N . CYS A 1 359 ? -5.249 -9.052 -6.374 1.00 89.12 359 CYS A N 1
ATOM 2756 C CA . CYS A 1 359 ? -5.092 -10.472 -6.691 1.00 89.12 359 CYS A CA 1
ATOM 2757 C C . CYS A 1 359 ? -4.543 -11.271 -5.504 1.00 89.12 359 CYS A C 1
ATOM 2759 O O . CYS A 1 359 ? -4.979 -12.397 -5.272 1.00 89.12 359 CYS A O 1
ATOM 2761 N N . ARG A 1 360 ? -3.639 -10.682 -4.718 1.00 82.94 360 ARG A N 1
ATOM 2762 C CA . ARG A 1 360 ? -3.107 -11.284 -3.494 1.00 82.94 360 ARG A CA 1
ATOM 2763 C C . ARG A 1 360 ? -4.155 -11.367 -2.384 1.00 82.94 360 ARG A C 1
ATOM 2765 O O . ARG A 1 360 ? -4.251 -12.412 -1.750 1.00 82.94 360 ARG A O 1
ATOM 2772 N N . ASP A 1 361 ? -4.952 -10.319 -2.179 1.00 79.06 361 ASP A N 1
ATOM 2773 C CA . ASP A 1 361 ? -6.048 -10.319 -1.197 1.00 79.06 361 ASP A CA 1
ATOM 2774 C C . ASP A 1 361 ? -7.128 -11.353 -1.555 1.00 79.06 361 ASP A C 1
ATOM 2776 O O . ASP A 1 361 ? -7.674 -12.017 -0.681 1.00 79.06 361 ASP A O 1
ATOM 2780 N N . LEU A 1 362 ? -7.380 -11.556 -2.851 1.00 80.75 362 LEU A N 1
ATOM 2781 C CA . LEU A 1 362 ? -8.290 -12.583 -3.370 1.00 80.75 362 LEU A CA 1
ATOM 2782 C C . LEU A 1 362 ? -7.704 -14.005 -3.355 1.00 80.75 362 LEU A C 1
ATOM 2784 O O . LEU A 1 362 ? -8.402 -14.953 -3.721 1.00 80.75 362 LEU A O 1
ATOM 2788 N N . ASP A 1 363 ? -6.425 -14.154 -2.992 1.00 78.50 363 ASP A N 1
ATOM 2789 C CA . ASP A 1 363 ? -5.637 -15.374 -3.167 1.00 78.50 363 ASP A CA 1
ATOM 2790 C C . ASP A 1 363 ? -5.798 -15.943 -4.590 1.00 78.50 363 ASP A C 1
ATOM 2792 O O . ASP A 1 363 ? -6.238 -17.073 -4.804 1.00 78.50 363 ASP A O 1
ATOM 2796 N N . CYS A 1 364 ? -5.493 -15.123 -5.591 1.00 86.62 364 CYS A N 1
ATOM 2797 C CA . CYS A 1 364 ? -5.656 -15.397 -7.020 1.00 86.62 364 CYS A CA 1
ATOM 2798 C C . CYS A 1 364 ? -4.335 -15.303 -7.803 1.00 86.62 364 CYS A C 1
ATOM 2800 O O . CYS A 1 364 ? -4.345 -15.145 -9.021 1.00 86.62 364 CYS A O 1
ATOM 2802 N N . GLY A 1 365 ? -3.198 -15.422 -7.114 1.00 86.62 365 GLY A N 1
ATOM 2803 C CA . GLY A 1 365 ? -1.875 -15.313 -7.727 1.00 86.62 365 GLY A CA 1
ATOM 2804 C C . GLY A 1 365 ? -1.512 -13.865 -8.051 1.00 86.62 365 GLY A C 1
ATOM 2805 O O . GLY A 1 365 ? -1.789 -12.970 -7.254 1.00 86.62 365 GLY A O 1
ATOM 2806 N N . SER A 1 366 ? -0.882 -13.653 -9.204 1.00 89.88 366 SER A N 1
ATOM 2807 C CA . SER A 1 366 ? -0.398 -12.343 -9.650 1.00 89.88 366 SER A CA 1
ATOM 2808 C C . SER A 1 366 ? -1.373 -11.649 -10.601 1.00 89.88 366 SER A C 1
ATOM 2810 O O . SER A 1 366 ? -2.144 -12.299 -11.314 1.00 89.88 366 SER A O 1
ATOM 2812 N N . ALA A 1 367 ? -1.325 -10.316 -10.643 1.00 91.38 367 ALA A N 1
ATOM 2813 C CA . ALA A 1 367 ? -2.113 -9.542 -11.602 1.00 91.38 367 ALA A CA 1
ATOM 2814 C C . ALA A 1 367 ? -1.613 -9.728 -13.040 1.00 91.38 367 ALA A C 1
ATOM 2816 O O . ALA A 1 367 ? -0.459 -9.447 -13.352 1.00 91.38 367 ALA A O 1
ATOM 2817 N N . VAL A 1 368 ? -2.518 -10.141 -13.930 1.00 90.25 368 VAL A N 1
ATOM 2818 C CA . VAL A 1 368 ? -2.223 -10.365 -15.354 1.00 90.25 368 VAL A CA 1
ATOM 2819 C C . VAL A 1 368 ? -2.651 -9.157 -16.174 1.00 90.25 368 VAL A C 1
ATOM 2821 O O . VAL A 1 368 ? -1.894 -8.649 -17.004 1.00 90.25 368 VAL A O 1
ATOM 2824 N N . SER A 1 369 ? -3.879 -8.672 -15.961 1.00 89.56 369 SER A N 1
ATOM 2825 C CA . SER A 1 369 ? -4.381 -7.534 -16.723 1.00 89.56 369 SER A CA 1
ATOM 2826 C C . SER A 1 369 ? -5.503 -6.770 -16.031 1.00 89.56 369 SER A C 1
ATOM 2828 O O . SER A 1 369 ? -6.270 -7.339 -15.257 1.00 89.56 369 SER A O 1
ATOM 2830 N N . ILE A 1 370 ? -5.605 -5.481 -16.353 1.00 91.62 370 ILE A N 1
ATOM 2831 C CA . ILE A 1 370 ? -6.703 -4.601 -15.955 1.00 91.62 370 ILE A CA 1
ATOM 2832 C C . ILE A 1 370 ? -7.382 -4.036 -17.200 1.00 91.62 370 ILE A C 1
ATOM 2834 O O . ILE A 1 370 ? -6.726 -3.778 -18.214 1.00 91.62 370 ILE A O 1
ATOM 2838 N N . ARG A 1 371 ? -8.698 -3.841 -17.135 1.00 89.19 371 ARG A N 1
ATOM 2839 C CA . ARG A 1 371 ? -9.489 -3.250 -18.216 1.00 89.19 371 ARG A CA 1
ATOM 2840 C C . ARG A 1 371 ? -10.467 -2.226 -17.665 1.00 89.19 371 ARG A C 1
ATOM 2842 O O . ARG A 1 371 ? -11.045 -2.416 -16.598 1.00 89.19 371 ARG A O 1
ATOM 2849 N N . ASP A 1 372 ? -10.638 -1.153 -18.424 1.00 88.94 372 ASP A N 1
ATOM 2850 C CA . ASP A 1 372 ? -11.713 -0.194 -18.208 1.00 88.94 372 ASP A CA 1
ATOM 2851 C C . ASP A 1 372 ? -12.972 -0.702 -18.908 1.00 88.94 372 ASP A C 1
ATOM 2853 O O . ASP A 1 372 ? -12.949 -0.997 -20.108 1.00 88.94 372 ASP A O 1
ATOM 2857 N N . ARG A 1 373 ? -14.065 -0.810 -18.159 1.00 88.25 373 ARG A N 1
ATOM 2858 C CA . ARG A 1 373 ? -15.384 -1.101 -18.701 1.00 88.25 373 ARG A CA 1
ATOM 2859 C C . ARG A 1 373 ? -16.295 0.095 -18.482 1.00 88.25 373 ARG A C 1
ATOM 2861 O O . ARG A 1 373 ? -16.670 0.411 -17.351 1.00 88.25 373 ARG A O 1
ATOM 2868 N N . GLU A 1 374 ? -16.714 0.703 -19.588 1.00 86.69 374 GLU A N 1
ATOM 2869 C CA . GLU A 1 374 ? -17.739 1.737 -19.549 1.00 86.69 374 GLU A CA 1
ATOM 2870 C C . GLU A 1 374 ? -19.084 1.166 -19.081 1.00 86.69 374 GLU A C 1
ATOM 2872 O O . GLU A 1 374 ? -19.531 0.086 -19.472 1.00 86.69 374 GLU A O 1
ATOM 2877 N N . SER A 1 375 ? -19.727 1.932 -18.214 1.00 82.19 375 SER A N 1
ATOM 2878 C CA . SER A 1 375 ? -20.936 1.611 -17.475 1.00 82.19 375 SER A CA 1
ATOM 2879 C C . SER A 1 375 ? -21.822 2.851 -17.398 1.00 82.19 375 SER A C 1
ATOM 2881 O O . SER A 1 375 ? -21.363 3.984 -17.547 1.00 82.19 375 SER A O 1
ATOM 2883 N N . SER A 1 376 ? -23.107 2.658 -17.090 1.00 83.69 376 SER A N 1
ATOM 2884 C CA . SER A 1 376 ? -23.932 3.764 -16.608 1.00 83.69 376 SER A CA 1
ATOM 2885 C C . SER A 1 376 ? -23.297 4.391 -15.367 1.00 83.69 376 SER A C 1
ATOM 2887 O O . SER A 1 376 ? -22.738 3.679 -14.525 1.00 83.69 376 SER A O 1
ATOM 2889 N N . GLU A 1 377 ? -23.408 5.712 -15.253 1.00 85.12 377 GLU A N 1
ATOM 2890 C CA . GLU A 1 377 ? -22.904 6.454 -14.105 1.00 85.12 377 GLU A CA 1
ATOM 2891 C C . GLU A 1 377 ? -23.507 5.893 -12.807 1.00 85.12 377 GLU A C 1
ATOM 2893 O O . GLU A 1 377 ? -24.726 5.798 -12.652 1.00 85.12 377 GLU A O 1
ATOM 2898 N N . SER A 1 378 ? -22.640 5.449 -11.901 1.00 85.25 378 SER A N 1
ATOM 2899 C CA . SER A 1 378 ? -23.035 4.807 -10.650 1.00 85.25 378 SER A CA 1
ATOM 2900 C C . SER A 1 378 ? -22.073 5.175 -9.523 1.00 85.25 378 SER A C 1
ATOM 2902 O O . SER A 1 378 ? -20.973 5.683 -9.756 1.00 85.25 378 SER A O 1
ATOM 2904 N N . PHE A 1 379 ? -22.502 4.946 -8.280 1.00 86.50 379 PHE A N 1
ATOM 2905 C CA . PHE A 1 379 ? -21.628 5.112 -7.125 1.00 86.50 379 PHE A CA 1
ATOM 2906 C C . PHE A 1 379 ? -20.644 3.948 -7.047 1.00 86.50 379 PHE A C 1
ATOM 2908 O O . PHE A 1 379 ? -21.017 2.824 -6.717 1.00 86.50 379 PHE A O 1
ATOM 2915 N N . VAL A 1 380 ? -19.381 4.259 -7.301 1.00 91.00 380 VAL A N 1
ATOM 2916 C CA . VAL A 1 380 ? -18.246 3.341 -7.284 1.00 91.00 380 VAL A CA 1
ATOM 2917 C C . VAL A 1 380 ? -17.296 3.689 -6.137 1.00 91.00 380 VAL A C 1
ATOM 2919 O O . VAL A 1 380 ? -17.348 4.786 -5.564 1.00 91.00 380 VAL A O 1
ATOM 2922 N N . TRP A 1 381 ? -16.402 2.765 -5.810 1.00 91.00 381 TRP A N 1
ATOM 2923 C CA . TRP A 1 381 ? -15.261 3.040 -4.949 1.00 91.00 381 TRP A CA 1
ATOM 2924 C C . TRP A 1 381 ? -14.084 3.531 -5.773 1.00 91.00 381 TRP A C 1
ATOM 2926 O O . TRP A 1 381 ? -13.621 2.851 -6.679 1.00 91.00 381 TRP A O 1
ATOM 2936 N N . ARG A 1 382 ? -13.550 4.690 -5.414 1.00 88.81 382 ARG A N 1
ATOM 2937 C CA . ARG A 1 382 ? -12.246 5.137 -5.875 1.00 88.81 382 ARG A CA 1
ATOM 2938 C C . ARG A 1 382 ? -11.187 4.701 -4.881 1.00 88.81 382 ARG A C 1
ATOM 2940 O O . ARG A 1 382 ? -11.306 5.012 -3.699 1.00 88.81 382 ARG A O 1
ATOM 2947 N N . ILE A 1 383 ? -10.136 4.059 -5.374 1.00 86.88 383 ILE A N 1
ATOM 2948 C CA . ILE A 1 383 ? -8.987 3.641 -4.564 1.00 86.88 383 ILE A CA 1
ATOM 2949 C C . ILE A 1 383 ? -7.766 4.459 -5.004 1.00 86.88 383 ILE A C 1
ATOM 2951 O O . ILE A 1 383 ? -7.276 4.280 -6.119 1.00 86.88 383 ILE A O 1
ATOM 2955 N N . PRO A 1 384 ? -7.278 5.414 -4.188 1.00 83.12 384 PRO A N 1
ATOM 2956 C CA . PRO A 1 384 ? -6.058 6.149 -4.497 1.00 83.12 384 PRO A CA 1
ATOM 2957 C C . PRO A 1 384 ? -4.849 5.209 -4.563 1.00 83.12 384 PRO A C 1
ATOM 2959 O O . PRO A 1 384 ? -4.548 4.522 -3.589 1.00 83.12 384 PRO A O 1
ATOM 2962 N N . TYR A 1 385 ? -4.123 5.223 -5.684 1.00 80.38 385 TYR A N 1
ATOM 2963 C CA . TYR A 1 385 ? -2.946 4.366 -5.869 1.00 80.38 385 TYR A CA 1
ATOM 2964 C C . TYR A 1 385 ? -1.858 4.607 -4.803 1.00 80.38 385 TYR A C 1
ATOM 2966 O O . TYR A 1 385 ? -1.252 3.649 -4.332 1.00 80.38 385 TYR A O 1
ATOM 2974 N N . ASP A 1 386 ? -1.660 5.861 -4.369 1.00 79.19 386 ASP A N 1
ATOM 2975 C CA . ASP A 1 386 ? -0.678 6.231 -3.335 1.00 79.19 386 ASP A CA 1
ATOM 2976 C C . ASP A 1 386 ? -0.978 5.564 -1.979 1.00 79.19 386 ASP A C 1
ATOM 2978 O O . ASP A 1 386 ? -0.065 5.198 -1.242 1.00 79.19 386 ASP A O 1
ATOM 2982 N N . CYS A 1 387 ? -2.264 5.373 -1.658 1.00 81.06 387 CYS A N 1
ATOM 2983 C CA . CYS A 1 387 ? -2.692 4.731 -0.415 1.00 81.06 387 CYS A CA 1
ATOM 2984 C C . CYS A 1 387 ? -2.293 3.252 -0.406 1.00 81.06 387 CYS A C 1
ATOM 2986 O O . CYS A 1 387 ? -1.638 2.790 0.525 1.00 81.06 387 CYS A O 1
ATOM 2988 N N . VAL A 1 388 ? -2.574 2.531 -1.495 1.00 78.94 388 VAL A N 1
ATOM 2989 C CA . VAL A 1 388 ? -2.210 1.111 -1.616 1.00 78.94 388 VAL A CA 1
ATOM 2990 C C . VAL A 1 388 ? -0.688 0.931 -1.665 1.00 78.94 388 VAL A C 1
ATOM 2992 O O . VAL A 1 388 ? -0.155 0.013 -1.049 1.00 78.94 388 VAL A O 1
ATOM 2995 N N . GLN A 1 389 ? 0.041 1.841 -2.324 1.00 72.12 389 GLN A N 1
ATOM 2996 C CA . GLN A 1 389 ? 1.510 1.811 -2.349 1.00 72.12 389 GLN A CA 1
ATOM 2997 C C . GLN A 1 389 ? 2.159 2.041 -0.979 1.00 72.12 389 GLN A C 1
ATOM 2999 O O . GLN A 1 389 ? 3.258 1.543 -0.748 1.00 72.12 389 GLN A O 1
ATOM 3004 N N . SER A 1 390 ? 1.491 2.742 -0.057 1.00 71.56 390 SER A N 1
ATOM 3005 C CA . SER A 1 390 ? 1.970 2.891 1.324 1.00 71.56 390 SER A CA 1
ATOM 3006 C C . SER A 1 390 ? 1.824 1.621 2.178 1.00 71.56 390 SER A C 1
ATOM 3008 O O . SER A 1 390 ? 2.271 1.602 3.324 1.00 71.56 390 SER A O 1
ATOM 3010 N N . GLY A 1 391 ? 1.243 0.551 1.619 1.00 67.00 391 GLY A N 1
ATOM 3011 C CA . GLY A 1 391 ? 1.051 -0.739 2.283 1.00 67.00 391 GLY A CA 1
ATOM 3012 C C . GLY A 1 391 ? -0.302 -0.899 2.980 1.00 67.00 391 GLY A C 1
ATOM 3013 O O . GLY A 1 391 ? -0.502 -1.889 3.678 1.00 67.00 391 GLY A O 1
ATOM 3014 N N . SER A 1 392 ? -1.233 0.044 2.804 1.00 71.06 392 SER A N 1
ATOM 3015 C CA . SER A 1 392 ? -2.602 -0.064 3.321 1.00 71.06 392 SER A CA 1
ATOM 3016 C C . SER A 1 392 ? -3.430 -1.096 2.546 1.00 71.06 392 SER A C 1
ATOM 3018 O O . SER A 1 392 ? -3.252 -1.268 1.337 1.00 71.06 392 SER A O 1
ATOM 3020 N N . ALA A 1 393 ? -4.372 -1.758 3.226 1.00 70.62 393 ALA A N 1
ATOM 3021 C CA . ALA A 1 393 ? -5.312 -2.675 2.585 1.00 70.62 393 ALA A CA 1
ATOM 3022 C C . ALA A 1 393 ? -6.271 -1.917 1.650 1.00 70.62 393 ALA A C 1
ATOM 3024 O O . ALA A 1 393 ? -6.617 -0.757 1.891 1.00 70.62 393 ALA A O 1
ATOM 3025 N N . LEU A 1 394 ? -6.775 -2.583 0.603 1.00 77.94 394 LEU A N 1
ATOM 3026 C CA . LEU A 1 394 ? -7.679 -1.959 -0.380 1.00 77.94 394 LEU A CA 1
ATOM 3027 C C . LEU A 1 394 ? -8.920 -1.326 0.258 1.00 77.94 394 LEU A C 1
ATOM 3029 O O . LEU A 1 394 ? -9.385 -0.275 -0.186 1.00 77.94 394 LEU A O 1
ATOM 3033 N N . ARG A 1 395 ? -9.440 -1.951 1.318 1.00 74.88 395 ARG A N 1
ATOM 3034 C CA . ARG A 1 395 ? -10.615 -1.483 2.059 1.00 74.88 395 ARG A CA 1
ATOM 3035 C C . ARG A 1 395 ? -10.384 -0.141 2.764 1.00 74.88 395 ARG A C 1
ATOM 3037 O O . ARG A 1 395 ? -11.324 0.647 2.877 1.00 74.88 395 ARG A O 1
ATOM 3044 N N . ASP A 1 396 ? -9.168 0.127 3.222 1.00 73.69 396 ASP A N 1
ATOM 3045 C CA . ASP A 1 396 ? -8.850 1.352 3.966 1.00 73.69 396 ASP A CA 1
ATOM 3046 C C . ASP A 1 396 ? -8.704 2.562 3.037 1.00 73.69 396 ASP A C 1
ATOM 3048 O O . ASP A 1 396 ? -8.877 3.707 3.452 1.00 73.69 396 ASP A O 1
ATOM 3052 N N . CYS A 1 397 ? -8.474 2.296 1.751 1.00 82.38 397 CYS A N 1
ATOM 3053 C CA . CYS A 1 397 ? -8.287 3.296 0.710 1.00 82.38 397 CYS A CA 1
ATOM 3054 C C . CYS A 1 397 ? -9.589 3.687 -0.018 1.00 82.38 397 CYS A C 1
ATOM 3056 O O . CYS A 1 397 ? -9.540 4.422 -1.004 1.00 82.38 397 CYS A O 1
ATOM 3058 N N . LEU A 1 398 ? -10.758 3.197 0.411 1.00 84.62 398 LEU A N 1
ATOM 3059 C CA . LEU A 1 398 ? -12.018 3.416 -0.307 1.00 84.62 398 LEU A CA 1
ATOM 3060 C C . LEU A 1 398 ? -12.537 4.849 -0.145 1.00 84.62 398 LEU A C 1
ATOM 3062 O O . LEU A 1 398 ? -12.891 5.287 0.949 1.00 84.62 398 LEU A O 1
ATOM 3066 N N . LEU A 1 399 ? -12.681 5.554 -1.266 1.00 82.62 399 LEU A N 1
ATOM 3067 C CA . LEU A 1 399 ? -13.343 6.853 -1.349 1.00 82.62 399 LEU A CA 1
ATOM 3068 C C . LEU A 1 399 ? -14.588 6.744 -2.242 1.00 82.62 399 LEU A C 1
ATOM 3070 O O . LEU A 1 399 ? -14.467 6.353 -3.401 1.00 82.62 399 LEU A O 1
ATOM 3074 N N . PRO A 1 400 ? -15.796 7.095 -1.769 1.00 86.00 400 PRO A N 1
ATOM 3075 C CA . PRO A 1 400 ? -16.991 7.044 -2.607 1.00 86.00 400 PRO A CA 1
ATOM 3076 C C . PRO A 1 400 ? -16.919 8.085 -3.735 1.00 86.00 400 PRO A C 1
ATOM 3078 O O . PRO A 1 400 ? -16.588 9.249 -3.496 1.00 86.00 400 PRO A O 1
ATOM 3081 N N . ARG A 1 401 ? -17.265 7.689 -4.966 1.00 85.62 401 ARG A N 1
ATOM 3082 C CA . ARG A 1 401 ? -17.282 8.577 -6.139 1.00 85.62 401 ARG A CA 1
ATOM 3083 C C . ARG A 1 401 ? -18.374 8.172 -7.135 1.00 85.62 401 ARG A C 1
ATOM 3085 O O . ARG A 1 401 ? -18.739 7.009 -7.208 1.00 85.62 401 ARG A O 1
ATOM 3092 N N . SER A 1 402 ? -18.881 9.129 -7.914 1.00 85.62 402 SER A N 1
ATOM 3093 C CA . SER A 1 402 ? -19.681 8.841 -9.114 1.00 85.62 402 SER A CA 1
ATOM 3094 C C . SER A 1 402 ? -18.755 8.629 -10.314 1.00 85.62 402 SER A C 1
ATOM 3096 O O . SER A 1 402 ? -17.914 9.491 -10.590 1.00 85.62 402 SER A O 1
ATOM 3098 N N . SER A 1 403 ? -18.873 7.491 -10.997 1.00 86.38 403 SER A N 1
ATOM 3099 C CA . SER A 1 403 ? -18.095 7.176 -12.201 1.00 86.38 403 SER A CA 1
ATOM 3100 C C . SER A 1 403 ? -18.917 6.339 -13.175 1.00 86.38 403 SER A C 1
ATOM 3102 O O . SER A 1 403 ? -19.744 5.520 -12.771 1.00 86.38 403 SER A O 1
ATOM 3104 N N . SER A 1 404 ? -18.653 6.519 -14.465 1.00 88.00 404 SER A N 1
ATOM 3105 C CA . SER A 1 404 ? -19.104 5.640 -15.549 1.00 88.00 404 SER A CA 1
ATOM 3106 C C . SER A 1 404 ? -18.056 4.590 -15.926 1.00 88.00 404 SER A C 1
ATOM 3108 O O . SER A 1 404 ? -18.268 3.822 -16.853 1.00 88.00 404 SER A O 1
ATOM 3110 N N . SER A 1 405 ? -16.912 4.571 -15.248 1.00 89.38 405 SER A N 1
ATOM 3111 C CA . SER A 1 405 ? -15.784 3.690 -15.544 1.00 89.38 405 SER A CA 1
ATOM 3112 C C . SER A 1 405 ? -15.577 2.715 -14.389 1.00 89.38 405 SER A C 1
ATOM 3114 O O . SER A 1 405 ? -15.433 3.141 -13.236 1.00 89.38 405 SER A O 1
ATOM 3116 N N . ILE A 1 406 ? -15.611 1.422 -14.712 1.00 91.75 406 ILE A N 1
ATOM 3117 C CA . ILE A 1 406 ? -15.497 0.299 -13.779 1.00 91.75 406 ILE A CA 1
ATOM 3118 C C . ILE A 1 406 ? -14.251 -0.516 -14.123 1.00 91.75 406 ILE A C 1
ATOM 3120 O O . ILE A 1 406 ? -13.957 -0.757 -15.291 1.00 91.75 406 ILE A O 1
ATOM 3124 N N . LEU A 1 407 ? -13.542 -0.967 -13.092 1.00 93.25 407 LEU A N 1
ATOM 3125 C CA . 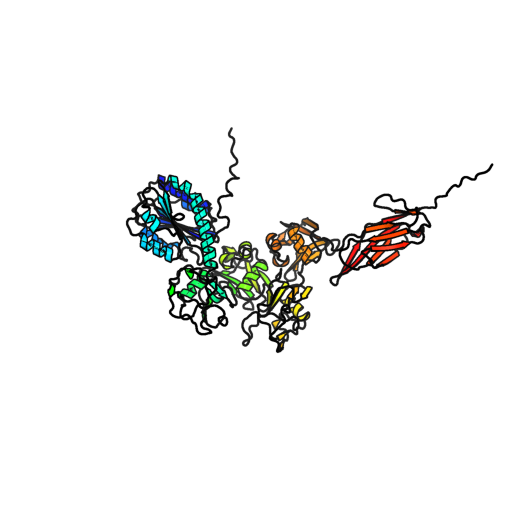LEU A 1 407 ? -12.370 -1.817 -13.216 1.00 93.25 407 LEU A CA 1
ATOM 3126 C C . LEU A 1 407 ? -12.749 -3.301 -13.331 1.00 93.25 407 LEU A C 1
ATOM 3128 O O . LEU A 1 407 ? -13.277 -3.896 -12.386 1.00 93.25 407 LEU A O 1
ATOM 3132 N N . ASP A 1 408 ? -12.375 -3.907 -14.454 1.00 93.56 408 ASP A N 1
ATOM 3133 C CA . ASP A 1 408 ? -12.304 -5.359 -14.600 1.00 93.56 408 ASP A CA 1
ATOM 3134 C C . ASP A 1 408 ? -10.852 -5.829 -14.404 1.00 93.56 408 ASP A C 1
ATOM 3136 O O . ASP A 1 408 ? -9.912 -5.261 -14.970 1.00 93.56 408 ASP A O 1
ATOM 3140 N N . LEU A 1 409 ? -10.671 -6.863 -13.581 1.00 94.06 409 LEU A N 1
ATOM 3141 C CA . LEU A 1 409 ? -9.382 -7.418 -13.174 1.00 94.06 409 LEU A CA 1
ATOM 3142 C C . LEU A 1 409 ? -9.287 -8.897 -13.566 1.00 94.06 409 LEU A C 1
ATOM 3144 O O . LEU A 1 409 ? -10.215 -9.677 -13.341 1.00 94.06 409 LEU A O 1
ATOM 3148 N N . THR A 1 410 ? -8.134 -9.281 -14.108 1.00 92.31 410 THR A N 1
ATOM 3149 C CA . THR A 1 410 ? -7.765 -10.672 -14.387 1.00 92.31 410 THR A CA 1
ATOM 3150 C C . THR A 1 410 ? -6.472 -11.007 -13.652 1.00 92.31 410 THR A C 1
ATOM 3152 O O . THR A 1 410 ? -5.443 -10.361 -13.873 1.00 92.31 410 THR A O 1
ATOM 3155 N N . CYS A 1 411 ? -6.523 -12.032 -12.808 1.00 92.44 411 CYS A N 1
ATOM 3156 C CA . CYS A 1 411 ? -5.371 -12.600 -12.113 1.00 92.44 411 CYS A CA 1
ATOM 3157 C C . CYS A 1 411 ? -4.997 -13.965 -12.718 1.00 92.44 411 CYS A C 1
ATOM 3159 O O . CYS A 1 411 ? -5.776 -14.548 -13.472 1.00 92.44 411 CYS A O 1
ATOM 3161 N N . SER A 1 412 ? -3.820 -14.489 -12.383 1.00 89.00 412 SER A N 1
ATOM 3162 C CA . SER A 1 412 ? -3.302 -15.752 -12.931 1.00 89.00 412 SER A CA 1
ATOM 3163 C C . SER A 1 412 ? -3.976 -17.015 -12.375 1.00 89.00 412 SER A C 1
ATOM 3165 O O . SER A 1 412 ? -3.884 -18.061 -13.005 1.00 89.00 412 SER A O 1
ATOM 3167 N N . ASP A 1 413 ? -4.641 -16.943 -11.213 1.00 85.19 413 ASP A N 1
ATOM 3168 C CA . ASP A 1 413 ? -5.249 -18.048 -10.435 1.00 85.19 413 ASP A CA 1
ATOM 3169 C C . ASP A 1 413 ? -4.241 -19.093 -9.917 1.00 85.19 413 ASP A C 1
ATOM 3171 O O . ASP A 1 413 ? -4.245 -19.425 -8.731 1.00 85.19 413 ASP A O 1
ATOM 3175 N N . SER A 1 414 ? -3.344 -19.600 -10.760 1.00 83.56 414 SER A N 1
ATOM 3176 C CA . SER A 1 414 ? -2.505 -20.766 -10.463 1.00 83.56 414 SER A CA 1
ATOM 3177 C C . SER A 1 414 ? -1.036 -20.491 -10.185 1.00 83.56 414 SER A C 1
ATOM 3179 O O . SER A 1 414 ? -0.379 -21.343 -9.587 1.00 83.56 414 SER A O 1
ATOM 3181 N N . ILE A 1 415 ? -0.506 -19.342 -10.600 1.00 90.44 415 ILE A N 1
ATOM 3182 C CA . ILE A 1 415 ? 0.932 -19.047 -10.520 1.00 90.44 415 ILE A CA 1
ATOM 3183 C C . ILE A 1 415 ? 1.202 -17.668 -9.924 1.00 90.44 415 ILE A C 1
ATOM 3185 O O . ILE A 1 415 ? 0.406 -16.747 -10.096 1.00 90.44 415 ILE A O 1
ATOM 3189 N N . ARG A 1 416 ? 2.340 -17.494 -9.257 1.00 90.06 416 ARG A N 1
ATOM 3190 C CA . ARG A 1 416 ? 2.845 -16.173 -8.861 1.00 90.06 416 ARG A CA 1
ATOM 3191 C C . ARG A 1 416 ? 4.367 -16.142 -8.835 1.00 90.06 416 ARG A C 1
ATOM 3193 O O . ARG A 1 416 ? 5.001 -17.166 -8.578 1.00 90.06 416 ARG A O 1
ATOM 3200 N N . LEU A 1 417 ? 4.932 -14.960 -9.068 1.00 89.06 417 LEU A N 1
ATOM 3201 C CA . LEU A 1 417 ? 6.357 -14.694 -8.875 1.00 89.06 417 LEU A CA 1
ATOM 3202 C C . LEU A 1 417 ? 6.549 -13.863 -7.609 1.00 89.06 417 LEU A C 1
ATOM 3204 O O . LEU A 1 417 ? 5.961 -12.794 -7.465 1.00 89.06 417 LEU A O 1
ATOM 3208 N N . VAL A 1 418 ? 7.359 -14.362 -6.680 1.00 86.00 418 VAL A N 1
ATOM 3209 C CA . VAL A 1 418 ? 7.607 -13.713 -5.384 1.00 86.00 418 VAL A CA 1
ATOM 3210 C C . VAL A 1 418 ? 9.076 -13.328 -5.225 1.00 86.00 418 VAL A C 1
ATOM 3212 O O . VAL A 1 418 ? 9.957 -13.905 -5.860 1.00 86.00 418 VAL A O 1
ATOM 3215 N N . ASN A 1 419 ? 9.357 -12.353 -4.360 1.00 77.38 419 ASN A N 1
ATOM 3216 C CA . ASN A 1 419 ? 10.707 -11.845 -4.071 1.00 77.38 419 ASN A CA 1
ATOM 3217 C C . ASN A 1 419 ? 11.482 -11.282 -5.283 1.00 77.38 419 ASN A C 1
ATOM 3219 O O . ASN A 1 419 ? 12.700 -11.129 -5.201 1.00 77.38 419 ASN A O 1
ATOM 3223 N N . GLY A 1 420 ? 10.813 -10.961 -6.392 1.00 74.44 420 GLY A N 1
ATOM 3224 C CA . GLY A 1 420 ? 11.421 -10.253 -7.518 1.00 74.44 420 GLY A CA 1
ATOM 3225 C C . GLY A 1 420 ? 11.143 -8.751 -7.519 1.00 74.44 420 GLY A C 1
ATOM 3226 O O . GLY A 1 420 ? 10.377 -8.230 -6.709 1.00 74.44 420 GLY A O 1
ATOM 3227 N N . SER A 1 421 ? 11.793 -8.039 -8.439 1.00 73.06 421 SER A N 1
ATOM 3228 C CA . SER A 1 421 ? 11.658 -6.583 -8.601 1.00 73.06 421 SER A CA 1
ATOM 3229 C C . SER A 1 421 ? 10.424 -6.166 -9.413 1.00 73.06 421 SER A C 1
ATOM 3231 O O . SER A 1 421 ? 9.998 -5.012 -9.358 1.00 73.06 421 SER A O 1
ATOM 3233 N N . SER A 1 422 ? 9.823 -7.090 -10.164 1.00 78.81 422 SER A N 1
ATOM 3234 C CA . SER A 1 422 ? 8.650 -6.843 -11.011 1.00 78.81 422 SER A CA 1
ATOM 3235 C C . SER A 1 422 ? 7.650 -7.989 -10.936 1.00 78.81 422 SER A C 1
ATOM 3237 O O . SER A 1 422 ? 7.952 -9.038 -10.377 1.00 78.81 422 SER A O 1
ATOM 3239 N N . LEU A 1 423 ? 6.463 -7.803 -11.516 1.00 83.94 423 LEU A N 1
ATOM 3240 C CA . LEU A 1 423 ? 5.488 -8.893 -11.679 1.00 83.94 423 LEU A CA 1
ATOM 3241 C C . LEU A 1 423 ? 5.966 -9.985 -12.652 1.00 83.94 423 LEU A C 1
ATOM 3243 O O . LEU A 1 423 ? 5.412 -11.079 -12.677 1.00 83.94 423 LEU A O 1
ATOM 3247 N N . CYS A 1 424 ? 7.006 -9.691 -13.433 1.00 86.75 424 CYS A N 1
ATOM 3248 C CA . CYS A 1 424 ? 7.605 -10.575 -14.426 1.00 86.75 424 CYS A CA 1
ATOM 3249 C C . CYS A 1 424 ? 8.968 -11.142 -13.992 1.00 86.75 424 CYS A C 1
ATOM 3251 O O . CYS A 1 424 ? 9.680 -11.722 -14.812 1.00 86.75 424 CYS A O 1
ATOM 3253 N N . SER A 1 425 ? 9.357 -10.975 -12.726 1.00 85.31 425 SER A N 1
ATOM 3254 C CA . SER A 1 425 ? 10.589 -11.542 -12.175 1.00 85.31 425 SER A CA 1
ATOM 3255 C C . SER A 1 425 ? 10.368 -12.068 -10.764 1.00 85.31 425 SER A C 1
ATOM 3257 O O . SER A 1 425 ? 9.613 -11.486 -9.993 1.00 85.31 425 SER A O 1
ATOM 3259 N N . GLY A 1 426 ? 11.036 -13.162 -10.406 1.00 86.44 426 GLY A N 1
ATOM 3260 C CA . GLY A 1 426 ? 11.011 -13.698 -9.045 1.00 86.44 426 GLY A CA 1
ATOM 3261 C C . GLY A 1 426 ? 11.061 -15.219 -8.984 1.00 86.44 426 GLY A C 1
ATOM 3262 O O . GLY A 1 426 ? 11.280 -15.906 -9.983 1.00 86.44 426 GLY A O 1
ATOM 3263 N N . ARG A 1 427 ? 10.855 -15.751 -7.778 1.00 86.81 427 ARG A N 1
ATOM 3264 C CA . ARG A 1 427 ? 10.704 -17.186 -7.522 1.00 86.81 427 ARG A CA 1
ATOM 3265 C C . ARG A 1 427 ? 9.298 -17.641 -7.902 1.00 86.81 427 ARG A C 1
ATOM 3267 O O . ARG A 1 427 ? 8.329 -17.006 -7.494 1.00 86.81 427 ARG A O 1
ATOM 3274 N N . LEU A 1 428 ? 9.200 -18.745 -8.636 1.00 89.81 428 LEU A N 1
ATOM 3275 C CA . LEU A 1 428 ? 7.931 -19.316 -9.074 1.00 89.81 428 LEU A CA 1
ATOM 3276 C C . LEU A 1 428 ? 7.257 -20.115 -7.956 1.00 89.81 428 LEU A C 1
ATOM 3278 O O . LEU A 1 428 ? 7.819 -21.086 -7.444 1.00 89.81 428 LEU A O 1
ATOM 3282 N N . GLU A 1 429 ? 6.019 -19.743 -7.644 1.00 88.75 429 GLU A N 1
ATOM 3283 C CA . GLU A 1 429 ? 5.121 -20.521 -6.798 1.00 88.75 429 GLU A CA 1
ATOM 3284 C C . GLU A 1 429 ? 3.853 -20.895 -7.569 1.00 88.75 429 GLU A C 1
ATOM 3286 O O . GLU A 1 429 ? 3.262 -20.072 -8.270 1.00 88.75 429 GLU A O 1
ATOM 3291 N N . VAL A 1 430 ? 3.437 -22.152 -7.422 1.00 87.94 430 VAL A N 1
ATOM 3292 C CA . VAL A 1 430 ? 2.300 -22.753 -8.125 1.00 87.94 430 VAL A CA 1
ATOM 3293 C C . VAL A 1 430 ? 1.296 -23.286 -7.111 1.00 87.94 430 VAL A C 1
ATOM 3295 O O . VAL A 1 430 ? 1.667 -23.808 -6.057 1.00 87.94 430 VAL A O 1
ATOM 3298 N N . ARG A 1 431 ? 0.011 -23.176 -7.437 1.00 82.69 431 ARG A N 1
ATOM 3299 C CA . ARG A 1 431 ? -1.101 -23.710 -6.651 1.00 82.69 431 ARG A CA 1
ATOM 3300 C C . ARG A 1 431 ? -2.044 -24.505 -7.547 1.00 82.69 431 ARG A C 1
ATOM 3302 O O . ARG A 1 431 ? -2.248 -24.158 -8.704 1.00 82.69 431 ARG A O 1
ATOM 3309 N N . SER A 1 432 ? -2.655 -25.553 -6.995 1.00 73.25 432 SER A N 1
ATOM 3310 C CA . SER A 1 432 ? -3.654 -26.378 -7.679 1.00 73.25 432 SER A CA 1
ATOM 3311 C C . SER A 1 432 ? -4.896 -26.570 -6.819 1.00 73.25 432 SER A C 1
ATOM 3313 O O . SER A 1 432 ? -4.797 -26.857 -5.631 1.00 73.25 432 SER A O 1
ATOM 3315 N N . ASN A 1 433 ? -6.063 -26.474 -7.458 1.00 60.62 433 ASN A N 1
ATOM 3316 C CA . ASN A 1 433 ? -7.370 -26.705 -6.837 1.00 60.62 433 ASN A CA 1
ATOM 3317 C C . ASN A 1 433 ? -7.828 -28.179 -6.950 1.00 60.62 433 ASN A C 1
ATOM 3319 O O . ASN A 1 433 ? -9.008 -28.479 -6.766 1.00 60.62 433 ASN A O 1
ATOM 3323 N N . GLN A 1 434 ? -6.943 -29.116 -7.322 1.00 57.75 434 GLN A N 1
ATOM 3324 C CA . GLN A 1 434 ? -7.306 -30.533 -7.452 1.00 57.75 434 GLN A CA 1
ATOM 3325 C C . GLN A 1 434 ? -7.477 -31.190 -6.073 1.00 57.75 434 GLN A C 1
ATOM 3327 O O . GLN A 1 434 ? -6.615 -31.082 -5.208 1.00 57.75 434 GLN A O 1
ATOM 3332 N N . SER A 1 435 ? -8.575 -31.936 -5.906 1.00 46.72 435 SER A N 1
ATOM 3333 C CA . SER A 1 435 ? -9.172 -32.416 -4.642 1.00 46.72 435 SER A CA 1
ATOM 3334 C C . SER A 1 435 ? -8.297 -33.241 -3.680 1.00 46.72 435 SER A C 1
ATOM 3336 O O . SER A 1 435 ? -8.779 -33.604 -2.613 1.00 46.72 435 SER A O 1
ATOM 3338 N N . ASN A 1 436 ? -7.048 -33.553 -4.033 1.00 50.28 436 ASN A N 1
ATOM 3339 C CA . ASN A 1 436 ? -6.115 -34.327 -3.204 1.00 50.28 436 ASN A CA 1
ATOM 3340 C C . ASN A 1 436 ? -4.839 -33.547 -2.820 1.00 50.28 436 ASN A C 1
ATOM 3342 O O . ASN A 1 436 ? -3.956 -34.126 -2.192 1.00 50.28 436 ASN A O 1
ATOM 3346 N N . GLN A 1 437 ? -4.710 -32.273 -3.204 1.00 52.56 437 GLN A N 1
ATOM 3347 C CA . GLN A 1 437 ? -3.597 -31.401 -2.814 1.00 52.56 437 GLN A CA 1
ATOM 3348 C C . GLN A 1 437 ? -4.122 -30.262 -1.935 1.00 52.56 437 GLN A C 1
ATOM 3350 O O . GLN A 1 437 ? -5.240 -29.785 -2.131 1.00 52.56 437 GLN A O 1
ATOM 3355 N N . SER A 1 438 ? -3.340 -29.867 -0.928 1.00 51.84 438 SER A N 1
ATOM 3356 C CA . SER A 1 438 ? -3.659 -28.714 -0.088 1.00 51.84 438 SER A CA 1
ATOM 3357 C C . SER A 1 438 ? -3.781 -27.462 -0.958 1.00 51.84 438 SER A C 1
ATOM 3359 O O . SER A 1 438 ? -3.056 -27.301 -1.939 1.00 51.84 438 SER A O 1
ATOM 3361 N N . ASN A 1 439 ? -4.693 -26.565 -0.586 1.00 63.03 439 ASN A N 1
ATOM 3362 C CA . ASN A 1 439 ? -4.922 -25.275 -1.241 1.00 63.03 439 ASN A CA 1
ATOM 3363 C C . ASN A 1 439 ? -3.771 -24.288 -0.926 1.00 63.03 439 ASN A C 1
ATOM 3365 O O . ASN A 1 439 ? -3.998 -23.182 -0.447 1.00 63.03 439 ASN A O 1
ATOM 3369 N N . GLN A 1 440 ? -2.525 -24.739 -1.093 1.00 71.25 440 GLN A N 1
ATOM 3370 C CA . GLN A 1 440 ? -1.299 -24.115 -0.607 1.00 71.25 440 GLN A CA 1
ATOM 3371 C C . GLN A 1 440 ? -0.339 -23.844 -1.769 1.00 71.25 440 GLN A C 1
ATOM 3373 O O . GLN A 1 440 ? -0.160 -24.677 -2.658 1.00 71.25 440 GLN A O 1
ATOM 3378 N N . TRP A 1 441 ? 0.301 -22.675 -1.743 1.00 81.38 441 TRP A N 1
ATOM 3379 C CA . TRP A 1 441 ? 1.336 -22.291 -2.702 1.00 81.38 441 TRP A CA 1
ATOM 3380 C C . TRP A 1 441 ? 2.601 -23.125 -2.505 1.00 81.38 441 TRP A C 1
ATOM 3382 O O . TRP A 1 441 ? 3.087 -23.260 -1.382 1.00 81.38 441 TRP A O 1
ATOM 3392 N N . SER A 1 442 ? 3.121 -23.683 -3.598 1.00 82.38 442 SER A N 1
ATOM 3393 C CA . SER A 1 442 ? 4.286 -24.567 -3.591 1.00 82.38 442 SER A CA 1
ATOM 3394 C C . SER A 1 442 ? 5.371 -24.088 -4.556 1.00 82.38 442 SER A C 1
ATOM 3396 O O . SER A 1 442 ? 5.067 -23.657 -5.666 1.00 82.38 442 SER A O 1
ATOM 3398 N N . SER A 1 443 ? 6.639 -24.174 -4.153 1.00 84.56 443 SER A N 1
ATOM 3399 C CA . SER A 1 443 ? 7.788 -23.839 -5.011 1.00 84.56 443 SER A CA 1
ATOM 3400 C C . SER A 1 443 ? 8.136 -24.990 -5.959 1.00 84.56 443 SER A C 1
ATOM 3402 O O . SER A 1 443 ? 7.956 -26.153 -5.613 1.00 84.56 443 SER A O 1
ATOM 3404 N N . VAL A 1 444 ? 8.673 -24.690 -7.143 1.00 85.75 444 VAL A N 1
ATOM 3405 C CA . VAL A 1 444 ? 9.065 -25.705 -8.145 1.00 85.75 444 VAL A CA 1
ATOM 3406 C C . VAL A 1 444 ? 10.583 -25.924 -8.128 1.00 85.75 444 VAL A C 1
ATOM 3408 O O . VAL A 1 444 ? 11.333 -24.978 -7.893 1.00 85.75 444 VAL A O 1
ATOM 3411 N N . CYS A 1 445 ? 11.052 -27.157 -8.339 1.00 80.69 445 CYS A N 1
ATOM 3412 C CA . CYS A 1 445 ? 12.480 -27.496 -8.417 1.00 80.69 445 CYS A CA 1
ATOM 3413 C C . CYS A 1 445 ? 13.087 -27.107 -9.773 1.00 80.69 445 CYS A C 1
ATOM 3415 O O . CYS A 1 445 ? 12.495 -27.389 -10.807 1.00 80.69 445 CYS A O 1
ATOM 3417 N N . GLU A 1 446 ? 14.309 -26.567 -9.781 1.00 79.50 446 GLU A N 1
ATOM 3418 C CA . GLU A 1 446 ? 15.075 -26.274 -11.009 1.00 79.50 446 GLU A CA 1
ATOM 3419 C C . GLU A 1 446 ? 15.336 -27.530 -11.859 1.00 79.50 446 GLU A C 1
ATOM 3421 O O . GLU A 1 446 ? 15.462 -27.440 -13.072 1.00 79.50 446 GLU A O 1
ATOM 3426 N N . GLU A 1 447 ? 15.421 -28.709 -11.237 1.00 76.69 447 GLU A N 1
ATOM 3427 C CA . GLU A 1 447 ? 15.647 -29.976 -11.950 1.00 76.69 447 GLU A CA 1
ATOM 3428 C C . GLU A 1 447 ? 14.400 -30.498 -12.681 1.00 76.69 447 GLU A C 1
ATOM 3430 O O . GLU A 1 447 ? 14.545 -31.314 -13.586 1.00 76.69 447 GLU A O 1
ATOM 3435 N N . ASP A 1 448 ? 13.209 -30.028 -12.296 1.00 78.56 448 ASP A N 1
ATOM 3436 C CA . ASP A 1 448 ? 11.908 -30.503 -12.787 1.00 78.56 448 ASP A CA 1
ATOM 3437 C C . ASP A 1 448 ? 11.164 -29.409 -13.593 1.00 78.56 448 ASP A C 1
ATOM 3439 O O . ASP A 1 448 ? 9.934 -29.442 -13.705 1.00 78.56 448 ASP A O 1
ATOM 3443 N N . PHE A 1 449 ? 11.896 -28.393 -14.072 1.00 86.12 449 PHE A N 1
ATOM 3444 C CA . PHE A 1 449 ? 11.347 -27.227 -14.766 1.00 86.12 449 PHE A CA 1
ATOM 3445 C C . PHE A 1 449 ? 12.311 -26.714 -15.836 1.00 86.12 449 PHE A C 1
ATOM 3447 O O . PHE A 1 449 ? 13.436 -26.305 -15.530 1.00 86.12 449 PHE A O 1
ATOM 3454 N N . ASP A 1 450 ? 11.871 -26.713 -17.091 1.00 85.25 450 ASP A N 1
ATOM 3455 C CA . ASP A 1 450 ? 12.706 -26.345 -18.231 1.00 85.25 450 ASP A CA 1
ATOM 3456 C C . ASP A 1 450 ? 12.360 -24.966 -18.833 1.00 85.25 450 ASP A C 1
ATOM 3458 O O . ASP A 1 450 ? 11.565 -24.181 -18.307 1.00 85.25 450 ASP A O 1
ATOM 3462 N N . GLN A 1 451 ? 13.027 -24.618 -19.939 1.00 87.44 451 GLN A N 1
ATOM 3463 C CA . GLN A 1 451 ? 12.802 -23.350 -20.638 1.00 87.44 451 GLN A CA 1
ATOM 3464 C C . GLN A 1 451 ? 11.385 -23.250 -21.233 1.00 87.44 451 GLN A C 1
ATOM 3466 O O . GLN A 1 451 ? 10.836 -22.152 -21.319 1.00 87.44 451 GLN A O 1
ATOM 3471 N N . GLN A 1 452 ? 10.785 -24.362 -21.643 1.00 88.38 452 GLN A N 1
ATOM 3472 C CA . GLN A 1 452 ? 9.487 -24.401 -22.305 1.00 88.38 452 GLN A CA 1
ATOM 3473 C C . GLN A 1 452 ? 8.377 -24.222 -21.273 1.00 88.38 452 GLN A C 1
ATOM 3475 O O . GLN A 1 452 ? 7.411 -23.505 -21.540 1.00 88.38 452 GLN A O 1
ATOM 3480 N N . ASP A 1 453 ? 8.556 -24.771 -20.072 1.00 90.12 453 ASP A N 1
ATOM 3481 C CA . ASP A 1 453 ? 7.702 -24.471 -18.924 1.00 90.12 453 ASP A CA 1
ATOM 3482 C C . ASP A 1 453 ? 7.775 -22.979 -18.555 1.00 90.12 453 ASP A C 1
ATOM 3484 O O . ASP A 1 453 ? 6.753 -22.316 -18.351 1.00 90.12 453 ASP A O 1
ATOM 3488 N N . ALA A 1 454 ? 8.986 -22.411 -18.543 1.00 89.94 454 ALA A N 1
ATOM 3489 C CA . ALA A 1 454 ? 9.204 -20.997 -18.250 1.00 89.94 454 ALA A CA 1
ATOM 3490 C C . ALA A 1 454 ? 8.555 -20.066 -19.295 1.00 89.94 454 ALA A C 1
ATOM 3492 O O . ALA A 1 454 ? 7.997 -19.025 -18.942 1.00 89.94 454 ALA A O 1
ATOM 3493 N N . GLU A 1 455 ? 8.577 -20.444 -20.577 1.00 89.19 455 GLU A N 1
ATOM 3494 C CA . GLU A 1 455 ? 7.896 -19.718 -21.657 1.00 89.19 455 GLU A CA 1
ATOM 3495 C C . GLU A 1 455 ? 6.372 -19.685 -21.463 1.00 89.19 455 GLU A C 1
ATOM 3497 O O . GLU A 1 455 ? 5.741 -18.663 -21.754 1.00 89.19 455 GLU A O 1
ATOM 3502 N N . VAL A 1 456 ? 5.776 -20.766 -20.943 1.00 91.81 456 VAL A N 1
ATOM 3503 C CA . VAL A 1 456 ? 4.347 -20.800 -20.593 1.00 91.81 456 VAL A CA 1
ATOM 3504 C C . VAL A 1 456 ? 4.057 -19.880 -19.410 1.00 91.81 456 VAL A C 1
ATOM 3506 O O . VAL A 1 456 ? 3.111 -19.100 -19.485 1.00 91.81 456 VAL A O 1
ATOM 3509 N N . VAL A 1 457 ? 4.891 -19.893 -18.364 1.00 91.81 457 VAL A N 1
ATOM 3510 C CA . VAL A 1 457 ? 4.726 -19.001 -17.201 1.00 91.81 457 VAL A CA 1
ATOM 3511 C C . VAL A 1 457 ? 4.791 -17.531 -17.603 1.00 91.81 457 VAL A C 1
ATOM 3513 O O . VAL A 1 457 ? 3.903 -16.755 -17.249 1.00 91.81 457 VAL A O 1
ATOM 3516 N N . CYS A 1 458 ? 5.807 -17.141 -18.379 1.00 90.00 458 CYS A N 1
ATOM 3517 C CA . CYS A 1 458 ? 5.922 -15.765 -18.853 1.00 90.00 458 CYS A CA 1
ATOM 3518 C C . CYS A 1 458 ? 4.690 -15.357 -19.665 1.00 90.00 458 CYS A C 1
ATOM 3520 O O . CYS A 1 458 ? 4.160 -14.266 -19.471 1.00 90.00 458 CYS A O 1
ATOM 3522 N N . ARG A 1 459 ? 4.170 -16.253 -20.506 1.00 88.44 459 ARG A N 1
ATOM 3523 C CA . ARG A 1 459 ? 2.964 -15.993 -21.295 1.00 88.44 459 ARG A CA 1
ATOM 3524 C C . ARG A 1 459 ? 1.696 -15.885 -20.453 1.00 88.44 459 ARG A C 1
ATOM 3526 O O . ARG A 1 459 ? 0.882 -15.010 -20.729 1.00 88.44 459 ARG A O 1
ATOM 3533 N N . GLU A 1 460 ? 1.525 -16.747 -19.455 1.00 90.12 460 GLU A N 1
ATOM 3534 C CA . GLU A 1 460 ? 0.372 -16.742 -18.545 1.00 90.12 460 GLU A CA 1
ATOM 3535 C C . GLU A 1 460 ? 0.307 -15.438 -17.736 1.00 90.12 460 GLU A C 1
ATOM 3537 O O . GLU A 1 460 ? -0.762 -14.850 -17.593 1.00 90.12 460 GLU A O 1
ATOM 3542 N N . LEU A 1 461 ? 1.460 -14.913 -17.307 1.00 88.50 461 LEU A N 1
ATOM 3543 C CA . LEU A 1 461 ? 1.574 -13.591 -16.672 1.00 88.50 461 LEU A CA 1
ATOM 3544 C C . LEU A 1 461 ? 1.464 -12.426 -17.676 1.00 88.50 461 LEU A C 1
ATOM 3546 O O . LEU A 1 461 ? 1.500 -11.251 -17.304 1.00 88.50 461 LEU A O 1
ATOM 3550 N N . GLY A 1 462 ? 1.357 -12.733 -18.971 1.00 84.19 462 GLY A N 1
ATOM 3551 C CA . GLY A 1 462 ? 1.395 -11.763 -20.060 1.00 84.19 462 GLY A CA 1
ATOM 3552 C C . GLY A 1 462 ? 2.735 -11.040 -20.177 1.00 84.19 462 GLY A C 1
ATOM 3553 O O . GLY A 1 462 ? 2.790 -9.974 -20.790 1.00 84.19 462 GLY A O 1
ATOM 3554 N N . CYS A 1 463 ? 3.787 -11.546 -19.544 1.00 82.56 463 CYS A N 1
ATOM 3555 C CA . CYS A 1 463 ? 5.160 -11.081 -19.663 1.00 82.56 463 CYS A CA 1
ATOM 3556 C C . CYS A 1 463 ? 5.740 -11.476 -21.033 1.00 82.56 463 CYS A C 1
ATOM 3558 O O . CYS A 1 463 ? 5.175 -12.315 -21.733 1.00 82.56 463 CYS A O 1
ATOM 3560 N N . GLY A 1 464 ? 6.827 -10.825 -21.465 1.00 78.00 464 GLY A N 1
ATOM 3561 C CA . GLY A 1 464 ? 7.448 -11.099 -22.765 1.00 78.00 464 GLY A CA 1
ATOM 3562 C C . GLY A 1 464 ? 8.117 -12.481 -22.847 1.00 78.00 464 GLY A C 1
ATOM 3563 O O . GLY A 1 464 ? 7.710 -13.439 -22.196 1.00 78.00 464 GLY A O 1
ATOM 3564 N N . ALA A 1 465 ? 9.166 -12.608 -23.657 1.00 79.50 465 ALA A N 1
ATOM 3565 C CA . ALA A 1 465 ? 9.935 -13.849 -23.751 1.00 79.50 465 ALA A CA 1
ATOM 3566 C C . ALA A 1 465 ? 10.711 -14.146 -22.454 1.00 79.50 465 ALA A C 1
ATOM 3568 O O . ALA A 1 465 ? 10.920 -13.265 -21.628 1.00 79.50 465 ALA A O 1
ATOM 3569 N N . LEU A 1 466 ? 11.189 -15.376 -22.272 1.00 81.94 466 LEU A N 1
ATOM 3570 C CA . LEU A 1 466 ? 12.094 -15.696 -21.167 1.00 81.94 466 LEU A CA 1
ATOM 3571 C C . LEU A 1 466 ? 13.438 -14.961 -21.337 1.00 81.94 466 LEU A C 1
ATOM 3573 O O . LEU A 1 466 ? 14.027 -15.007 -22.416 1.00 81.94 466 LEU A O 1
ATOM 3577 N N . SER A 1 467 ? 13.932 -14.313 -20.276 1.00 73.56 467 SER A N 1
ATOM 3578 C CA . SER A 1 467 ? 15.244 -13.643 -20.255 1.00 73.56 467 SER A CA 1
ATOM 3579 C C . SER A 1 467 ? 16.263 -14.408 -19.406 1.00 73.56 467 SER A C 1
ATOM 3581 O O . SER A 1 467 ? 17.362 -14.717 -19.868 1.00 73.56 467 SER A O 1
ATOM 3583 N N . VAL A 1 468 ? 15.891 -14.774 -18.174 1.00 72.56 468 VAL A N 1
ATOM 3584 C CA . VAL A 1 468 ? 16.757 -15.507 -17.237 1.00 72.56 468 VAL A CA 1
ATOM 3585 C C . VAL A 1 468 ? 15.960 -16.616 -16.560 1.00 72.56 468 VAL A C 1
ATOM 3587 O O . VAL A 1 468 ? 14.842 -16.383 -16.111 1.00 72.56 468 VAL A O 1
ATOM 3590 N N . LEU A 1 469 ? 16.560 -17.799 -16.438 1.00 76.88 469 LEU A N 1
ATOM 3591 C CA . LEU A 1 469 ? 16.045 -18.929 -15.663 1.00 76.88 469 LEU A CA 1
ATOM 3592 C C . LEU A 1 469 ? 17.152 -19.393 -14.709 1.00 76.88 469 LEU A C 1
ATOM 3594 O O . LEU A 1 469 ? 18.152 -19.951 -15.160 1.00 76.88 469 LEU A O 1
ATOM 3598 N N . GLN A 1 470 ? 17.028 -19.080 -13.415 1.00 71.38 470 GLN A N 1
ATOM 3599 C CA . GLN A 1 470 ? 18.039 -19.410 -12.406 1.00 71.38 470 GLN A CA 1
ATOM 3600 C C . GLN A 1 470 ? 17.479 -19.386 -10.974 1.00 71.38 470 GLN A C 1
ATOM 3602 O O . GLN A 1 470 ? 16.890 -18.397 -10.539 1.00 71.38 470 GLN A O 1
ATOM 3607 N N . GLY A 1 471 ? 17.724 -20.453 -10.204 1.00 60.50 471 GLY A N 1
ATOM 3608 C CA . GLY A 1 471 ? 17.071 -20.651 -8.904 1.00 60.50 471 GLY A CA 1
ATOM 3609 C C . GLY A 1 471 ? 17.654 -19.937 -7.676 1.00 60.50 471 GLY A C 1
ATOM 3610 O O . GLY A 1 471 ? 16.931 -19.614 -6.736 1.00 60.50 471 GLY A O 1
ATOM 3611 N N . ALA A 1 472 ? 18.950 -19.617 -7.670 1.00 59.47 472 ALA A N 1
ATOM 3612 C CA . ALA A 1 472 ? 19.618 -19.072 -6.479 1.00 59.47 472 ALA A CA 1
ATOM 3613 C C . ALA A 1 472 ? 19.414 -17.556 -6.254 1.00 59.47 472 ALA A C 1
ATOM 3615 O O . ALA A 1 472 ? 19.911 -17.010 -5.270 1.00 59.47 472 ALA A O 1
ATOM 3616 N N . LEU A 1 473 ? 18.729 -16.855 -7.165 1.00 59.69 473 LEU A N 1
ATOM 3617 C CA . LEU A 1 473 ? 18.679 -15.386 -7.183 1.00 59.69 473 LEU A CA 1
ATOM 3618 C C . LEU A 1 473 ? 17.689 -14.769 -6.174 1.00 59.69 473 LEU A C 1
ATOM 3620 O O . LEU A 1 473 ? 17.878 -13.617 -5.793 1.00 59.69 473 LEU A O 1
ATOM 3624 N N . TYR A 1 474 ? 16.664 -15.507 -5.727 1.00 58.66 474 TYR A N 1
ATOM 3625 C CA . TYR A 1 474 ? 15.484 -14.932 -5.047 1.00 58.66 474 TYR A CA 1
ATOM 3626 C C . TYR A 1 474 ? 15.226 -15.452 -3.612 1.00 58.66 474 TYR A C 1
ATOM 3628 O O . TYR A 1 474 ? 14.095 -15.396 -3.114 1.00 58.66 474 TYR A O 1
ATOM 3636 N N . GLY A 1 475 ? 16.278 -15.907 -2.920 1.00 54.72 475 GLY A N 1
ATOM 3637 C CA . GLY A 1 475 ? 16.249 -16.281 -1.493 1.00 54.72 475 GLY A CA 1
ATOM 3638 C C . GLY A 1 475 ? 15.885 -17.745 -1.198 1.00 54.72 475 GLY A C 1
ATOM 3639 O O . GLY A 1 475 ? 15.553 -18.507 -2.105 1.00 54.72 475 GLY A O 1
ATOM 3640 N N . GLU A 1 476 ? 15.999 -18.147 0.077 1.00 55.28 476 GLU A N 1
ATOM 3641 C CA . GLU A 1 476 ? 15.742 -19.525 0.535 1.00 55.28 476 GLU A CA 1
ATOM 3642 C C . GLU A 1 476 ? 14.248 -19.906 0.565 1.00 55.28 476 GLU A C 1
ATOM 3644 O O . GLU A 1 476 ? 13.355 -19.064 0.488 1.00 55.28 476 GLU A O 1
ATOM 3649 N N . VAL A 1 477 ? 13.998 -21.218 0.621 1.00 56.81 477 VAL A N 1
ATOM 3650 C CA . VAL A 1 477 ? 12.697 -21.860 0.398 1.00 56.81 477 VAL A CA 1
ATOM 3651 C C . VAL A 1 477 ? 11.899 -21.928 1.707 1.00 56.81 477 VAL A C 1
ATOM 3653 O O . VAL A 1 477 ? 12.202 -22.751 2.564 1.00 56.81 477 VAL A O 1
ATOM 3656 N N . GLU A 1 478 ? 10.866 -21.093 1.850 1.00 52.88 478 GLU A N 1
ATOM 3657 C CA . GLU A 1 478 ? 9.896 -21.168 2.964 1.00 52.88 478 GLU A CA 1
ATOM 3658 C C . GLU A 1 478 ? 8.611 -21.949 2.600 1.00 52.88 478 GLU A C 1
ATOM 3660 O O . GLU A 1 478 ? 7.841 -22.320 3.483 1.00 52.88 478 GLU A O 1
ATOM 3665 N N . ALA A 1 479 ? 8.372 -22.238 1.312 1.00 57.78 479 ALA A N 1
ATOM 3666 C CA . ALA A 1 479 ? 7.159 -22.909 0.826 1.00 57.78 479 ALA A CA 1
ATOM 3667 C C . ALA A 1 479 ? 7.368 -24.421 0.571 1.00 57.78 479 ALA A C 1
ATOM 3669 O O . ALA A 1 479 ? 8.463 -24.826 0.171 1.00 57.78 479 ALA A O 1
ATOM 3670 N N . PRO A 1 480 ? 6.335 -25.275 0.742 1.00 68.88 480 PRO A N 1
ATOM 3671 C CA . PRO A 1 480 ? 6.412 -26.690 0.371 1.00 68.88 480 PRO A CA 1
ATOM 3672 C C . PRO A 1 480 ? 6.703 -26.871 -1.127 1.00 68.88 480 PRO A C 1
ATOM 3674 O O . PRO A 1 480 ? 6.375 -26.014 -1.943 1.00 68.88 480 PRO A O 1
ATOM 3677 N N . MET A 1 481 ? 7.345 -27.980 -1.503 1.00 73.50 481 MET A N 1
ATOM 3678 C CA . MET A 1 481 ? 7.739 -28.221 -2.896 1.00 73.50 481 MET A CA 1
ATOM 3679 C C . MET A 1 481 ? 6.609 -28.841 -3.716 1.00 73.50 481 MET A C 1
ATOM 3681 O O . MET A 1 481 ? 5.868 -29.706 -3.247 1.00 73.50 481 MET A O 1
ATOM 3685 N N . TRP A 1 482 ? 6.518 -28.417 -4.972 1.00 77.62 482 TRP A N 1
ATOM 3686 C CA . TRP A 1 482 ? 5.591 -28.957 -5.946 1.00 77.62 482 TRP A CA 1
ATOM 3687 C C . TRP A 1 482 ? 6.022 -30.381 -6.353 1.00 77.62 482 TRP A C 1
ATOM 3689 O O . TRP A 1 482 ? 7.177 -30.583 -6.724 1.00 77.62 482 TRP A O 1
ATOM 3699 N N . PRO A 1 483 ? 5.123 -31.382 -6.297 1.00 72.69 483 PRO A N 1
ATOM 3700 C CA . PRO A 1 483 ? 5.512 -32.795 -6.362 1.00 72.69 483 PRO A CA 1
ATOM 3701 C C . PRO A 1 483 ? 5.609 -33.377 -7.782 1.00 72.69 483 PRO A C 1
ATOM 3703 O O . PRO A 1 483 ? 5.850 -34.573 -7.938 1.00 72.69 483 PRO A O 1
ATOM 3706 N N . LYS A 1 484 ? 5.321 -32.603 -8.834 1.00 76.81 484 LYS A N 1
ATOM 3707 C CA . LYS A 1 484 ? 5.281 -33.114 -10.214 1.00 76.81 484 LYS A CA 1
ATOM 3708 C C . LYS A 1 484 ? 6.167 -32.293 -11.138 1.00 76.81 484 LYS A C 1
ATOM 3710 O O . LYS A 1 484 ? 6.183 -31.076 -11.042 1.00 76.81 484 LYS A O 1
ATOM 3715 N N . GLU A 1 485 ? 6.820 -32.960 -12.074 1.00 83.69 485 GLU A N 1
ATOM 3716 C CA . GLU A 1 485 ? 7.551 -32.301 -13.158 1.00 83.69 485 GLU A CA 1
ATOM 3717 C C . GLU A 1 485 ? 6.556 -31.745 -14.187 1.00 83.69 485 GLU A C 1
ATOM 3719 O O . GLU A 1 485 ? 5.542 -32.394 -14.490 1.00 83.69 485 GLU A O 1
ATOM 3724 N N . PHE A 1 486 ? 6.828 -30.542 -14.694 1.00 86.06 486 PHE A N 1
ATOM 3725 C CA . PHE A 1 486 ? 6.086 -29.954 -15.806 1.00 86.06 486 PHE A CA 1
ATOM 3726 C C . PHE A 1 486 ? 6.749 -30.353 -17.126 1.00 86.06 486 PHE A C 1
ATOM 3728 O O . PHE A 1 486 ? 7.963 -30.461 -17.225 1.00 86.06 486 PHE A O 1
ATOM 3735 N N . GLN A 1 487 ? 5.931 -30.689 -18.122 1.00 86.88 487 GLN A N 1
ATOM 3736 C CA . GLN A 1 487 ? 6.399 -31.077 -19.452 1.00 86.88 487 GLN A CA 1
ATOM 3737 C C . GLN A 1 487 ? 5.593 -30.306 -20.497 1.00 86.88 487 GLN A C 1
ATOM 3739 O O . GLN A 1 487 ? 4.805 -30.891 -21.254 1.00 86.88 487 GLN A O 1
ATOM 3744 N N . CYS A 1 488 ? 5.712 -28.979 -20.473 1.00 90.00 488 CYS A N 1
ATOM 3745 C CA . CYS A 1 488 ? 5.020 -28.101 -21.406 1.00 90.00 488 CYS A CA 1
ATOM 3746 C C . CYS A 1 488 ? 5.584 -28.223 -22.832 1.00 90.00 488 CYS A C 1
ATOM 3748 O O . CYS A 1 488 ? 6.776 -28.412 -23.064 1.00 90.00 488 CYS A O 1
ATOM 3750 N N . GLY A 1 489 ? 4.717 -28.055 -23.829 1.00 85.06 489 GLY A N 1
ATOM 3751 C CA . GLY A 1 489 ? 5.101 -27.893 -25.229 1.00 85.06 489 GLY A CA 1
ATOM 3752 C C . GLY A 1 489 ? 5.397 -26.441 -25.625 1.00 85.06 489 GLY A C 1
ATOM 3753 O O . GLY A 1 489 ? 5.579 -26.181 -26.815 1.00 85.06 489 GLY A O 1
ATOM 3754 N N . GLY A 1 490 ? 5.354 -25.492 -24.684 1.00 81.19 490 GLY A N 1
ATOM 3755 C CA . GLY A 1 490 ? 5.619 -24.062 -24.886 1.00 81.19 490 GLY A CA 1
ATOM 3756 C C . GLY A 1 490 ? 4.480 -23.270 -25.546 1.00 81.19 490 GLY A C 1
ATOM 3757 O O . GLY A 1 490 ? 4.627 -22.077 -25.816 1.00 81.19 490 GLY A O 1
ATOM 3758 N N . HIS A 1 491 ? 3.333 -23.887 -25.843 1.00 83.75 491 HIS A N 1
ATOM 3759 C CA . HIS A 1 491 ? 2.193 -23.266 -26.550 1.00 83.75 491 HIS A CA 1
ATOM 3760 C C . HIS A 1 491 ? 0.933 -23.153 -25.681 1.00 83.75 491 HIS A C 1
ATOM 3762 O O . HIS A 1 491 ? -0.038 -22.509 -26.077 1.00 83.75 491 HIS A O 1
ATOM 3768 N N . GLU A 1 492 ? 0.964 -23.752 -24.497 1.00 89.50 492 GLU A N 1
ATOM 3769 C CA . GLU A 1 492 ? -0.096 -23.739 -23.507 1.00 89.50 492 GLU A CA 1
ATOM 3770 C C . GLU A 1 492 ? -0.382 -22.315 -23.005 1.00 89.50 492 GLU A C 1
ATOM 3772 O O . GLU A 1 492 ? 0.477 -21.430 -23.025 1.00 89.50 492 GLU A O 1
ATOM 3777 N N . SER A 1 493 ? -1.626 -22.087 -22.578 1.00 83.75 493 SER A N 1
ATOM 3778 C CA . SER A 1 493 ? -2.086 -20.799 -22.046 1.00 83.75 493 SER A CA 1
ATOM 3779 C C . SER A 1 493 ? -1.907 -20.660 -20.533 1.00 83.75 493 SER A C 1
ATOM 3781 O O . SER A 1 493 ? -2.007 -19.551 -20.023 1.00 83.75 493 SER A O 1
ATOM 3783 N N . SER A 1 494 ? -1.702 -21.770 -19.819 1.00 86.00 494 SER A N 1
ATOM 3784 C CA . SER A 1 494 ? -1.384 -21.791 -18.388 1.00 86.00 494 SER A CA 1
ATOM 3785 C C . SER A 1 494 ? -0.586 -23.045 -18.040 1.00 86.00 494 SER A C 1
ATOM 3787 O O . SER A 1 494 ? -0.778 -24.100 -18.655 1.00 86.00 494 SER A O 1
ATOM 3789 N N . LEU A 1 495 ? 0.287 -22.928 -17.041 1.00 88.00 495 LEU A N 1
ATOM 3790 C CA . LEU A 1 495 ? 1.183 -23.981 -16.572 1.00 88.00 495 LEU A CA 1
ATOM 3791 C C . LEU A 1 495 ? 0.421 -25.233 -16.104 1.00 88.00 495 LEU A C 1
ATOM 3793 O O . LEU A 1 495 ? 0.868 -26.358 -16.321 1.00 88.00 495 LEU A O 1
ATOM 3797 N N . LEU A 1 496 ? -0.774 -25.070 -15.522 1.00 85.12 496 LEU A N 1
ATOM 3798 C CA . LEU A 1 496 ? -1.584 -26.208 -15.064 1.00 85.12 496 LEU A CA 1
ATOM 3799 C C . LEU A 1 496 ? -2.212 -27.029 -16.200 1.00 85.12 496 LEU A C 1
ATOM 3801 O O . LEU A 1 496 ? -2.658 -28.152 -15.955 1.00 85.12 496 LEU A O 1
ATOM 3805 N N . TYR A 1 497 ? -2.258 -26.503 -17.429 1.00 85.69 497 TYR A N 1
ATOM 3806 C CA . TYR A 1 497 ? -2.693 -27.274 -18.599 1.00 85.69 497 TYR A CA 1
ATOM 3807 C C . TYR A 1 497 ? -1.581 -28.140 -19.189 1.00 85.69 497 TYR A C 1
ATOM 3809 O O . TYR A 1 497 ? -1.866 -29.000 -20.027 1.00 85.69 497 TYR A O 1
ATOM 3817 N N . CYS A 1 498 ? -0.336 -27.953 -18.749 1.00 86.50 498 CYS A N 1
ATOM 3818 C CA . CYS A 1 498 ? 0.764 -28.791 -19.184 1.00 86.50 498 CYS A CA 1
ATOM 3819 C C . CYS A 1 498 ? 0.607 -30.220 -18.661 1.00 86.50 498 CYS A C 1
ATOM 3821 O O . CYS A 1 498 ? 0.046 -30.489 -17.590 1.00 86.50 498 CYS A O 1
ATOM 3823 N N . ARG A 1 499 ? 1.130 -31.175 -19.432 1.00 85.38 499 ARG A N 1
ATOM 3824 C CA . ARG A 1 499 ? 1.249 -32.550 -18.953 1.00 85.38 499 ARG A CA 1
ATOM 3825 C C . ARG A 1 499 ? 2.191 -32.552 -17.749 1.00 85.38 499 ARG A C 1
ATOM 3827 O O . ARG A 1 499 ? 3.235 -31.914 -17.786 1.00 85.38 499 ARG A O 1
ATOM 3834 N N . SER A 1 500 ? 1.819 -33.290 -16.706 1.00 80.94 500 SER A N 1
ATOM 3835 C CA . SER A 1 500 ? 2.664 -33.481 -15.529 1.00 80.94 500 SER A CA 1
ATOM 3836 C C . SER A 1 500 ? 2.969 -34.958 -15.292 1.00 80.94 500 SER A C 1
ATOM 3838 O O . SER A 1 500 ? 2.084 -35.815 -15.398 1.00 80.94 500 SER A O 1
ATOM 3840 N N . SER A 1 501 ? 4.227 -35.253 -14.974 1.00 76.56 501 SER A N 1
ATOM 3841 C CA . SER A 1 501 ? 4.737 -36.575 -14.589 1.00 76.56 501 SER A CA 1
ATOM 3842 C C . SER A 1 501 ? 4.969 -36.618 -13.079 1.00 76.56 501 SER A C 1
ATOM 3844 O O . SER A 1 501 ? 5.396 -35.643 -12.463 1.00 76.56 501 SER A O 1
ATOM 3846 N N . GLY A 1 502 ? 4.650 -37.751 -12.446 1.00 62.84 502 GLY A N 1
ATOM 3847 C CA . GLY A 1 502 ? 4.917 -37.938 -11.020 1.00 62.84 502 GLY A CA 1
ATOM 3848 C C . GLY A 1 502 ? 6.414 -38.104 -10.770 1.00 62.84 502 GLY A C 1
ATOM 3849 O O . GLY A 1 502 ? 6.988 -39.093 -11.221 1.00 62.84 502 GLY A O 1
ATOM 3850 N N . SER A 1 503 ? 7.016 -37.167 -10.036 1.00 54.53 503 SER A N 1
ATOM 3851 C CA . SER A 1 503 ? 8.351 -37.311 -9.456 1.00 54.53 503 SER A CA 1
ATOM 3852 C C . SER A 1 503 ? 8.156 -37.681 -7.982 1.00 54.53 503 SER A C 1
ATOM 3854 O O . SER A 1 503 ? 7.463 -36.978 -7.258 1.00 54.53 503 SER A O 1
ATOM 3856 N N . GLU A 1 504 ? 8.714 -38.793 -7.493 1.00 53.72 504 GLU A N 1
ATOM 3857 C CA . GLU A 1 504 ? 8.615 -39.154 -6.059 1.00 53.72 504 GLU A CA 1
ATOM 3858 C C . GLU A 1 504 ? 9.506 -38.271 -5.150 1.00 53.72 504 GLU A C 1
ATOM 3860 O O . GLU A 1 504 ? 9.795 -38.621 -4.003 1.00 53.72 504 GLU A O 1
ATOM 3865 N N . ARG A 1 505 ? 9.988 -37.124 -5.645 1.00 56.28 505 ARG A N 1
ATOM 3866 C CA . ARG A 1 505 ? 10.846 -36.211 -4.890 1.00 56.28 505 ARG A CA 1
ATOM 3867 C C . ARG A 1 505 ? 10.021 -35.131 -4.201 1.00 56.28 505 ARG A C 1
ATOM 3869 O O . ARG A 1 505 ? 9.555 -34.189 -4.822 1.00 56.28 505 ARG A O 1
ATOM 3876 N N . ASN A 1 506 ? 9.954 -35.227 -2.876 1.00 56.75 506 ASN A N 1
ATOM 3877 C CA . ASN A 1 506 ? 9.332 -34.217 -2.014 1.00 56.75 506 ASN A CA 1
ATOM 3878 C C . ASN A 1 506 ? 10.341 -33.179 -1.482 1.00 56.75 506 ASN A C 1
ATOM 3880 O O . ASN A 1 506 ? 10.004 -32.379 -0.614 1.00 56.75 506 ASN A O 1
ATOM 3884 N N . THR A 1 507 ? 11.600 -33.228 -1.930 1.00 57.31 507 THR A N 1
ATOM 3885 C CA . THR A 1 507 ? 12.693 -32.423 -1.367 1.00 57.31 507 THR A CA 1
ATOM 3886 C C . THR A 1 507 ? 13.641 -31.934 -2.454 1.00 57.31 507 THR A C 1
ATOM 3888 O O . THR A 1 507 ? 14.198 -32.743 -3.199 1.00 57.31 507 THR A O 1
ATOM 3891 N N . CYS A 1 508 ? 13.870 -30.623 -2.485 1.00 66.81 508 CYS A N 1
ATOM 3892 C CA . CYS A 1 508 ? 14.867 -29.959 -3.317 1.00 66.81 508 CYS A CA 1
ATOM 3893 C C . CYS A 1 508 ? 16.037 -29.482 -2.447 1.00 66.81 508 CYS A C 1
ATOM 3895 O O . CYS A 1 508 ? 15.848 -29.193 -1.264 1.00 66.81 508 CYS A O 1
ATOM 3897 N N . SER A 1 509 ? 17.244 -29.385 -3.008 1.00 65.44 509 SER A N 1
ATOM 3898 C CA . SER A 1 509 ? 18.363 -28.781 -2.269 1.00 65.44 509 SER A CA 1
ATOM 3899 C C . SER A 1 509 ? 18.098 -27.279 -2.038 1.00 65.44 509 SER A C 1
ATOM 3901 O O . SER A 1 509 ? 17.523 -26.629 -2.911 1.00 65.44 509 SER A O 1
ATOM 3903 N N . PRO A 1 510 ? 18.521 -26.680 -0.910 1.00 60.22 510 PRO A N 1
ATOM 3904 C CA . PRO A 1 510 ? 18.411 -25.233 -0.706 1.00 60.22 510 PRO A CA 1
ATOM 3905 C C . PRO A 1 510 ? 19.036 -24.440 -1.868 1.00 60.22 510 PRO A C 1
ATOM 3907 O O . PRO A 1 510 ? 20.101 -24.804 -2.370 1.00 60.22 510 PRO A O 1
ATOM 3910 N N . GLY A 1 511 ? 18.356 -23.384 -2.330 1.00 62.53 511 GLY A N 1
ATOM 3911 C CA . GLY A 1 511 ? 18.782 -22.570 -3.482 1.00 62.53 511 GLY A CA 1
ATOM 3912 C C . GLY A 1 511 ? 18.494 -23.174 -4.865 1.00 62.53 511 GLY A C 1
ATOM 3913 O O . GLY A 1 511 ? 18.960 -22.637 -5.869 1.00 62.53 511 GLY A O 1
ATOM 3914 N N . LYS A 1 512 ? 17.736 -24.277 -4.930 1.00 72.81 512 LYS A N 1
ATOM 3915 C CA . LYS A 1 512 ? 17.304 -24.934 -6.178 1.00 72.81 512 LYS A CA 1
ATOM 3916 C C . LYS A 1 512 ? 15.826 -24.727 -6.526 1.00 72.81 512 LYS A C 1
ATOM 3918 O O . LYS A 1 512 ? 15.319 -25.397 -7.420 1.00 72.81 512 LYS A O 1
ATOM 3923 N N . ALA A 1 513 ? 15.128 -23.816 -5.850 1.00 77.56 513 ALA A N 1
ATOM 3924 C CA . ALA A 1 513 ? 13.789 -23.407 -6.274 1.00 77.56 513 ALA A CA 1
ATOM 3925 C C . ALA A 1 513 ? 13.874 -22.576 -7.560 1.00 77.56 513 ALA A C 1
ATOM 3927 O O . ALA A 1 513 ? 14.773 -21.756 -7.684 1.00 77.56 513 ALA A O 1
ATOM 3928 N N . VAL A 1 514 ? 12.954 -22.767 -8.501 1.00 84.69 514 VAL A N 1
ATOM 3929 C CA . VAL A 1 514 ? 12.943 -22.058 -9.786 1.00 84.69 514 VAL A CA 1
ATOM 3930 C C . VAL A 1 514 ? 12.752 -20.561 -9.571 1.00 84.69 514 VAL A C 1
ATOM 3932 O O . VAL A 1 514 ? 11.758 -20.114 -8.998 1.00 84.69 514 VAL A O 1
ATOM 3935 N N . GLY A 1 515 ? 13.696 -19.787 -10.095 1.00 85.19 515 GLY A N 1
ATOM 3936 C CA . GLY A 1 515 ? 13.574 -18.352 -10.290 1.00 85.19 515 GLY A CA 1
ATOM 3937 C C . GLY A 1 515 ? 13.585 -18.042 -11.776 1.00 85.19 515 GLY A C 1
ATOM 3938 O O . GLY A 1 515 ? 14.390 -18.611 -12.515 1.00 85.19 515 GLY A O 1
ATOM 3939 N N . LEU A 1 516 ? 12.709 -17.148 -12.220 1.00 87.00 516 LEU A N 1
ATOM 3940 C CA . LEU A 1 516 ? 12.664 -16.722 -13.613 1.00 87.00 516 LEU A CA 1
ATOM 3941 C C . LEU A 1 516 ? 12.447 -15.217 -13.733 1.00 87.00 516 LEU A C 1
ATOM 3943 O O . LEU A 1 516 ? 11.792 -14.593 -12.899 1.00 87.00 516 LEU A O 1
ATOM 3947 N N . THR A 1 517 ? 13.014 -14.660 -14.796 1.00 82.81 517 THR A N 1
ATOM 3948 C CA . THR A 1 517 ? 12.806 -13.285 -15.245 1.00 82.81 517 THR A CA 1
ATOM 3949 C C . THR A 1 517 ? 12.379 -13.334 -16.696 1.00 82.81 517 THR A C 1
ATOM 3951 O O . THR A 1 517 ? 13.116 -13.816 -17.561 1.00 82.81 517 THR A O 1
ATOM 3954 N N . CYS A 1 518 ? 11.194 -12.814 -16.964 1.00 85.00 518 CYS A N 1
ATOM 3955 C CA . CYS A 1 518 ? 10.707 -12.584 -18.310 1.00 85.00 518 CYS A CA 1
ATOM 3956 C C . CYS A 1 518 ? 11.207 -11.219 -18.803 1.00 85.00 518 CYS A C 1
ATOM 3958 O O . CYS A 1 518 ? 11.431 -10.299 -18.019 1.00 85.00 518 CYS A O 1
ATOM 3960 N N . SER A 1 519 ? 11.385 -11.071 -20.111 1.00 74.50 519 SER A N 1
ATOM 3961 C CA . SER A 1 519 ? 11.698 -9.795 -20.736 1.00 74.50 519 SER A CA 1
ATOM 3962 C C . SER A 1 519 ? 10.518 -8.845 -20.554 1.00 74.50 519 SER A C 1
ATOM 3964 O O . SER A 1 519 ? 9.383 -9.176 -20.919 1.00 74.50 519 SER A O 1
ATOM 3966 N N . GLU A 1 520 ? 10.791 -7.653 -20.042 1.00 73.75 520 GLU A N 1
ATOM 3967 C CA . GLU A 1 520 ? 9.815 -6.572 -20.030 1.00 73.75 520 GLU A CA 1
ATOM 3968 C C . GLU A 1 520 ? 9.602 -6.090 -21.476 1.00 73.75 520 GLU A C 1
ATOM 3970 O O . GLU A 1 520 ? 10.578 -5.903 -22.209 1.00 73.75 520 GLU A O 1
ATOM 3975 N N . PRO A 1 521 ? 8.358 -5.894 -21.943 1.00 78.38 521 PRO A N 1
ATOM 3976 C CA . PRO A 1 521 ? 8.099 -5.512 -23.323 1.00 78.38 521 PRO A CA 1
ATOM 3977 C C . PRO A 1 521 ? 8.297 -3.998 -23.503 1.00 78.38 521 PRO A C 1
ATOM 3979 O O . PRO A 1 521 ? 7.362 -3.231 -23.735 1.00 78.38 521 PRO A O 1
ATOM 3982 N N . VAL A 1 522 ? 9.545 -3.559 -23.357 1.00 85.62 522 VAL A N 1
ATOM 3983 C CA . VAL A 1 522 ? 9.997 -2.169 -23.462 1.00 85.62 522 VAL A CA 1
ATOM 3984 C C . VAL A 1 522 ? 10.960 -2.065 -24.644 1.00 85.62 522 VAL A C 1
ATOM 3986 O O . VAL A 1 522 ? 11.803 -2.939 -24.841 1.00 85.62 522 VAL A O 1
ATOM 3989 N N . ARG A 1 523 ? 10.856 -1.006 -25.457 1.00 86.69 523 ARG A N 1
ATOM 3990 C CA . ARG A 1 523 ? 11.769 -0.780 -26.593 1.00 86.69 523 ARG A CA 1
ATOM 3991 C C . ARG A 1 523 ? 12.034 0.699 -26.861 1.00 86.69 523 ARG A C 1
ATOM 3993 O O . ARG A 1 523 ? 11.228 1.558 -26.511 1.00 86.69 523 ARG A O 1
ATOM 4000 N N . LEU A 1 524 ? 13.138 0.979 -27.557 1.00 88.06 524 LEU A N 1
ATOM 4001 C CA . LEU A 1 524 ? 13.449 2.298 -28.117 1.00 88.06 524 LEU A CA 1
ATOM 4002 C C . LEU A 1 524 ? 13.353 2.262 -29.644 1.00 88.06 524 LEU A C 1
ATOM 4004 O O . LEU A 1 524 ? 13.986 1.424 -30.288 1.00 88.06 524 LEU A O 1
ATOM 4008 N N . VAL A 1 525 ? 12.568 3.174 -30.228 1.00 89.00 525 VAL A N 1
ATOM 4009 C CA . VAL A 1 525 ? 12.300 3.221 -31.678 1.00 89.00 525 VAL A CA 1
ATOM 4010 C C . VAL A 1 525 ? 12.780 4.536 -32.290 1.00 89.00 525 VAL A C 1
ATOM 4012 O O . VAL A 1 525 ? 12.660 5.600 -31.691 1.00 89.00 525 VAL A O 1
ATOM 4015 N N . GLY A 1 526 ? 13.311 4.485 -33.513 1.00 79.19 526 GLY A N 1
ATOM 4016 C CA . GLY A 1 526 ? 13.593 5.683 -34.314 1.00 79.19 526 GLY A CA 1
ATOM 4017 C C . GLY A 1 526 ? 14.884 6.438 -33.975 1.00 79.19 526 GLY A C 1
ATOM 4018 O O . GLY A 1 526 ? 15.146 7.466 -34.596 1.00 79.19 526 GLY A O 1
ATOM 4019 N N . GLY A 1 527 ? 15.704 5.949 -33.040 1.00 74.69 527 GLY A N 1
ATOM 4020 C CA . GLY A 1 527 ? 17.032 6.511 -32.777 1.00 74.69 527 GLY A CA 1
ATOM 4021 C C . GLY A 1 527 ? 18.169 5.770 -33.485 1.00 74.69 527 GLY A C 1
ATOM 4022 O O . GLY A 1 527 ? 17.972 4.800 -34.216 1.00 74.69 527 GLY A O 1
ATOM 4023 N N . ALA A 1 528 ? 19.397 6.249 -33.277 1.00 65.06 528 ALA A N 1
ATOM 4024 C CA . ALA A 1 528 ? 20.587 5.764 -33.982 1.00 65.06 528 ALA A CA 1
ATOM 4025 C C . ALA A 1 528 ? 21.087 4.380 -33.514 1.00 65.06 528 ALA A C 1
ATOM 4027 O O . ALA A 1 528 ? 22.065 3.859 -34.052 1.00 65.06 528 ALA A O 1
ATOM 4028 N N . SER A 1 529 ? 20.481 3.795 -32.476 1.00 66.62 529 SER A N 1
ATOM 4029 C CA . SER A 1 529 ? 20.821 2.470 -31.944 1.00 66.62 529 SER A CA 1
ATOM 4030 C C . SER A 1 529 ? 19.669 1.899 -31.121 1.00 66.62 529 SER A C 1
ATOM 4032 O O . SER A 1 529 ? 18.786 2.647 -30.729 1.00 66.62 529 SER A O 1
ATOM 4034 N N . ARG A 1 530 ? 19.735 0.618 -30.734 1.00 74.50 530 ARG A N 1
ATOM 4035 C CA . ARG A 1 530 ? 18.740 0.005 -29.829 1.00 74.50 530 ARG A CA 1
ATOM 4036 C C . ARG A 1 530 ? 18.638 0.650 -28.435 1.00 74.50 530 ARG A C 1
ATOM 4038 O O . ARG A 1 530 ? 17.651 0.439 -27.750 1.00 74.50 530 ARG A O 1
ATOM 4045 N N . CYS A 1 531 ? 19.654 1.415 -28.026 1.00 82.88 531 CYS A N 1
ATOM 4046 C CA . CYS A 1 531 ? 19.723 2.112 -26.736 1.00 82.88 531 CYS A CA 1
ATOM 4047 C C . CYS A 1 531 ? 19.429 3.621 -26.861 1.00 82.88 531 CYS A C 1
ATOM 4049 O O . CYS A 1 531 ? 19.809 4.408 -25.993 1.00 82.88 531 CYS A O 1
ATOM 4051 N N . GLU A 1 532 ? 18.822 4.043 -27.973 1.00 82.88 532 GLU A N 1
ATOM 4052 C CA . GLU A 1 532 ? 18.492 5.438 -28.255 1.00 82.88 532 GLU A CA 1
ATOM 4053 C C . GLU A 1 532 ? 17.210 5.517 -29.093 1.00 82.88 532 GLU A C 1
ATOM 4055 O O . GLU A 1 532 ? 17.111 4.852 -30.121 1.00 82.88 532 GLU A O 1
ATOM 4060 N N . GLY A 1 533 ? 16.241 6.340 -28.694 1.00 89.44 533 GLY A N 1
ATOM 4061 C CA . GLY A 1 533 ? 15.011 6.557 -29.462 1.00 89.44 533 GLY A CA 1
ATOM 4062 C C . GLY A 1 533 ? 13.803 6.879 -28.591 1.00 89.44 533 GLY A C 1
ATOM 4063 O O . GLY A 1 533 ? 13.942 7.163 -27.406 1.00 89.44 533 GLY A O 1
ATOM 4064 N N . THR A 1 534 ? 12.615 6.818 -29.181 1.00 91.81 534 THR A N 1
ATOM 4065 C CA . THR A 1 534 ? 11.338 6.990 -28.481 1.00 91.81 534 THR A CA 1
ATOM 4066 C C . THR A 1 534 ? 11.043 5.769 -27.631 1.00 91.81 534 THR A C 1
ATOM 4068 O O . THR A 1 534 ? 11.050 4.652 -28.153 1.00 91.81 534 THR A O 1
ATOM 4071 N N . LEU A 1 535 ? 10.785 5.985 -26.340 1.00 92.19 535 LEU A N 1
ATOM 4072 C CA . LEU A 1 535 ? 10.428 4.916 -25.413 1.00 92.19 535 LEU A CA 1
ATOM 4073 C C . LEU A 1 535 ? 8.993 4.461 -25.658 1.00 92.19 535 LEU A C 1
ATOM 4075 O O . LEU A 1 535 ? 8.055 5.237 -25.486 1.00 92.19 535 LEU A O 1
ATOM 4079 N N . GLU A 1 536 ? 8.837 3.196 -26.036 1.00 92.25 536 GLU A N 1
ATOM 4080 C CA . GLU A 1 536 ? 7.546 2.532 -26.183 1.00 92.25 536 GLU A CA 1
ATOM 4081 C C . GLU A 1 536 ? 7.462 1.331 -25.244 1.00 92.25 536 GLU A C 1
ATOM 4083 O O . GLU A 1 536 ? 8.450 0.624 -25.025 1.00 92.25 536 GLU A O 1
ATOM 4088 N N . VAL A 1 537 ? 6.264 1.094 -24.714 1.00 90.19 537 VAL A N 1
ATOM 4089 C CA . VAL A 1 537 ? 5.962 -0.056 -23.857 1.00 90.19 537 VAL A CA 1
ATOM 4090 C C . VAL A 1 537 ? 4.730 -0.766 -24.404 1.00 90.19 537 VAL A C 1
ATOM 4092 O O . VAL A 1 537 ? 3.748 -0.114 -24.784 1.00 90.19 537 VAL A O 1
ATOM 4095 N N . GLU A 1 538 ? 4.791 -2.092 -24.471 1.00 86.00 538 GLU A N 1
ATOM 4096 C CA . GLU A 1 538 ? 3.666 -2.930 -24.872 1.00 86.00 538 GLU A CA 1
ATOM 4097 C C . GLU A 1 538 ? 2.769 -3.256 -23.682 1.00 86.00 538 GLU A C 1
ATOM 4099 O O . GLU A 1 538 ? 3.235 -3.667 -22.617 1.00 86.00 538 GLU A O 1
ATOM 4104 N N . TYR A 1 539 ? 1.463 -3.154 -23.890 1.00 83.31 539 TYR A N 1
ATOM 4105 C CA . TYR A 1 539 ? 0.472 -3.664 -22.954 1.00 83.31 539 TYR A CA 1
ATOM 4106 C C . TYR A 1 539 ? -0.687 -4.284 -23.733 1.00 83.31 539 TYR A C 1
ATOM 4108 O O . TYR A 1 539 ? -1.225 -3.653 -24.641 1.00 83.31 539 TYR A O 1
ATOM 4116 N N . GLN A 1 540 ? -1.053 -5.531 -23.409 1.00 75.25 540 GLN A N 1
ATOM 4117 C CA . GLN A 1 540 ? -2.107 -6.297 -24.103 1.00 75.25 540 GLN A CA 1
ATOM 4118 C C . GLN A 1 540 ? -1.950 -6.350 -25.644 1.00 75.25 540 GLN A C 1
ATOM 4120 O O . GLN A 1 540 ? -2.938 -6.352 -26.375 1.00 75.25 540 GLN A O 1
ATOM 4125 N N . GLY A 1 541 ? -0.712 -6.413 -26.146 1.00 77.94 541 GLY A N 1
ATOM 4126 C CA . GLY A 1 541 ? -0.418 -6.501 -27.583 1.00 77.94 541 GLY A CA 1
ATOM 4127 C C . GLY A 1 541 ? -0.389 -5.160 -28.326 1.00 77.94 541 GLY A C 1
ATOM 4128 O O . GLY A 1 541 ? -0.226 -5.142 -29.546 1.00 77.94 541 GLY A O 1
ATOM 4129 N N . GLU A 1 542 ? -0.537 -4.032 -27.620 1.00 84.94 542 GLU A N 1
ATOM 4130 C CA . GLU A 1 542 ? -0.414 -2.693 -28.200 1.00 84.94 542 GLU A CA 1
ATOM 4131 C C . GLU A 1 542 ? 0.827 -1.959 -27.688 1.00 84.94 542 GLU A C 1
ATOM 4133 O O . GLU A 1 542 ? 0.998 -1.748 -26.487 1.00 84.94 542 GLU A O 1
ATOM 4138 N N . TRP A 1 543 ? 1.662 -1.494 -28.620 1.00 90.06 543 TRP A N 1
ATOM 4139 C CA . TRP A 1 543 ? 2.792 -0.610 -28.336 1.00 90.06 543 TRP A CA 1
ATOM 4140 C C . TRP A 1 543 ? 2.336 0.846 -28.331 1.00 90.06 543 TRP A C 1
ATOM 4142 O O . TRP A 1 543 ? 1.796 1.331 -29.328 1.00 90.06 543 TRP A O 1
ATOM 4152 N N . ARG A 1 544 ? 2.586 1.561 -27.231 1.00 91.81 544 ARG A N 1
ATOM 4153 C CA . ARG A 1 544 ? 2.332 3.008 -27.138 1.00 91.81 544 ARG A CA 1
ATOM 4154 C C . ARG A 1 544 ? 3.568 3.731 -26.596 1.00 91.81 544 ARG A C 1
ATOM 4156 O O . ARG A 1 544 ? 4.318 3.144 -25.811 1.00 91.81 544 ARG A O 1
ATOM 4163 N N . PRO A 1 545 ? 3.808 4.986 -27.010 1.00 92.19 545 PRO A N 1
ATOM 4164 C CA . PRO A 1 545 ? 4.918 5.785 -26.498 1.00 92.19 545 PRO A CA 1
ATOM 4165 C C . PRO A 1 545 ? 4.678 6.208 -25.044 1.00 92.19 545 PRO A C 1
ATOM 4167 O O . PRO A 1 545 ? 3.537 6.268 -24.583 1.00 92.19 545 PRO A O 1
ATOM 4170 N N . VAL A 1 546 ? 5.753 6.560 -24.346 1.00 92.00 546 VAL A N 1
ATOM 4171 C CA . VAL A 1 546 ? 5.707 7.101 -22.982 1.00 92.00 546 VAL A CA 1
ATOM 4172 C C . VAL A 1 546 ? 5.717 8.635 -23.001 1.00 92.00 546 VAL A C 1
ATOM 4174 O O . VAL A 1 546 ? 6.496 9.256 -23.725 1.00 92.00 546 VAL A O 1
ATOM 4177 N N . ASP A 1 547 ? 4.848 9.237 -22.188 1.00 90.25 547 ASP A N 1
ATOM 4178 C CA . ASP A 1 547 ? 4.730 10.681 -21.950 1.00 90.25 547 ASP A CA 1
ATOM 4179 C C . ASP A 1 547 ? 5.960 11.224 -21.203 1.00 90.25 547 ASP A C 1
ATOM 4181 O O . ASP A 1 547 ? 6.438 10.606 -20.251 1.00 90.25 547 ASP A O 1
ATOM 4185 N N . TYR A 1 548 ? 6.448 12.410 -21.574 1.00 85.62 548 TYR A N 1
ATOM 4186 C CA . TYR A 1 548 ? 7.612 13.033 -20.921 1.00 85.62 548 TYR A CA 1
ATOM 4187 C C . TYR A 1 548 ? 7.294 13.610 -19.524 1.00 85.62 548 TYR A C 1
ATOM 4189 O O . TYR A 1 548 ? 8.191 13.820 -18.701 1.00 85.62 548 TYR A O 1
ATOM 4197 N N . TYR A 1 549 ? 6.021 13.882 -19.219 1.00 82.19 549 TYR A N 1
ATOM 4198 C CA . TYR A 1 549 ? 5.617 14.627 -18.025 1.00 82.19 549 TYR A CA 1
ATOM 4199 C C . TYR A 1 549 ? 6.164 14.033 -16.711 1.00 82.19 549 TYR A C 1
ATOM 4201 O O . TYR A 1 549 ? 5.831 12.913 -16.323 1.00 82.19 549 TYR A O 1
ATOM 4209 N N . ARG A 1 550 ? 6.945 14.845 -15.978 1.00 75.88 550 ARG A N 1
ATOM 4210 C CA . ARG A 1 550 ? 7.592 14.522 -14.685 1.00 75.88 550 ARG A CA 1
ATOM 4211 C C . ARG A 1 550 ? 8.634 13.391 -14.723 1.00 75.88 550 ARG A C 1
ATOM 4213 O O . ARG A 1 550 ? 8.983 12.856 -13.671 1.00 75.88 550 ARG A O 1
ATOM 4220 N N . TRP A 1 551 ? 9.201 13.079 -15.887 1.00 82.81 551 TRP A N 1
ATOM 4221 C CA . TRP A 1 551 ? 10.358 12.189 -15.968 1.00 82.81 551 TRP A CA 1
ATOM 4222 C C . TRP A 1 551 ? 11.658 12.883 -15.561 1.00 82.81 551 TRP A C 1
ATOM 4224 O O . TRP A 1 551 ? 11.902 14.051 -15.857 1.00 82.81 551 TRP A O 1
ATOM 4234 N N . ASN A 1 552 ? 12.519 12.136 -14.873 1.00 80.94 552 ASN A N 1
ATOM 4235 C CA . ASN A 1 552 ? 13.879 12.543 -14.545 1.00 80.94 552 ASN A CA 1
ATOM 4236 C C . ASN A 1 552 ? 14.852 11.399 -14.874 1.00 80.94 552 ASN A C 1
ATOM 4238 O O . ASN A 1 552 ? 14.430 10.274 -15.147 1.00 80.94 552 ASN A O 1
ATOM 4242 N N . LEU A 1 553 ? 16.158 11.674 -14.832 1.00 80.44 553 LEU A N 1
ATOM 4243 C CA . LEU A 1 553 ? 17.176 10.678 -15.186 1.00 80.44 553 LEU A CA 1
ATOM 4244 C C . LEU A 1 553 ? 17.142 9.421 -14.297 1.00 80.44 553 LEU A C 1
ATOM 4246 O O . LEU A 1 553 ? 17.426 8.343 -14.797 1.00 80.44 553 LEU A O 1
ATOM 4250 N N . LYS A 1 554 ? 16.722 9.519 -13.026 1.00 78.06 554 LYS A N 1
ATOM 4251 C CA . LYS A 1 554 ? 16.623 8.350 -12.130 1.00 78.06 554 LYS A CA 1
ATOM 4252 C C . LYS A 1 554 ? 15.503 7.393 -12.543 1.00 78.06 554 LYS A C 1
ATOM 4254 O O . LYS A 1 554 ? 15.657 6.185 -12.439 1.00 78.06 554 LYS A O 1
ATOM 4259 N N . VAL A 1 555 ? 14.371 7.933 -12.998 1.00 79.38 555 VAL A N 1
ATOM 4260 C CA . VAL A 1 555 ? 13.264 7.126 -13.543 1.00 79.38 555 VAL A CA 1
ATOM 4261 C C . VAL A 1 555 ? 13.694 6.500 -14.872 1.00 79.38 555 VAL A C 1
ATOM 4263 O O . VAL A 1 555 ? 13.471 5.317 -15.111 1.00 79.38 555 VAL A O 1
ATOM 4266 N N . ALA A 1 556 ? 14.399 7.271 -15.702 1.00 85.69 556 ALA A N 1
ATOM 4267 C CA . ALA A 1 556 ? 14.953 6.799 -16.963 1.00 85.69 556 ALA A CA 1
ATOM 4268 C C . ALA A 1 556 ? 16.019 5.703 -16.809 1.00 85.69 556 ALA A C 1
ATOM 4270 O O . ALA A 1 556 ? 16.093 4.819 -17.660 1.00 85.69 556 ALA A O 1
ATOM 4271 N N . ASP A 1 557 ? 16.804 5.715 -15.726 1.00 82.88 557 ASP A N 1
ATOM 4272 C CA . ASP A 1 557 ? 17.770 4.653 -15.419 1.00 82.88 557 ASP A CA 1
ATOM 4273 C C . ASP A 1 557 ? 17.098 3.281 -15.302 1.00 82.88 557 ASP A C 1
ATOM 4275 O O . ASP A 1 557 ? 17.697 2.274 -15.670 1.00 82.88 557 ASP A O 1
ATOM 4279 N N . VAL A 1 558 ? 15.858 3.225 -14.805 1.00 83.06 558 VAL A N 1
ATOM 4280 C CA . VAL A 1 558 ? 15.109 1.967 -14.683 1.00 83.06 558 VAL A CA 1
ATOM 4281 C C . VAL A 1 558 ? 14.732 1.446 -16.065 1.00 83.06 558 VAL A C 1
ATOM 4283 O O . VAL A 1 558 ? 15.048 0.306 -16.374 1.00 83.06 558 VAL A O 1
ATOM 4286 N N . ALA A 1 559 ? 14.205 2.305 -16.942 1.00 85.50 559 ALA A N 1
ATOM 4287 C CA . ALA A 1 559 ? 13.919 1.929 -18.327 1.00 85.50 559 ALA A CA 1
ATOM 4288 C C . ALA A 1 559 ? 15.182 1.483 -19.089 1.00 85.50 559 ALA A C 1
ATOM 4290 O O . ALA A 1 559 ? 15.150 0.499 -19.820 1.00 85.50 559 ALA A O 1
ATOM 4291 N N . CYS A 1 560 ? 16.315 2.170 -18.906 1.00 83.56 560 CYS A N 1
ATOM 4292 C CA . CYS A 1 560 ? 17.582 1.773 -19.527 1.00 83.56 560 CYS A CA 1
ATOM 4293 C C . CYS A 1 560 ? 18.113 0.432 -19.006 1.00 83.56 560 CYS A C 1
ATOM 4295 O O . CYS A 1 560 ? 18.756 -0.296 -19.765 1.00 83.56 560 CYS A O 1
ATOM 4297 N N . ARG A 1 561 ? 17.838 0.099 -17.741 1.00 78.50 561 ARG A N 1
ATOM 4298 C CA . ARG A 1 561 ? 18.169 -1.199 -17.151 1.00 78.50 561 ARG A CA 1
ATOM 4299 C C . ARG A 1 561 ? 17.279 -2.306 -17.703 1.00 78.50 561 ARG A C 1
ATOM 4301 O O . ARG A 1 561 ? 17.815 -3.329 -18.097 1.00 78.50 561 ARG A O 1
ATOM 4308 N N . ASP A 1 562 ? 15.971 -2.066 -17.795 1.00 77.44 562 ASP A N 1
ATOM 4309 C CA . ASP A 1 562 ? 14.997 -3.015 -18.356 1.00 77.44 562 ASP A CA 1
ATOM 4310 C C . ASP A 1 562 ? 15.302 -3.333 -19.838 1.00 77.44 562 ASP A C 1
ATOM 4312 O O . ASP A 1 562 ? 14.985 -4.410 -20.330 1.00 77.44 562 ASP A O 1
ATOM 4316 N N . LEU A 1 563 ? 15.961 -2.404 -20.544 1.00 77.44 563 LEU A N 1
ATOM 4317 C CA . LEU A 1 563 ? 16.435 -2.544 -21.928 1.00 77.44 563 LEU A CA 1
ATOM 4318 C C . LEU A 1 563 ? 17.832 -3.181 -22.071 1.00 77.44 563 LEU A C 1
ATOM 4320 O O . LEU A 1 563 ? 18.335 -3.278 -23.195 1.00 77.44 563 LEU A O 1
ATOM 4324 N N . ASP A 1 564 ? 18.504 -3.527 -20.969 1.00 73.19 564 ASP A N 1
ATOM 4325 C CA . ASP A 1 564 ? 19.917 -3.936 -20.944 1.00 73.19 564 ASP A CA 1
ATOM 4326 C C . ASP A 1 564 ? 20.845 -2.933 -21.660 1.00 73.19 564 ASP A C 1
ATOM 4328 O O . ASP A 1 564 ? 21.764 -3.287 -22.403 1.00 73.19 564 ASP A O 1
ATOM 4332 N N . CYS A 1 565 ? 20.595 -1.640 -21.454 1.00 76.00 565 CYS A N 1
ATOM 4333 C CA . CYS A 1 565 ? 21.277 -0.528 -22.115 1.00 76.00 565 CYS A CA 1
ATOM 4334 C C . CYS A 1 565 ? 22.082 0.357 -21.146 1.00 76.00 565 CYS A C 1
ATOM 4336 O O . CYS A 1 565 ? 22.488 1.458 -21.520 1.00 76.00 565 CYS A O 1
ATOM 4338 N N . GLY A 1 566 ? 22.333 -0.108 -19.919 1.00 75.94 566 GLY A N 1
ATOM 4339 C CA . GLY A 1 566 ? 23.082 0.628 -18.896 1.00 75.94 566 GLY A CA 1
ATOM 4340 C C . GLY A 1 566 ? 22.247 1.713 -18.203 1.00 75.94 566 GLY A C 1
ATOM 4341 O O . GLY A 1 566 ? 21.096 1.480 -17.854 1.00 75.94 566 GLY A O 1
ATOM 4342 N N . SER A 1 567 ? 22.833 2.890 -17.978 1.00 80.81 567 SER A N 1
ATOM 4343 C CA . SER A 1 567 ? 22.209 4.040 -17.301 1.00 80.81 567 SER A CA 1
ATOM 4344 C C . SER A 1 567 ? 21.672 5.074 -18.294 1.00 80.81 567 SER A C 1
ATOM 4346 O O . SER A 1 567 ? 22.163 5.192 -19.412 1.00 80.81 567 SER A O 1
ATOM 4348 N N . ALA A 1 568 ? 20.697 5.879 -17.899 1.00 84.44 568 ALA A N 1
ATOM 4349 C CA . ALA A 1 568 ? 20.184 6.988 -18.683 1.00 84.44 568 ALA A CA 1
ATOM 4350 C C . ALA A 1 568 ? 21.223 8.109 -18.821 1.00 84.44 568 ALA A C 1
ATOM 4352 O O . ALA A 1 568 ? 21.779 8.619 -17.851 1.00 84.44 568 ALA A O 1
ATOM 4353 N N . VAL A 1 569 ? 21.462 8.524 -20.064 1.00 83.69 569 VAL A N 1
ATOM 4354 C CA . VAL A 1 569 ? 22.376 9.618 -20.421 1.00 83.69 569 VAL A CA 1
ATOM 4355 C C . VAL A 1 569 ? 21.600 10.908 -20.643 1.00 83.69 569 VAL A C 1
ATOM 4357 O O . VAL A 1 569 ? 22.012 11.971 -20.183 1.00 83.69 569 VAL A O 1
ATOM 4360 N N . SER A 1 570 ? 20.475 10.832 -21.355 1.00 83.12 570 SER A N 1
ATOM 4361 C CA . SER A 1 570 ? 19.613 11.989 -21.583 1.00 83.12 570 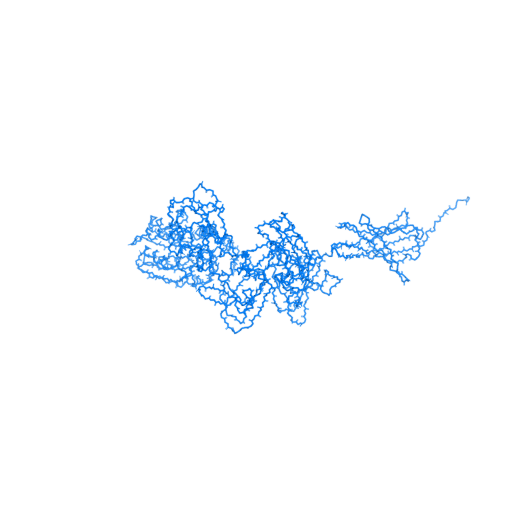SER A CA 1
ATOM 4362 C C . SER A 1 570 ? 18.174 11.588 -21.862 1.00 83.12 570 SER A C 1
ATOM 4364 O O . SER A 1 570 ? 17.928 10.585 -22.529 1.00 83.12 570 SER A O 1
ATOM 4366 N N . ILE A 1 571 ? 17.251 12.435 -21.419 1.00 87.19 571 ILE A N 1
ATOM 4367 C CA . ILE A 1 571 ? 15.834 12.417 -21.785 1.00 87.19 571 ILE A CA 1
ATOM 4368 C C . ILE A 1 571 ? 15.512 13.687 -22.572 1.00 87.19 571 ILE A C 1
ATOM 4370 O O . ILE A 1 571 ? 16.050 14.756 -22.267 1.00 87.19 571 ILE A O 1
ATOM 4374 N N . ARG A 1 572 ? 14.671 13.578 -23.599 1.00 85.69 572 ARG A N 1
ATOM 4375 C CA . ARG A 1 572 ? 14.206 14.708 -24.408 1.00 85.69 572 ARG A CA 1
ATOM 4376 C C . ARG A 1 572 ? 12.703 14.627 -24.600 1.00 85.69 572 ARG A C 1
ATOM 4378 O O . ARG A 1 572 ? 12.167 13.555 -24.856 1.00 85.69 572 ARG A O 1
ATOM 4385 N N . ASP A 1 573 ? 12.064 15.779 -24.499 1.00 88.75 573 ASP A N 1
ATOM 4386 C CA . ASP A 1 573 ? 10.667 15.961 -24.867 1.00 88.75 573 ASP A CA 1
ATOM 4387 C C . ASP A 1 573 ? 10.556 16.173 -26.380 1.00 88.75 573 ASP A C 1
ATOM 4389 O O . ASP A 1 573 ? 11.324 16.951 -26.963 1.00 88.75 573 ASP A O 1
ATOM 4393 N N . ARG A 1 574 ? 9.607 15.482 -27.007 1.00 86.94 574 ARG A N 1
ATOM 4394 C CA . ARG A 1 574 ? 9.224 15.674 -28.400 1.00 86.94 574 ARG A CA 1
ATOM 4395 C C . ARG A 1 574 ? 7.715 15.903 -28.471 1.00 86.94 574 ARG A C 1
ATOM 4397 O O . ARG A 1 574 ? 6.923 14.988 -28.288 1.00 86.94 574 ARG A O 1
ATOM 4404 N N . GLU A 1 575 ? 7.340 17.138 -28.780 1.00 85.62 575 GLU A N 1
ATOM 4405 C CA . GLU A 1 575 ? 5.954 17.542 -29.034 1.00 85.62 575 GLU A CA 1
ATOM 4406 C C . GLU A 1 575 ? 5.513 17.119 -30.442 1.00 85.62 575 GLU A C 1
ATOM 4408 O O . GLU A 1 575 ? 6.186 17.403 -31.440 1.00 85.62 575 GLU A O 1
ATOM 4413 N N . GLU A 1 576 ? 4.365 16.456 -30.526 1.00 83.44 576 GLU A N 1
ATOM 4414 C CA . GLU A 1 576 ? 3.698 16.075 -31.766 1.00 83.44 576 GLU A CA 1
ATOM 4415 C C . GLU A 1 576 ? 2.502 16.994 -32.063 1.00 83.44 576 GLU A C 1
ATOM 4417 O O . GLU A 1 576 ? 1.915 17.622 -31.189 1.00 83.44 576 GLU A O 1
ATOM 4422 N N . SER A 1 577 ? 2.112 17.083 -33.336 1.00 79.25 577 SER A N 1
ATOM 4423 C CA . SER A 1 577 ? 1.053 17.998 -33.795 1.00 79.25 577 SER A CA 1
ATOM 4424 C C . SER A 1 577 ? -0.364 17.620 -33.351 1.00 79.25 577 SER A C 1
ATOM 4426 O O . SER A 1 577 ? -1.290 18.410 -33.521 1.00 79.25 577 SER A O 1
ATOM 4428 N N . SER A 1 578 ? -0.560 16.400 -32.859 1.00 81.88 578 SER A N 1
ATOM 4429 C CA . SER A 1 578 ? -1.861 15.855 -32.478 1.00 81.88 578 SER A CA 1
ATOM 4430 C C . SER A 1 578 ? -1.714 15.005 -31.230 1.00 81.88 578 SER A C 1
ATOM 4432 O O . SER A 1 578 ? -0.773 14.218 -31.141 1.00 81.88 578 SER A O 1
ATOM 4434 N N . GLU A 1 579 ? -2.668 15.118 -30.309 1.00 85.56 579 GLU A N 1
ATOM 4435 C CA . GLU A 1 579 ? -2.729 14.210 -29.170 1.00 85.56 579 GLU A CA 1
ATOM 4436 C C . GLU A 1 579 ? -2.940 12.766 -29.637 1.00 85.56 579 GLU A C 1
ATOM 4438 O O . GLU A 1 579 ? -3.745 12.491 -30.533 1.00 85.56 579 GLU A O 1
ATOM 4443 N N . ARG A 1 580 ? -2.224 11.838 -29.004 1.00 87.19 580 ARG A N 1
ATOM 4444 C CA . ARG A 1 580 ? -2.428 10.399 -29.165 1.00 87.19 580 ARG A CA 1
ATOM 4445 C C . ARG A 1 580 ? -2.472 9.708 -27.810 1.00 87.19 580 ARG A C 1
ATOM 4447 O O . ARG A 1 580 ? -2.129 10.291 -26.783 1.00 87.19 580 ARG A O 1
ATOM 4454 N N . SER A 1 581 ? -2.901 8.448 -27.811 1.00 87.88 581 SER A N 1
ATOM 4455 C CA . SER A 1 581 ? -2.829 7.622 -26.609 1.00 87.88 581 SER A CA 1
ATOM 4456 C C . SER A 1 581 ? -1.370 7.302 -26.286 1.00 87.88 581 SER A C 1
ATOM 4458 O O . SER A 1 581 ? -0.657 6.718 -27.104 1.00 87.88 581 SER A O 1
ATOM 4460 N N . VAL A 1 582 ? -0.945 7.697 -25.093 1.00 91.19 582 VAL A N 1
ATOM 4461 C CA . VAL A 1 582 ? 0.395 7.496 -24.547 1.00 91.19 582 VAL A CA 1
ATOM 4462 C C . VAL A 1 582 ? 0.302 6.821 -23.180 1.00 91.19 582 VAL A C 1
ATOM 4464 O O . VAL A 1 582 ? -0.743 6.847 -22.519 1.00 91.19 582 VAL A O 1
ATOM 4467 N N . TRP A 1 583 ? 1.412 6.251 -22.728 1.00 90.75 583 TRP A N 1
ATOM 4468 C CA . TRP A 1 583 ? 1.568 5.801 -21.353 1.00 90.75 583 TRP A CA 1
ATOM 4469 C C . TRP A 1 583 ? 2.112 6.927 -20.487 1.00 90.75 583 TRP A C 1
ATOM 4471 O O . TRP A 1 583 ? 3.202 7.443 -20.722 1.00 90.75 583 TRP A O 1
ATOM 4481 N N . TRP A 1 584 ? 1.370 7.288 -19.449 1.00 88.19 584 TRP A N 1
ATOM 4482 C CA . TRP A 1 584 ? 1.886 8.093 -18.357 1.00 88.19 584 TRP A CA 1
ATOM 4483 C C . TRP A 1 584 ? 2.393 7.175 -17.245 1.00 88.19 584 TRP A C 1
ATOM 4485 O O . TRP A 1 584 ? 1.729 6.210 -16.872 1.00 88.19 584 TRP A O 1
ATOM 4495 N N . ILE A 1 585 ? 3.578 7.473 -16.719 1.00 86.62 585 ILE A N 1
ATOM 4496 C CA . ILE A 1 585 ? 4.238 6.655 -15.701 1.00 86.62 585 ILE A CA 1
ATOM 4497 C C . ILE A 1 585 ? 4.570 7.554 -14.506 1.00 86.62 585 ILE A C 1
ATOM 4499 O O . ILE A 1 585 ? 5.375 8.479 -14.649 1.00 86.62 585 ILE A O 1
ATOM 4503 N N . PRO A 1 586 ? 3.958 7.324 -13.331 1.00 83.19 586 PRO A N 1
ATOM 4504 C CA . PRO A 1 586 ? 4.288 8.067 -12.121 1.00 83.19 586 PRO A CA 1
ATOM 4505 C C . PRO A 1 586 ? 5.741 7.822 -11.700 1.00 83.19 586 PRO A C 1
ATOM 4507 O O . PRO A 1 586 ? 6.160 6.675 -11.533 1.00 83.19 586 PRO A O 1
ATOM 4510 N N . SER A 1 587 ? 6.500 8.899 -11.472 1.00 81.75 587 SER A N 1
ATOM 4511 C CA . SER A 1 587 ? 7.908 8.826 -11.053 1.00 81.75 587 SER A CA 1
ATOM 4512 C C . SER A 1 587 ? 8.106 8.011 -9.779 1.00 81.75 587 SER A C 1
ATOM 4514 O O . SER A 1 587 ? 9.083 7.275 -9.658 1.00 81.75 587 SER A O 1
ATOM 4516 N N . ASP A 1 588 ? 7.165 8.136 -8.848 1.00 79.12 588 ASP A N 1
ATOM 4517 C CA . ASP A 1 588 ? 7.265 7.580 -7.500 1.00 79.12 588 ASP A CA 1
ATOM 4518 C C . ASP A 1 588 ? 7.050 6.058 -7.524 1.00 79.12 588 ASP A C 1
ATOM 4520 O O . ASP A 1 588 ? 7.703 5.320 -6.789 1.00 79.12 588 ASP A O 1
ATOM 4524 N N . CYS A 1 589 ? 6.239 5.571 -8.474 1.00 80.56 589 CYS A N 1
ATOM 4525 C CA . CYS A 1 589 ? 6.038 4.143 -8.707 1.00 80.56 589 CYS A CA 1
ATOM 4526 C C . CYS A 1 589 ? 7.339 3.466 -9.153 1.00 80.56 589 CYS A C 1
ATOM 4528 O O . CYS A 1 589 ? 7.733 2.455 -8.584 1.00 80.56 589 CYS A O 1
ATOM 4530 N N . VAL A 1 590 ? 8.063 4.048 -10.110 1.00 80.19 590 VAL A N 1
ATOM 4531 C CA . VAL A 1 590 ? 9.298 3.448 -10.645 1.00 80.19 590 VAL A CA 1
ATOM 4532 C C . VAL A 1 590 ? 10.482 3.614 -9.679 1.00 80.19 590 VAL A C 1
ATOM 4534 O O . VAL A 1 590 ? 11.316 2.721 -9.545 1.00 80.19 590 VAL A O 1
ATOM 4537 N N . GLN A 1 591 ? 10.550 4.730 -8.942 1.00 74.88 591 GLN A N 1
ATOM 4538 C CA . GLN A 1 591 ? 11.597 4.962 -7.933 1.00 74.88 591 GLN A CA 1
ATOM 4539 C C . GLN A 1 591 ? 11.549 3.973 -6.761 1.00 74.88 591 GLN A C 1
ATOM 4541 O O . GLN A 1 591 ? 12.578 3.759 -6.122 1.00 74.88 591 GLN A O 1
ATOM 4546 N N . SER A 1 592 ? 10.403 3.330 -6.517 1.00 68.56 592 SER A N 1
ATOM 4547 C CA . SER A 1 592 ? 10.277 2.241 -5.538 1.00 68.56 592 SER A CA 1
ATOM 4548 C C . SER A 1 592 ? 11.019 0.951 -5.934 1.00 68.56 592 SER A C 1
ATOM 4550 O O . SER A 1 592 ? 11.056 0.005 -5.153 1.00 68.56 592 SER A O 1
ATOM 4552 N N . GLY A 1 593 ? 11.614 0.899 -7.134 1.00 68.69 593 GLY A N 1
ATOM 4553 C CA . GLY A 1 593 ? 12.283 -0.285 -7.684 1.00 68.69 593 GLY A CA 1
ATOM 4554 C C . GLY A 1 593 ? 11.397 -1.140 -8.593 1.00 68.69 593 GLY A C 1
ATOM 4555 O O . GLY A 1 593 ? 11.857 -2.170 -9.076 1.00 68.69 593 GLY A O 1
ATOM 4556 N N . SER A 1 594 ? 10.158 -0.708 -8.848 1.00 77.88 594 SER A N 1
ATOM 4557 C CA . SER A 1 594 ? 9.210 -1.385 -9.740 1.00 77.88 594 SER A CA 1
ATOM 4558 C C . SER A 1 594 ? 9.605 -1.253 -11.218 1.00 77.88 594 SER A C 1
ATOM 4560 O O . SER A 1 594 ? 10.122 -0.212 -11.628 1.00 77.88 594 SER A O 1
ATOM 4562 N N . ALA A 1 595 ? 9.308 -2.276 -12.028 1.00 80.38 595 ALA A N 1
ATOM 4563 C CA . ALA A 1 595 ? 9.494 -2.216 -13.480 1.00 80.38 595 ALA A CA 1
ATOM 4564 C C . ALA A 1 595 ? 8.576 -1.179 -14.141 1.00 80.38 595 ALA A C 1
ATOM 4566 O O . ALA A 1 595 ? 7.481 -0.880 -13.655 1.00 80.38 595 ALA A O 1
ATOM 4567 N N . VAL A 1 596 ? 9.009 -0.669 -15.297 1.00 84.88 596 VAL A N 1
ATOM 4568 C CA . VAL A 1 596 ? 8.28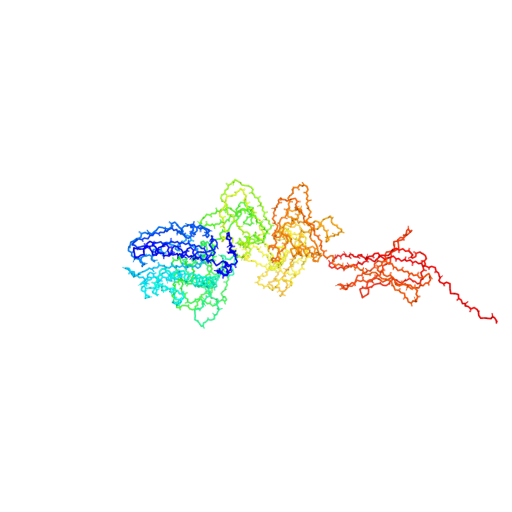3 0.357 -16.068 1.00 84.88 596 VAL A CA 1
ATOM 4569 C C . VAL A 1 596 ? 6.867 -0.107 -16.439 1.00 84.88 596 VAL A C 1
ATOM 4571 O O . VAL A 1 596 ? 5.911 0.661 -16.318 1.00 84.88 596 VAL A O 1
ATOM 4574 N N . ARG A 1 597 ? 6.721 -1.378 -16.834 1.00 85.94 597 ARG A N 1
ATOM 4575 C CA . ARG A 1 597 ? 5.449 -2.008 -17.217 1.00 85.94 597 ARG A CA 1
ATOM 4576 C C . ARG A 1 597 ? 4.414 -2.007 -16.086 1.00 85.94 597 ARG A C 1
ATOM 4578 O O . ARG A 1 597 ? 3.228 -1.792 -16.334 1.00 85.94 597 ARG A O 1
ATOM 4585 N N . ASP A 1 598 ? 4.842 -2.216 -14.846 1.00 86.06 598 ASP A N 1
ATOM 4586 C CA . ASP A 1 598 ? 3.912 -2.365 -13.722 1.00 86.06 598 ASP A CA 1
ATOM 4587 C C . ASP A 1 598 ? 3.238 -1.029 -13.339 1.00 86.06 598 ASP A C 1
ATOM 4589 O O . ASP A 1 598 ? 2.214 -1.011 -12.651 1.00 86.06 598 ASP A O 1
ATOM 4593 N N . CYS A 1 599 ? 3.808 0.091 -13.802 1.00 87.81 599 CYS A N 1
ATOM 4594 C CA . CYS A 1 599 ? 3.432 1.460 -13.454 1.00 87.81 599 CYS A CA 1
ATOM 4595 C C . CYS A 1 599 ? 2.653 2.203 -14.559 1.00 87.81 599 CYS A C 1
ATOM 4597 O O . CYS A 1 599 ? 2.430 3.410 -14.43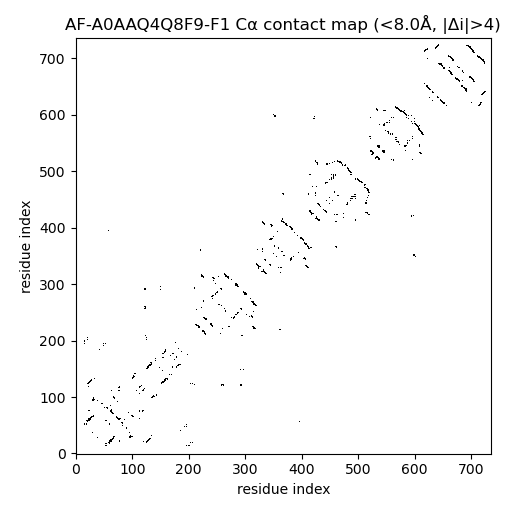0 1.00 87.81 599 CYS A O 1
ATOM 4599 N N . LEU A 1 600 ? 2.257 1.524 -15.641 1.00 87.88 600 LEU A N 1
ATOM 4600 C CA . LEU A 1 600 ? 1.597 2.150 -16.792 1.00 87.88 600 LEU A CA 1
ATOM 4601 C C . LEU A 1 600 ? 0.199 2.679 -16.444 1.00 87.88 600 LEU A C 1
ATOM 4603 O O . LEU A 1 600 ? -0.635 1.949 -15.912 1.00 87.88 600 LEU A O 1
ATOM 4607 N N . LEU A 1 601 ? -0.071 3.933 -16.813 1.00 86.62 601 LEU A N 1
ATOM 4608 C CA . LEU A 1 601 ? -1.395 4.553 -16.774 1.00 86.62 601 LEU A CA 1
ATOM 4609 C C . LEU A 1 601 ? -1.732 5.136 -18.155 1.00 86.62 601 LEU A C 1
ATOM 4611 O O . LEU A 1 601 ? -0.923 5.883 -18.709 1.00 86.62 601 LEU A O 1
ATOM 4615 N N . PRO A 1 602 ? -2.905 4.845 -18.742 1.00 85.44 602 PRO A N 1
ATOM 4616 C CA . PRO A 1 602 ? -3.266 5.401 -20.042 1.00 85.44 602 PRO A CA 1
ATOM 4617 C C . PRO A 1 602 ? -3.536 6.910 -19.946 1.00 85.44 602 PRO A C 1
ATOM 4619 O O . PRO A 1 602 ? -4.173 7.387 -19.003 1.00 85.44 602 PRO A O 1
ATOM 4622 N N . ARG A 1 603 ? -3.075 7.673 -20.943 1.00 85.12 603 ARG A N 1
ATOM 4623 C CA . ARG A 1 603 ? -3.285 9.126 -21.046 1.00 85.12 603 ARG A CA 1
ATOM 4624 C C . ARG A 1 603 ? -3.389 9.565 -22.513 1.00 85.12 603 ARG A C 1
ATOM 4626 O O . ARG A 1 603 ? -2.863 8.899 -23.397 1.00 85.12 603 ARG A O 1
ATOM 4633 N N . SER A 1 604 ? -4.060 10.687 -22.776 1.00 86.38 604 SER A N 1
ATOM 4634 C CA . SER A 1 604 ? -3.947 11.422 -24.048 1.00 86.38 604 SER A CA 1
ATOM 4635 C C . SER A 1 604 ? -2.906 12.530 -23.886 1.00 86.38 604 SER A C 1
ATOM 4637 O O . SER A 1 604 ? -3.006 13.315 -22.939 1.00 86.38 604 SER A O 1
ATOM 4639 N N . SER A 1 605 ? -1.887 12.562 -24.746 1.00 86.56 605 SER A N 1
ATOM 4640 C CA . SER A 1 605 ? -0.834 13.591 -24.731 1.00 86.56 605 SER A CA 1
ATOM 4641 C C . SER A 1 605 ? -0.300 13.832 -26.144 1.00 86.56 605 SER A C 1
ATOM 4643 O O . SER A 1 605 ? -0.289 12.917 -26.972 1.00 86.56 605 SER A O 1
ATOM 4645 N N . SER A 1 606 ? 0.150 15.057 -26.419 1.00 86.94 606 SER A N 1
ATOM 4646 C CA . SER A 1 606 ? 0.971 15.397 -27.591 1.00 86.94 606 SER A CA 1
ATOM 4647 C C . SER A 1 606 ? 2.470 15.262 -27.313 1.00 86.94 606 SER A C 1
ATOM 4649 O O . SER A 1 606 ? 3.263 15.253 -28.249 1.00 86.94 606 SER A O 1
ATOM 4651 N N . SER A 1 607 ? 2.868 15.154 -26.045 1.00 88.50 607 SER A N 1
ATOM 4652 C CA . SER A 1 607 ? 4.264 15.053 -25.627 1.00 88.50 607 SER A CA 1
ATOM 4653 C C . SER A 1 607 ? 4.677 13.590 -25.500 1.00 88.50 607 SER A C 1
ATOM 4655 O O . SER A 1 607 ? 3.998 12.777 -24.869 1.00 88.50 607 SER A O 1
ATOM 4657 N N . ILE A 1 608 ? 5.807 13.252 -26.112 1.00 89.62 608 ILE A N 1
ATOM 4658 C CA . ILE A 1 608 ? 6.416 11.927 -26.032 1.00 89.62 608 ILE A CA 1
ATOM 4659 C C . ILE A 1 608 ? 7.896 12.039 -25.689 1.00 89.62 608 ILE A C 1
ATOM 4661 O O . ILE A 1 608 ? 8.560 13.031 -25.987 1.00 89.62 608 ILE A O 1
ATOM 4665 N N . MET A 1 609 ? 8.426 10.996 -25.063 1.00 89.50 609 MET A N 1
ATOM 4666 C CA . MET A 1 609 ? 9.790 10.996 -24.562 1.00 89.50 609 MET A CA 1
ATOM 4667 C C . MET A 1 609 ? 10.752 10.224 -25.469 1.00 89.50 609 MET A C 1
ATOM 4669 O O . MET A 1 609 ? 10.573 9.033 -25.737 1.00 89.50 609 MET A O 1
ATOM 4673 N N . ASP A 1 610 ? 11.844 10.890 -25.838 1.00 90.12 610 ASP A N 1
ATOM 4674 C CA . ASP A 1 610 ? 13.033 10.258 -26.400 1.00 90.12 610 ASP A CA 1
ATOM 4675 C C . ASP A 1 610 ? 14.073 10.015 -25.297 1.00 90.12 610 ASP A C 1
ATOM 4677 O O . ASP A 1 610 ? 14.449 10.923 -24.549 1.00 90.12 610 ASP A O 1
ATOM 4681 N N . LEU A 1 611 ? 14.556 8.778 -25.206 1.00 89.12 611 LEU A N 1
ATOM 4682 C CA . LEU A 1 611 ? 15.518 8.312 -24.217 1.00 89.12 611 LEU A CA 1
ATOM 4683 C C . LEU A 1 611 ? 16.830 7.911 -24.896 1.00 89.12 611 LEU A C 1
ATOM 4685 O O . LEU A 1 611 ? 16.856 7.235 -25.925 1.00 89.12 611 LEU A O 1
ATOM 4689 N N . THR A 1 612 ? 17.944 8.319 -24.298 1.00 84.56 612 THR A N 1
ATOM 4690 C CA . THR A 1 612 ? 19.289 7.876 -24.666 1.00 84.56 612 THR A CA 1
ATOM 4691 C C . THR A 1 612 ? 19.942 7.238 -23.453 1.00 84.56 612 THR A C 1
ATOM 4693 O O . THR A 1 612 ? 20.124 7.900 -22.431 1.00 84.56 612 THR A O 1
ATOM 4696 N N . CYS A 1 613 ? 20.324 5.972 -23.580 1.00 85.69 613 CYS A N 1
ATOM 4697 C CA . CYS A 1 613 ? 21.015 5.216 -22.542 1.00 85.69 613 CYS A CA 1
ATOM 4698 C C . CYS A 1 613 ? 22.524 5.119 -22.827 1.00 85.69 613 CYS A C 1
ATOM 4700 O O . CYS A 1 613 ? 22.998 5.343 -23.948 1.00 85.69 613 CYS A O 1
ATOM 4702 N N . SER A 1 614 ? 23.302 4.777 -21.805 1.00 70.50 614 SER A N 1
ATOM 4703 C CA . SER A 1 614 ? 24.746 4.624 -21.871 1.00 70.50 614 SER A CA 1
ATOM 4704 C C . SER A 1 614 ? 25.048 3.318 -22.588 1.00 70.50 614 SER A C 1
ATOM 4706 O O . SER A 1 614 ? 25.104 2.261 -21.966 1.00 70.50 614 SER A O 1
ATOM 4708 N N . LYS A 1 615 ? 25.232 3.387 -23.912 1.00 65.12 615 LYS A N 1
ATOM 4709 C CA . LYS A 1 615 ? 25.711 2.255 -24.718 1.00 65.12 615 LYS A CA 1
ATOM 4710 C C . LYS A 1 615 ? 26.788 1.498 -23.930 1.00 65.12 615 LYS A C 1
ATOM 4712 O O . LYS A 1 615 ? 27.790 2.094 -23.545 1.00 65.12 615 LYS A O 1
ATOM 4717 N N . LEU A 1 616 ? 26.558 0.203 -23.695 1.00 57.00 616 LEU A N 1
ATOM 4718 C CA . LEU A 1 616 ? 27.381 -0.668 -22.839 1.00 57.00 616 LEU A CA 1
ATOM 4719 C C . LEU A 1 616 ? 28.874 -0.705 -23.214 1.00 57.00 616 LEU A C 1
ATOM 4721 O O . LEU A 1 616 ? 29.683 -1.151 -22.410 1.00 57.00 616 LEU A O 1
ATOM 4725 N N . LEU A 1 617 ? 29.247 -0.226 -24.406 1.00 59.81 617 LEU A N 1
ATOM 4726 C CA . LEU A 1 617 ? 30.623 -0.134 -24.878 1.00 59.81 617 LEU A CA 1
ATOM 4727 C C . LEU A 1 617 ? 31.096 1.321 -24.948 1.00 59.81 617 LEU A C 1
ATOM 4729 O O . LEU A 1 617 ? 30.526 2.136 -25.679 1.00 59.81 617 LEU A O 1
ATOM 4733 N N . PHE A 1 618 ? 32.204 1.627 -24.270 1.00 66.25 618 PHE A N 1
ATOM 4734 C CA . PHE A 1 618 ? 32.903 2.902 -24.451 1.00 66.25 618 PHE A CA 1
ATOM 4735 C C . PHE A 1 618 ? 33.321 3.129 -25.914 1.00 66.25 618 PHE A C 1
ATOM 4737 O O . PHE A 1 618 ? 33.508 2.192 -26.695 1.00 66.25 618 PHE A O 1
ATOM 4744 N N . GLN A 1 619 ? 33.499 4.396 -26.298 1.00 75.44 619 GLN A N 1
ATOM 4745 C CA . GLN A 1 619 ? 34.073 4.728 -27.599 1.00 75.44 619 GLN A CA 1
ATOM 4746 C C . GLN A 1 619 ? 35.552 4.292 -27.635 1.00 75.44 619 GLN A C 1
ATOM 4748 O O . GLN A 1 619 ? 36.326 4.750 -26.790 1.00 75.44 619 GLN A O 1
ATOM 4753 N N . PRO A 1 620 ? 35.981 3.448 -28.593 1.00 81.94 620 PRO A N 1
ATOM 4754 C CA . PRO A 1 620 ? 37.377 3.053 -28.695 1.00 81.94 620 PRO A CA 1
ATOM 4755 C C . PRO A 1 620 ? 38.262 4.223 -29.143 1.00 81.94 620 PRO A C 1
ATOM 4757 O O . PRO A 1 620 ? 37.871 5.071 -29.951 1.00 81.94 620 PRO A O 1
ATOM 4760 N N . ILE A 1 621 ? 39.478 4.255 -28.612 1.00 84.06 621 ILE A N 1
ATOM 4761 C CA . ILE A 1 621 ? 40.512 5.243 -28.899 1.00 84.06 621 ILE A CA 1
ATOM 4762 C C . ILE A 1 621 ? 41.376 4.707 -30.042 1.00 84.06 621 ILE A C 1
ATOM 4764 O O . ILE A 1 621 ? 41.850 3.573 -29.998 1.00 84.06 621 ILE A O 1
ATOM 4768 N N . ILE A 1 622 ? 41.583 5.534 -31.065 1.00 87.12 622 ILE A N 1
ATOM 4769 C CA . ILE A 1 622 ? 42.483 5.253 -32.185 1.00 87.12 622 ILE A CA 1
ATOM 4770 C C . ILE A 1 622 ? 43.695 6.183 -32.096 1.00 87.12 622 ILE A C 1
ATOM 4772 O O . ILE A 1 622 ? 43.543 7.397 -31.954 1.00 87.12 622 ILE A O 1
ATOM 4776 N N . SER A 1 623 ? 44.899 5.624 -32.167 1.00 85.12 623 SER A N 1
ATOM 4777 C CA . SER A 1 623 ? 46.154 6.378 -32.137 1.00 85.12 623 SER A CA 1
ATOM 4778 C C . SER A 1 623 ? 47.176 5.814 -33.123 1.00 85.12 623 SER A C 1
ATOM 4780 O O . SER A 1 623 ? 47.015 4.714 -33.652 1.00 85.12 623 SER A O 1
ATOM 4782 N N . VAL A 1 624 ? 48.225 6.589 -33.403 1.00 83.31 624 VAL A N 1
ATOM 4783 C CA . VAL A 1 624 ? 49.338 6.180 -34.269 1.00 83.31 624 VAL A CA 1
ATOM 4784 C C . VAL A 1 624 ? 50.631 6.279 -33.479 1.00 83.31 624 VAL A C 1
ATOM 4786 O O . VAL A 1 624 ? 50.868 7.279 -32.813 1.00 83.31 624 VAL A O 1
ATOM 4789 N N . SER A 1 625 ? 51.474 5.257 -33.575 1.00 77.19 625 SER A N 1
ATOM 4790 C CA . SER A 1 625 ? 52.826 5.254 -33.012 1.00 77.19 625 SER A CA 1
ATOM 4791 C C . SER A 1 625 ? 53.855 4.857 -34.076 1.00 77.19 625 SER A C 1
ATOM 4793 O O . SER A 1 625 ? 53.539 4.128 -35.017 1.00 77.19 625 SER A O 1
ATOM 4795 N N . SER A 1 626 ? 55.092 5.341 -33.950 1.00 66.69 626 SER A N 1
ATOM 4796 C CA . SER A 1 626 ? 56.220 4.984 -34.827 1.00 66.69 626 SER A CA 1
ATOM 4797 C C . SER A 1 626 ? 57.436 4.579 -34.000 1.00 66.69 626 SER A C 1
ATOM 4799 O O . SER A 1 626 ? 57.653 5.108 -32.912 1.00 66.69 626 SER A O 1
ATOM 4801 N N . SER A 1 627 ? 58.240 3.651 -34.526 1.00 55.38 627 SER A N 1
ATOM 4802 C CA . SER A 1 627 ? 59.484 3.174 -33.906 1.00 55.38 627 SER A CA 1
ATOM 4803 C C . SER A 1 627 ? 60.729 3.982 -34.303 1.00 55.38 627 SER A C 1
ATOM 4805 O O . SER A 1 627 ? 61.778 3.825 -33.682 1.00 55.38 627 SER A O 1
ATOM 4807 N N . MET A 1 628 ? 60.640 4.858 -35.311 1.00 50.78 628 MET A N 1
ATOM 4808 C CA . MET A 1 628 ? 61.733 5.738 -35.751 1.00 50.78 628 MET A CA 1
ATOM 4809 C C . MET A 1 628 ? 61.237 7.180 -35.910 1.00 50.78 628 MET A C 1
ATOM 4811 O O . MET A 1 628 ? 60.089 7.379 -36.302 1.00 50.78 628 MET A O 1
ATOM 4815 N N . TYR A 1 629 ? 62.106 8.156 -35.603 1.00 50.31 629 TYR A N 1
ATOM 4816 C CA . TYR A 1 629 ? 61.939 9.628 -35.608 1.00 50.31 629 TYR A CA 1
ATOM 4817 C C . TYR A 1 629 ? 61.296 10.238 -36.885 1.00 50.31 629 TYR A C 1
ATOM 4819 O O . TYR A 1 629 ? 61.910 11.043 -37.580 1.00 50.31 629 TYR A O 1
ATOM 4827 N N . GLY A 1 630 ? 60.070 9.849 -37.230 1.00 50.00 630 GLY A N 1
ATOM 4828 C CA . GLY A 1 630 ? 59.403 10.177 -38.495 1.00 50.00 630 GLY A CA 1
ATOM 4829 C C . GLY A 1 630 ? 57.900 10.420 -38.378 1.00 50.00 630 GLY A C 1
ATOM 4830 O O . GLY A 1 630 ? 57.207 10.385 -39.392 1.00 50.00 630 GLY A O 1
ATOM 4831 N N . VAL A 1 631 ? 57.406 10.655 -37.159 1.00 49.41 631 VAL A N 1
ATOM 4832 C CA . VAL A 1 631 ? 56.039 11.121 -36.893 1.00 49.41 631 VAL A CA 1
ATOM 4833 C C . VAL A 1 631 ? 56.146 12.413 -36.093 1.00 49.41 631 VAL A C 1
ATOM 4835 O O . VAL A 1 631 ? 56.682 12.414 -34.986 1.00 49.41 631 VAL A O 1
ATOM 4838 N N . SER A 1 632 ? 55.674 13.517 -36.664 1.00 49.88 632 SER A N 1
ATOM 4839 C CA . SER A 1 632 ? 55.404 14.751 -35.930 1.00 49.88 632 SER A CA 1
ATOM 4840 C C . SER A 1 632 ? 54.029 14.618 -35.272 1.00 49.88 632 SER A C 1
ATOM 4842 O O . SER A 1 632 ? 53.005 14.540 -35.951 1.00 49.88 632 SER A O 1
ATOM 4844 N N . GLU A 1 633 ? 53.980 14.571 -33.939 1.00 50.97 633 GLU A N 1
ATOM 4845 C CA . GLU A 1 633 ? 52.716 14.741 -33.220 1.00 50.97 633 GLU A CA 1
ATOM 4846 C C . GLU A 1 633 ? 52.259 16.199 -33.337 1.00 50.97 633 GLU A C 1
ATOM 4848 O O . GLU A 1 633 ? 52.902 17.109 -32.816 1.00 50.97 633 GLU A O 1
ATOM 4853 N N . ALA A 1 634 ? 51.117 16.422 -33.988 1.00 38.19 634 ALA A N 1
ATOM 4854 C CA . ALA A 1 634 ? 50.366 17.664 -33.866 1.00 38.19 634 ALA A CA 1
ATOM 4855 C C . ALA A 1 634 ? 48.859 17.371 -33.743 1.00 38.19 634 ALA A C 1
ATOM 4857 O O . ALA A 1 634 ? 48.169 17.105 -34.719 1.00 38.19 634 ALA A O 1
ATOM 4858 N N . GLN A 1 635 ? 48.396 17.424 -32.490 1.00 42.66 635 GLN A N 1
ATOM 4859 C CA . GLN A 1 635 ? 47.039 17.710 -31.997 1.00 42.66 635 GLN A CA 1
ATOM 4860 C C . GLN A 1 635 ? 45.827 17.007 -32.649 1.00 42.66 635 GLN A C 1
ATOM 4862 O O . GLN A 1 635 ? 45.311 17.393 -33.691 1.00 42.66 635 GLN A O 1
ATOM 4867 N N . GLN A 1 636 ? 45.287 16.044 -31.891 1.00 43.53 636 GLN A N 1
ATOM 4868 C CA . GLN A 1 636 ? 43.880 15.618 -31.770 1.00 43.53 636 GLN A CA 1
ATOM 4869 C C . GLN A 1 636 ? 43.032 15.264 -33.011 1.00 43.53 636 GLN A C 1
ATOM 4871 O O . GLN A 1 636 ? 41.919 14.787 -32.798 1.00 43.53 636 GLN A O 1
ATOM 4876 N N . GLN A 1 637 ? 43.492 15.392 -34.261 1.00 51.72 637 GLN A N 1
ATOM 4877 C CA . GLN A 1 637 ? 42.654 15.065 -35.435 1.00 51.72 637 GLN A CA 1
ATOM 4878 C C . GLN A 1 637 ? 43.401 14.692 -36.738 1.00 51.72 637 GLN A C 1
ATOM 4880 O O . GLN A 1 637 ? 42.756 14.508 -37.774 1.00 51.72 637 GLN A O 1
ATOM 4885 N N . GLY A 1 638 ? 44.725 14.501 -36.708 1.00 63.59 638 GLY A N 1
ATOM 4886 C CA . GLY A 1 638 ? 45.488 13.990 -37.855 1.00 63.59 638 GLY A CA 1
ATOM 4887 C C . GLY A 1 638 ? 46.906 13.538 -37.492 1.00 63.59 638 GLY A C 1
ATOM 4888 O O . GLY A 1 638 ? 47.513 14.091 -36.582 1.00 63.59 638 GLY A O 1
ATOM 4889 N N . ALA A 1 639 ? 47.423 12.524 -38.192 1.00 72.06 639 ALA A N 1
ATOM 4890 C CA . ALA A 1 639 ? 48.783 11.998 -38.040 1.00 72.06 639 ALA A CA 1
ATOM 4891 C C . ALA A 1 639 ? 49.540 12.054 -39.377 1.00 72.06 639 ALA A C 1
ATOM 4893 O O . ALA A 1 639 ? 49.011 11.663 -40.420 1.00 72.06 639 ALA A O 1
ATOM 4894 N N . GLN A 1 640 ? 50.787 12.530 -39.338 1.00 76.31 640 GLN A N 1
ATOM 4895 C CA . GLN A 1 640 ? 51.685 12.597 -40.494 1.00 76.31 640 GLN A CA 1
ATOM 4896 C C . GLN A 1 640 ? 52.758 11.512 -40.387 1.00 76.31 640 GLN A C 1
ATOM 4898 O O . GLN A 1 640 ? 53.399 11.370 -39.346 1.00 76.31 640 GLN A O 1
ATOM 4903 N N . VAL A 1 641 ? 52.955 10.748 -41.463 1.00 77.69 641 VAL A N 1
ATOM 4904 C CA . VAL A 1 641 ? 53.943 9.663 -41.521 1.00 77.69 641 VAL A CA 1
ATOM 4905 C C . VAL A 1 641 ? 54.842 9.840 -42.741 1.00 77.69 641 VAL A C 1
ATOM 4907 O O . VAL A 1 641 ? 54.369 10.021 -43.864 1.00 77.69 641 VAL A O 1
ATOM 4910 N N . LEU A 1 642 ? 56.159 9.760 -42.545 1.00 78.50 642 LEU A N 1
ATOM 4911 C CA . LEU A 1 642 ? 57.120 9.841 -43.648 1.00 78.50 642 LEU A CA 1
ATOM 4912 C C . LEU A 1 642 ? 57.095 8.575 -44.514 1.00 78.50 642 LEU A C 1
ATOM 4914 O O . LEU A 1 642 ? 57.130 7.452 -44.003 1.00 78.50 642 LEU A O 1
ATOM 4918 N N . ARG A 1 643 ? 57.111 8.738 -45.841 1.00 79.12 643 ARG A N 1
ATOM 4919 C CA . ARG A 1 643 ? 57.154 7.621 -46.796 1.00 79.12 643 ARG A CA 1
ATOM 4920 C C . ARG A 1 643 ? 58.334 6.680 -46.521 1.00 79.12 643 ARG A C 1
ATOM 4922 O O . ARG A 1 643 ? 59.485 7.112 -46.456 1.00 79.12 643 ARG A O 1
ATOM 4929 N N . GLY A 1 644 ? 58.044 5.383 -46.426 1.00 75.12 644 GLY A N 1
ATOM 4930 C CA . GLY A 1 644 ? 59.024 4.333 -46.129 1.00 75.12 644 GLY A CA 1
ATOM 4931 C C . GLY A 1 644 ? 59.342 4.132 -44.644 1.00 75.12 644 GLY A C 1
ATOM 4932 O O . GLY A 1 644 ? 60.116 3.233 -44.332 1.00 75.12 644 GLY A O 1
ATOM 4933 N N . SER A 1 645 ? 58.755 4.916 -43.733 1.00 80.50 645 SER A N 1
ATOM 4934 C CA . SER A 1 645 ? 58.834 4.633 -42.295 1.00 80.50 645 SER A CA 1
ATOM 4935 C C . SER A 1 645 ? 57.809 3.578 -41.867 1.00 80.50 645 SER A C 1
ATOM 4937 O O . SER A 1 645 ? 56.761 3.416 -42.500 1.00 80.50 645 SER A O 1
ATOM 4939 N N . THR A 1 646 ? 58.134 2.845 -40.803 1.00 82.00 646 THR A N 1
ATOM 4940 C CA . THR A 1 646 ? 57.248 1.862 -40.174 1.00 82.00 646 THR A CA 1
ATOM 4941 C C . THR A 1 646 ? 56.373 2.572 -39.150 1.00 82.00 646 THR A C 1
ATOM 4943 O O . THR A 1 646 ? 56.889 3.275 -38.282 1.00 82.00 646 THR A O 1
ATOM 4946 N N . PHE A 1 647 ? 55.062 2.354 -39.207 1.00 84.81 647 PHE A N 1
ATOM 4947 C CA . PHE A 1 647 ? 54.119 2.923 -38.245 1.00 84.81 647 PHE A CA 1
ATOM 4948 C C . PHE A 1 647 ? 53.104 1.873 -37.792 1.00 84.81 647 PHE A C 1
ATOM 4950 O O . PHE A 1 647 ? 52.876 0.866 -38.463 1.00 84.81 647 PHE A O 1
ATOM 4957 N N . THR A 1 648 ? 52.499 2.101 -36.633 1.00 85.31 648 THR A N 1
ATOM 4958 C CA . THR A 1 648 ? 51.476 1.231 -36.052 1.00 85.31 648 THR A CA 1
ATOM 4959 C C . THR A 1 648 ? 50.238 2.051 -35.749 1.00 85.31 648 THR A C 1
ATOM 4961 O O . THR A 1 648 ? 50.332 3.084 -35.087 1.00 85.31 648 THR A O 1
ATOM 4964 N N . VAL A 1 649 ? 49.079 1.579 -36.201 1.00 87.62 649 VAL A N 1
ATOM 4965 C CA . VAL A 1 649 ? 47.783 2.098 -35.756 1.00 87.62 649 VAL A CA 1
ATOM 4966 C C . VAL A 1 649 ? 47.326 1.253 -34.574 1.00 87.62 649 VAL A C 1
ATOM 4968 O O . VAL A 1 649 ? 47.203 0.033 -34.692 1.00 87.62 649 VAL A O 1
ATOM 4971 N N . CYS A 1 650 ? 47.098 1.892 -33.435 1.00 88.31 650 CYS A N 1
ATOM 4972 C CA . CYS A 1 650 ? 46.666 1.239 -32.209 1.00 88.31 650 CYS A CA 1
ATOM 4973 C C . CYS A 1 650 ? 45.189 1.562 -31.967 1.00 88.31 650 CYS A C 1
ATOM 4975 O O . CYS A 1 650 ? 44.809 2.731 -31.909 1.00 88.31 650 CYS A O 1
ATOM 4977 N N . CYS A 1 651 ? 44.365 0.527 -31.818 1.00 90.69 651 CYS A N 1
ATOM 4978 C CA . CYS A 1 651 ? 42.998 0.646 -31.321 1.00 90.69 651 CYS A CA 1
ATOM 4979 C C . CYS A 1 651 ? 42.983 0.179 -29.863 1.00 90.69 651 CYS A C 1
ATOM 4981 O O . CYS A 1 651 ? 43.470 -0.913 -29.573 1.00 90.69 651 CYS A O 1
ATOM 4983 N N . SER A 1 652 ? 42.424 0.960 -28.946 1.00 86.94 652 SER A N 1
ATOM 4984 C CA . SER A 1 652 ? 42.242 0.555 -27.550 1.00 86.94 652 SER A CA 1
ATOM 4985 C C . SER A 1 652 ? 40.858 0.926 -27.037 1.00 86.94 652 SER A C 1
ATOM 4987 O O . SER A 1 652 ? 40.199 1.818 -27.565 1.00 86.94 652 SER A O 1
ATOM 4989 N N . ILE A 1 653 ? 40.390 0.224 -26.014 1.00 82.69 653 ILE A N 1
ATOM 4990 C CA . ILE A 1 653 ? 39.140 0.531 -25.318 1.00 82.69 653 ILE A CA 1
ATOM 4991 C C . ILE A 1 653 ? 39.380 0.449 -23.814 1.00 82.69 653 ILE A C 1
ATOM 4993 O O . ILE A 1 653 ? 40.261 -0.277 -23.352 1.00 82.69 653 ILE A O 1
ATOM 4997 N N . GLN A 1 654 ? 38.619 1.218 -23.040 1.00 75.25 654 GLN A N 1
ATOM 4998 C CA . GLN A 1 654 ? 38.668 1.121 -21.588 1.00 75.25 654 GLN A CA 1
ATOM 4999 C C . GLN A 1 654 ? 38.168 -0.272 -21.149 1.00 75.25 654 GLN A C 1
ATOM 5001 O O . GLN A 1 654 ? 37.144 -0.728 -21.662 1.00 75.25 654 GLN A O 1
ATOM 5006 N N . PRO A 1 655 ? 38.879 -0.971 -20.244 1.00 60.69 655 PRO A N 1
ATOM 5007 C CA . PRO A 1 655 ? 38.526 -2.324 -19.829 1.00 60.69 655 PRO A CA 1
ATOM 5008 C C . PRO A 1 655 ? 37.145 -2.366 -19.169 1.00 60.69 655 PRO A C 1
ATOM 5010 O O . PRO A 1 655 ? 36.943 -1.761 -18.120 1.00 60.69 655 PRO A O 1
ATOM 5013 N N . GLN A 1 656 ? 36.210 -3.092 -19.784 1.00 56.66 656 GLN A N 1
ATOM 5014 C CA . GLN A 1 656 ? 34.876 -3.368 -19.231 1.00 56.66 656 GLN A CA 1
ATOM 5015 C C . GLN A 1 656 ? 34.591 -4.870 -19.174 1.00 56.66 656 GLN A C 1
ATOM 5017 O O . GLN A 1 656 ? 34.149 -5.372 -18.148 1.00 56.66 656 GLN A O 1
ATOM 5022 N N . TYR A 1 657 ? 34.913 -5.596 -20.247 1.00 65.25 657 TYR A N 1
ATOM 5023 C CA . TYR A 1 657 ? 34.727 -7.041 -20.352 1.00 65.25 657 TYR A CA 1
ATOM 5024 C C . TYR A 1 657 ? 35.981 -7.699 -20.946 1.00 65.25 657 TYR A C 1
ATOM 5026 O O . TYR A 1 657 ? 36.681 -7.067 -21.749 1.00 65.25 657 TYR A O 1
ATOM 5034 N N . PRO A 1 658 ? 36.309 -8.944 -20.558 1.00 62.31 658 PRO A N 1
ATOM 5035 C CA . PRO A 1 658 ? 37.409 -9.681 -21.163 1.00 62.31 658 PRO A CA 1
ATOM 5036 C C . PRO A 1 658 ? 37.058 -10.104 -22.600 1.00 62.31 658 PRO A C 1
ATOM 5038 O O . PRO A 1 658 ? 35.953 -10.562 -22.870 1.00 62.31 658 PRO A O 1
ATOM 5041 N N . GLY A 1 659 ? 38.021 -9.991 -23.520 1.00 76.75 659 GLY A N 1
ATOM 5042 C CA . GLY A 1 659 ? 37.886 -10.459 -24.905 1.00 76.75 659 GLY A CA 1
ATOM 5043 C C . GLY A 1 659 ? 37.483 -9.384 -25.925 1.00 76.75 659 GLY A C 1
ATOM 5044 O O . GLY A 1 659 ? 37.807 -8.203 -25.777 1.00 76.75 659 GLY A O 1
ATOM 5045 N N . GLY A 1 660 ? 36.827 -9.816 -27.007 1.00 85.06 660 GLY A N 1
ATOM 5046 C CA . GLY A 1 660 ? 36.429 -8.982 -28.151 1.00 85.06 660 GLY A CA 1
ATOM 5047 C C . GLY A 1 660 ? 37.475 -8.880 -29.271 1.00 85.06 660 GLY A C 1
ATOM 5048 O O . GLY A 1 660 ? 38.569 -9.448 -29.202 1.00 85.06 660 GLY A O 1
ATOM 5049 N N . SER A 1 661 ? 37.137 -8.156 -30.337 1.00 89.38 661 SER A N 1
ATOM 5050 C CA . SER A 1 661 ? 38.011 -7.934 -31.495 1.00 89.38 661 SER A CA 1
ATOM 5051 C C . SER A 1 661 ? 37.893 -6.513 -32.039 1.00 89.38 661 SER A C 1
ATOM 5053 O O . SER A 1 661 ? 36.845 -5.886 -31.949 1.00 89.38 661 SER A O 1
ATOM 5055 N N . PHE A 1 662 ? 38.979 -5.990 -32.602 1.00 90.50 662 PHE A N 1
ATOM 5056 C CA . PHE A 1 662 ? 39.000 -4.709 -33.297 1.00 90.50 662 PHE A CA 1
ATOM 5057 C C . PHE A 1 662 ? 39.072 -4.925 -34.803 1.00 90.50 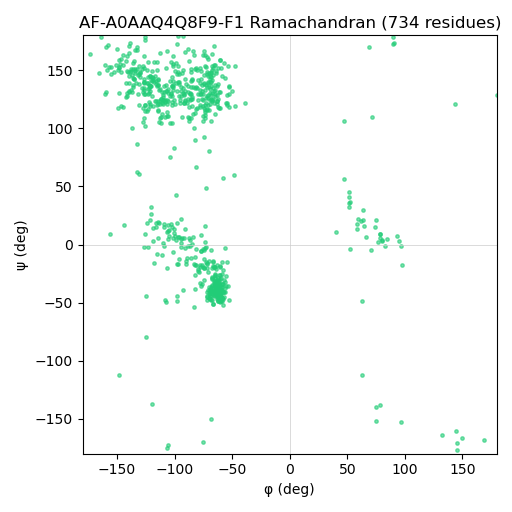662 PHE A C 1
ATOM 5059 O O . PHE A 1 662 ? 39.920 -5.671 -35.293 1.00 90.50 662 PHE A O 1
ATOM 5066 N N . GLN A 1 663 ? 38.235 -4.202 -35.534 1.00 91.50 663 GLN A N 1
ATOM 5067 C CA . GLN A 1 663 ? 38.254 -4.088 -36.981 1.00 91.50 663 GLN A CA 1
ATOM 5068 C C . GLN A 1 663 ? 38.683 -2.670 -37.374 1.00 91.50 663 GLN A C 1
ATOM 5070 O O . GLN A 1 663 ? 37.968 -1.697 -37.141 1.00 91.50 663 GLN A O 1
ATOM 5075 N N . LEU A 1 664 ? 39.860 -2.544 -37.979 1.00 88.81 664 LEU A N 1
ATOM 5076 C CA . LEU A 1 664 ? 40.358 -1.305 -38.560 1.00 88.81 664 LEU A CA 1
ATOM 5077 C C . LEU A 1 664 ? 39.872 -1.193 -40.008 1.00 88.81 664 LEU A C 1
ATOM 5079 O O . LEU A 1 664 ? 40.220 -2.021 -40.849 1.00 88.81 664 LEU A O 1
ATOM 5083 N N . THR A 1 665 ? 39.095 -0.154 -40.294 1.00 84.00 665 THR A N 1
ATOM 5084 C CA . THR A 1 665 ? 38.545 0.133 -41.624 1.00 84.00 665 THR A CA 1
ATOM 5085 C C . THR A 1 665 ? 39.252 1.344 -42.223 1.00 84.00 665 THR A C 1
ATOM 5087 O O . THR A 1 665 ? 39.274 2.413 -41.606 1.00 84.00 665 THR A O 1
ATOM 5090 N N . SER A 1 666 ? 39.825 1.184 -43.420 1.00 82.25 666 SER A N 1
ATOM 5091 C CA . SER A 1 666 ? 40.380 2.288 -44.212 1.00 82.25 666 SER A CA 1
ATOM 5092 C C . SER A 1 666 ? 39.326 2.844 -45.169 1.00 82.25 666 SER A C 1
ATOM 5094 O O . SER A 1 666 ? 38.799 2.125 -46.017 1.00 82.25 666 SER A O 1
ATOM 5096 N N . LEU A 1 667 ? 39.032 4.134 -45.040 1.00 71.56 667 LEU A N 1
ATOM 5097 C CA . LEU A 1 667 ? 38.132 4.898 -45.897 1.00 71.56 667 LEU A CA 1
ATOM 5098 C C . LEU A 1 667 ? 38.989 5.708 -46.879 1.00 71.56 667 LEU A C 1
ATOM 5100 O O . LEU A 1 667 ? 39.308 6.876 -46.637 1.00 71.56 667 LEU A O 1
ATOM 5104 N N . SER A 1 668 ? 39.408 5.062 -47.968 1.00 62.97 668 SER A N 1
ATOM 5105 C CA . SER A 1 668 ? 40.103 5.699 -49.093 1.00 62.97 668 SER A CA 1
ATOM 5106 C C . SER A 1 668 ? 39.251 5.620 -50.364 1.00 62.97 668 SER A C 1
ATOM 5108 O O . SER A 1 668 ? 38.474 4.682 -50.537 1.00 62.97 668 SER A O 1
ATOM 5110 N N . LEU A 1 669 ? 39.403 6.605 -51.256 1.00 52.88 669 LEU A N 1
ATOM 5111 C CA . LEU A 1 669 ? 38.535 6.865 -52.417 1.00 52.88 669 LEU A CA 1
ATOM 5112 C C . LEU A 1 669 ? 38.420 5.704 -53.428 1.00 52.88 669 LEU A C 1
ATOM 5114 O O . LEU A 1 669 ? 37.494 5.731 -54.229 1.00 52.88 669 LEU A O 1
ATOM 5118 N N . ASN A 1 670 ? 39.298 4.688 -53.385 1.00 55.38 670 ASN A N 1
ATOM 5119 C CA . ASN A 1 670 ? 39.352 3.622 -54.399 1.00 55.38 670 ASN A CA 1
ATOM 5120 C C . ASN A 1 670 ? 39.273 2.165 -53.882 1.00 55.38 670 ASN A C 1
ATOM 5122 O O . ASN A 1 670 ? 39.253 1.259 -54.710 1.00 55.38 670 ASN A O 1
ATOM 5126 N N . SER A 1 671 ? 39.202 1.904 -52.566 1.00 55.69 671 SER A N 1
ATOM 5127 C CA . SER A 1 671 ? 38.941 0.554 -52.005 1.00 55.69 671 SER A CA 1
ATOM 5128 C C . SER A 1 671 ? 38.927 0.573 -50.470 1.00 55.69 671 SER A C 1
ATOM 5130 O O . SER A 1 671 ? 39.903 1.028 -49.866 1.00 55.69 671 SER A O 1
ATOM 5132 N N . ALA A 1 672 ? 37.884 0.023 -49.838 1.00 58.34 672 ALA A N 1
ATOM 5133 C CA . ALA A 1 672 ? 37.836 -0.167 -48.388 1.00 58.34 672 ALA A CA 1
ATOM 5134 C C . ALA A 1 672 ? 38.597 -1.440 -47.989 1.00 58.34 672 ALA A C 1
ATOM 5136 O O . ALA A 1 672 ? 38.223 -2.542 -48.389 1.00 58.34 672 ALA A O 1
ATOM 5137 N N . HIS A 1 673 ? 39.669 -1.288 -47.214 1.00 69.38 673 HIS A N 1
ATOM 5138 C CA . HIS A 1 673 ? 40.418 -2.415 -46.656 1.00 69.38 673 HIS A CA 1
ATOM 5139 C C . HIS A 1 673 ? 40.086 -2.565 -45.172 1.00 69.38 673 HIS A C 1
ATOM 5141 O O . HIS A 1 673 ? 40.201 -1.599 -44.411 1.00 69.38 673 HIS A O 1
ATOM 5147 N N . ASN A 1 674 ? 39.697 -3.781 -44.782 1.00 81.69 674 ASN A N 1
ATOM 5148 C CA . ASN A 1 674 ? 39.311 -4.132 -43.419 1.00 81.69 674 ASN A CA 1
ATOM 5149 C C . ASN A 1 674 ? 40.355 -5.073 -42.816 1.00 81.69 674 ASN A C 1
ATOM 5151 O O . ASN A 1 674 ? 40.629 -6.135 -43.374 1.00 81.69 674 ASN A O 1
ATOM 5155 N N . TYR A 1 675 ? 40.906 -4.704 -41.665 1.00 85.19 675 TYR A N 1
ATOM 5156 C CA . TYR A 1 675 ? 41.828 -5.542 -40.902 1.00 85.19 675 TYR A CA 1
ATOM 5157 C C . TYR A 1 675 ? 41.194 -5.885 -39.561 1.00 85.19 675 TYR A C 1
ATOM 5159 O O . TYR A 1 675 ? 40.878 -4.978 -38.799 1.00 85.19 675 TYR A O 1
ATOM 5167 N N . THR A 1 676 ? 41.060 -7.168 -39.233 1.00 89.38 676 THR A N 1
ATOM 5168 C CA . THR A 1 676 ? 40.493 -7.600 -37.947 1.00 89.38 676 THR A CA 1
ATOM 5169 C C . THR A 1 676 ? 41.564 -8.262 -37.092 1.00 89.38 676 THR A C 1
ATOM 5171 O O . THR A 1 676 ? 42.323 -9.102 -37.576 1.00 89.38 676 THR A O 1
ATOM 5174 N N . LYS A 1 677 ? 41.636 -7.889 -35.813 1.00 88.69 677 LYS A N 1
ATOM 5175 C CA . LYS A 1 677 ? 42.512 -8.513 -34.817 1.00 88.69 677 LYS A CA 1
ATOM 5176 C C . LYS A 1 677 ? 41.780 -8.714 -33.487 1.00 88.69 677 LYS A C 1
ATOM 5178 O O . LYS A 1 677 ? 40.977 -7.862 -33.117 1.00 88.69 677 LYS A O 1
ATOM 5183 N N . PRO A 1 678 ? 42.066 -9.795 -32.741 1.00 89.56 678 PRO A N 1
ATOM 5184 C CA . PRO A 1 678 ? 41.537 -9.960 -31.391 1.00 89.56 678 PRO A CA 1
ATOM 5185 C C . PRO A 1 678 ? 42.085 -8.869 -30.462 1.00 89.56 678 PRO A C 1
ATOM 5187 O O . PRO A 1 678 ? 43.221 -8.415 -30.629 1.00 89.56 678 PRO A O 1
ATOM 5190 N N . ALA A 1 679 ? 41.284 -8.458 -29.482 1.00 86.44 679 ALA A N 1
ATOM 5191 C CA . ALA A 1 679 ? 41.718 -7.523 -28.456 1.00 86.44 679 ALA A CA 1
ATOM 5192 C C . ALA A 1 679 ? 42.566 -8.260 -27.409 1.00 86.44 679 ALA A C 1
ATOM 5194 O O . ALA A 1 679 ? 42.089 -9.161 -26.721 1.00 86.44 679 ALA A O 1
ATOM 5195 N N . VAL A 1 680 ? 43.831 -7.864 -27.274 1.00 84.56 680 VAL A N 1
ATOM 5196 C CA . VAL A 1 680 ? 44.763 -8.374 -26.263 1.00 84.56 680 VAL A CA 1
ATOM 5197 C C . VAL A 1 680 ? 45.036 -7.243 -25.279 1.00 84.56 680 VAL A C 1
ATOM 5199 O O . VAL A 1 680 ? 45.459 -6.158 -25.677 1.00 84.56 680 VAL A O 1
ATOM 5202 N N . ASN A 1 681 ? 44.751 -7.470 -23.993 1.00 81.56 681 ASN A N 1
ATOM 5203 C CA . ASN A 1 681 ? 44.813 -6.427 -22.961 1.00 81.56 681 ASN A CA 1
ATOM 5204 C C . ASN A 1 681 ? 44.018 -5.160 -23.361 1.00 81.56 681 ASN A C 1
ATOM 5206 O O . ASN A 1 681 ? 44.523 -4.043 -23.293 1.00 81.56 681 ASN A O 1
ATOM 5210 N N . HIS A 1 682 ? 42.795 -5.360 -23.873 1.00 82.31 682 HIS A N 1
ATOM 5211 C CA . HIS A 1 682 ? 41.875 -4.305 -24.331 1.00 82.31 682 HIS A CA 1
ATOM 5212 C C . HIS A 1 682 ? 42.415 -3.410 -25.464 1.00 82.31 682 HIS A C 1
ATOM 5214 O O . HIS A 1 682 ? 41.935 -2.296 -25.679 1.00 82.31 682 HIS A O 1
ATOM 5220 N N . SER A 1 683 ? 43.397 -3.904 -26.226 1.00 88.75 683 SER A N 1
ATOM 5221 C CA . SER A 1 683 ? 43.994 -3.187 -27.354 1.00 88.75 683 SER A CA 1
ATOM 5222 C C . SER A 1 683 ? 44.329 -4.109 -28.530 1.00 88.75 683 SER A C 1
ATOM 5224 O O . SER A 1 683 ? 44.475 -5.321 -28.375 1.00 88.75 683 SER A O 1
ATOM 5226 N N . ALA A 1 684 ? 44.446 -3.539 -29.726 1.00 90.81 684 ALA A N 1
ATOM 5227 C CA . ALA A 1 684 ? 44.932 -4.219 -30.919 1.00 90.81 684 ALA A CA 1
ATOM 5228 C C . ALA A 1 684 ? 45.840 -3.291 -31.733 1.00 90.81 684 ALA A C 1
ATOM 5230 O O . ALA A 1 684 ? 45.487 -2.149 -32.031 1.00 90.81 684 ALA A O 1
ATOM 5231 N N . ASN A 1 685 ? 46.997 -3.820 -32.133 1.00 89.81 685 ASN A N 1
ATOM 5232 C CA . ASN A 1 685 ? 48.027 -3.080 -32.860 1.00 89.81 685 ASN A CA 1
ATOM 5233 C C . ASN A 1 685 ? 48.118 -3.565 -34.315 1.00 89.81 685 ASN A C 1
ATOM 5235 O O . ASN A 1 685 ? 48.401 -4.742 -34.588 1.00 89.81 685 ASN A O 1
ATOM 5239 N N . PHE A 1 686 ? 47.902 -2.650 -35.257 1.00 89.38 686 PHE A N 1
ATOM 5240 C CA . PHE A 1 686 ? 47.963 -2.876 -36.700 1.00 89.38 686 PHE A CA 1
ATOM 5241 C C . PHE A 1 686 ? 49.267 -2.292 -37.250 1.00 89.38 686 PHE A C 1
ATOM 5243 O O . PHE A 1 686 ? 49.423 -1.077 -37.344 1.00 89.38 686 PHE A O 1
ATOM 5250 N N . LEU A 1 687 ? 50.222 -3.170 -37.565 1.00 86.50 687 LEU A N 1
ATOM 5251 C CA . LEU A 1 687 ? 51.563 -2.802 -38.021 1.00 86.50 687 LEU A CA 1
ATOM 5252 C C . LEU A 1 687 ? 51.575 -2.572 -39.538 1.00 86.50 687 LEU A C 1
ATOM 5254 O O . LEU A 1 687 ? 51.183 -3.460 -40.295 1.00 86.50 687 LEU A O 1
ATOM 5258 N N . PHE A 1 688 ? 52.116 -1.433 -39.965 1.00 85.50 688 PHE A N 1
ATOM 5259 C CA . PHE A 1 688 ? 52.388 -1.105 -41.361 1.00 85.50 688 PHE A CA 1
ATOM 5260 C C . PHE A 1 688 ? 53.910 -1.002 -41.568 1.00 85.50 688 PHE A C 1
ATOM 5262 O O . PHE A 1 688 ? 54.522 -0.021 -41.135 1.00 85.50 688 PHE A O 1
ATOM 5269 N N . PRO A 1 689 ? 54.549 -2.004 -42.210 1.00 80.62 689 PRO A N 1
ATOM 5270 C CA . PRO A 1 689 ? 56.007 -2.081 -42.340 1.00 80.62 689 PRO A CA 1
ATOM 5271 C C . PRO A 1 689 ? 56.630 -0.907 -43.098 1.00 80.62 689 PRO A C 1
ATOM 5273 O O . PRO A 1 689 ? 57.726 -0.477 -42.746 1.00 80.62 689 PRO A O 1
ATOM 5276 N N . ALA A 1 690 ? 55.933 -0.384 -44.109 1.00 81.31 690 ALA A N 1
ATOM 5277 C CA . ALA A 1 690 ? 56.363 0.769 -44.886 1.00 81.31 690 ALA A CA 1
ATOM 5278 C C . ALA A 1 690 ? 55.171 1.675 -45.229 1.00 81.31 690 ALA A C 1
ATOM 5280 O O . ALA A 1 690 ? 54.143 1.219 -45.732 1.00 81.31 690 ALA A O 1
ATOM 5281 N N . ALA A 1 691 ? 55.309 2.977 -44.969 1.00 80.75 691 ALA A N 1
ATOM 5282 C CA . ALA A 1 691 ? 54.322 3.970 -45.374 1.00 80.75 691 ALA A CA 1
ATOM 5283 C C . ALA A 1 691 ? 54.353 4.193 -46.894 1.00 80.75 691 ALA A C 1
ATOM 5285 O O . ALA A 1 691 ? 55.344 4.685 -47.444 1.00 80.75 691 ALA A O 1
ATOM 5286 N N . GLU A 1 692 ? 53.250 3.853 -47.559 1.00 81.19 692 GLU A N 1
ATOM 5287 C CA . GLU A 1 692 ? 53.038 3.986 -48.999 1.00 81.19 692 GLU A CA 1
ATOM 5288 C C . GLU A 1 692 ? 51.919 4.995 -49.294 1.00 81.19 692 GLU A C 1
ATOM 5290 O O . GLU A 1 692 ? 51.046 5.196 -48.450 1.00 81.19 692 GLU A O 1
ATOM 5295 N N . PRO A 1 693 ? 51.880 5.603 -50.496 1.00 77.50 693 PRO A N 1
ATOM 5296 C CA . PRO A 1 693 ? 50.817 6.541 -50.870 1.00 77.50 693 PRO A CA 1
ATOM 5297 C C . PRO A 1 693 ? 49.395 5.971 -50.743 1.00 77.50 693 PRO A C 1
ATOM 5299 O O . PRO A 1 693 ? 48.460 6.725 -50.497 1.00 77.50 693 PRO A O 1
ATOM 5302 N N . ALA A 1 694 ? 49.231 4.648 -50.867 1.00 76.12 694 ALA A N 1
ATOM 5303 C CA . ALA A 1 694 ? 47.950 3.962 -50.699 1.00 76.12 694 ALA A CA 1
ATOM 5304 C C . ALA A 1 694 ? 47.409 4.001 -49.254 1.00 76.12 694 ALA A C 1
ATOM 5306 O O . ALA A 1 694 ? 46.211 3.831 -49.049 1.00 76.12 694 ALA A O 1
ATOM 5307 N N . HIS A 1 695 ? 48.267 4.249 -48.257 1.00 81.62 695 HIS A N 1
ATOM 5308 C CA . HIS A 1 695 ? 47.876 4.363 -46.847 1.00 81.62 695 HIS A CA 1
ATOM 5309 C C . HIS A 1 695 ? 47.395 5.777 -46.466 1.00 81.62 695 HIS A C 1
ATOM 5311 O O . HIS A 1 695 ? 47.038 6.022 -45.319 1.00 81.62 695 HIS A O 1
ATOM 5317 N N . HIS A 1 696 ? 47.372 6.729 -47.404 1.00 83.19 696 HIS A N 1
ATOM 5318 C CA . HIS A 1 696 ? 46.759 8.036 -47.174 1.00 83.19 696 HIS A CA 1
ATOM 5319 C C . HIS A 1 696 ? 45.229 7.890 -47.159 1.00 83.19 696 HIS A C 1
ATOM 5321 O O . HIS A 1 696 ? 44.624 7.441 -48.136 1.00 83.19 696 HIS A O 1
ATOM 5327 N N . GLY A 1 697 ? 44.589 8.284 -46.058 1.00 83.12 697 GLY A N 1
ATOM 5328 C CA . GLY A 1 697 ? 43.135 8.246 -45.941 1.00 83.12 697 GLY A CA 1
ATOM 5329 C C . GLY A 1 697 ? 42.636 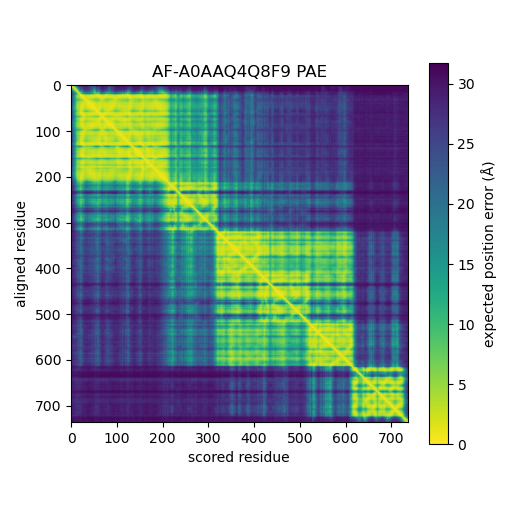8.470 -44.521 1.00 83.12 697 GLY A C 1
ATOM 5330 O O . GLY A 1 697 ? 43.383 8.884 -43.632 1.00 83.12 697 GLY A O 1
ATOM 5331 N N . SER A 1 698 ? 41.346 8.207 -44.311 1.00 86.44 698 SER A N 1
ATOM 5332 C CA . SER A 1 698 ? 40.751 8.210 -42.973 1.00 86.44 698 SER A CA 1
ATOM 5333 C C . SER A 1 698 ? 40.590 6.786 -42.455 1.00 86.44 698 SER A C 1
ATOM 5335 O O . SER A 1 698 ? 40.142 5.905 -43.181 1.00 86.44 698 SER A O 1
ATOM 5337 N N . TYR A 1 699 ? 40.917 6.570 -41.189 1.00 86.94 699 TYR A N 1
ATOM 5338 C CA . TYR A 1 699 ? 40.862 5.281 -40.516 1.00 86.94 699 TYR A CA 1
ATOM 5339 C C . TYR A 1 699 ? 39.855 5.315 -39.367 1.00 86.94 699 TYR A C 1
ATOM 5341 O O . TYR A 1 699 ? 39.706 6.332 -38.685 1.00 86.94 699 TYR A O 1
ATOM 5349 N N . ARG A 1 700 ? 39.176 4.189 -39.143 1.00 88.94 700 ARG A N 1
ATOM 5350 C CA . ARG A 1 700 ? 38.227 3.975 -38.041 1.00 88.94 700 ARG A CA 1
ATOM 5351 C C . ARG A 1 700 ? 38.465 2.607 -37.410 1.00 88.94 700 ARG A C 1
ATOM 5353 O O . ARG A 1 700 ? 38.579 1.623 -38.136 1.00 88.94 700 ARG A O 1
ATOM 5360 N N . CYS A 1 701 ? 38.472 2.538 -36.083 1.00 89.44 701 CYS A N 1
ATOM 5361 C CA . CYS A 1 701 ? 38.408 1.284 -35.338 1.00 89.44 701 CYS A CA 1
ATOM 5362 C C . CYS A 1 701 ? 36.951 0.973 -34.973 1.00 89.44 701 CYS A C 1
ATOM 5364 O O . CYS A 1 701 ? 36.257 1.833 -34.432 1.00 89.44 701 CYS A O 1
ATOM 5366 N N . VAL A 1 702 ? 36.512 -0.258 -35.212 1.00 88.00 702 VAL A N 1
ATOM 5367 C CA . VAL A 1 702 ? 35.244 -0.806 -34.714 1.00 88.00 702 VAL A CA 1
ATOM 5368 C C . VAL A 1 702 ? 35.577 -1.928 -33.737 1.00 88.00 702 VAL A C 1
ATOM 5370 O O . VAL A 1 702 ? 36.295 -2.854 -34.101 1.00 88.00 702 VAL A O 1
ATOM 5373 N N . TYR A 1 703 ? 35.132 -1.828 -32.489 1.00 85.75 703 TYR A N 1
ATOM 5374 C CA . TYR A 1 703 ? 35.287 -2.880 -31.485 1.00 85.75 703 TYR A CA 1
ATOM 5375 C C . TYR A 1 703 ? 34.036 -3.749 -31.466 1.00 85.75 703 TYR A C 1
ATOM 5377 O O . TYR A 1 703 ? 32.948 -3.200 -31.333 1.00 85.75 703 TYR A O 1
ATOM 5385 N N . HIS A 1 704 ? 34.201 -5.065 -31.573 1.00 83.44 704 HIS A N 1
ATOM 5386 C CA . HIS A 1 704 ? 33.141 -6.072 -31.523 1.00 83.44 704 HIS A CA 1
ATOM 5387 C C . HIS A 1 704 ? 33.308 -6.939 -30.276 1.00 83.44 704 HIS A C 1
ATOM 5389 O O . HIS A 1 704 ? 34.412 -7.421 -30.002 1.00 83.44 704 HIS A O 1
ATOM 5395 N N . LEU A 1 705 ? 32.224 -7.169 -29.542 1.00 79.12 705 LEU A N 1
ATOM 5396 C CA . LEU A 1 705 ? 32.207 -7.959 -28.316 1.00 79.12 705 LEU A CA 1
ATOM 5397 C C . LEU A 1 705 ? 30.953 -8.833 -28.267 1.00 79.12 705 LEU A C 1
ATOM 5399 O O . LEU A 1 705 ? 29.853 -8.321 -28.425 1.00 79.12 705 LEU A O 1
ATOM 5403 N N . TYR A 1 706 ? 31.129 -10.120 -27.973 1.00 71.31 706 TYR A N 1
ATOM 5404 C CA . TYR A 1 706 ? 30.029 -11.044 -27.711 1.00 71.31 706 TYR A CA 1
ATOM 5405 C C . TYR A 1 706 ? 29.963 -11.348 -26.214 1.00 71.31 706 TYR A C 1
ATOM 5407 O O . TYR A 1 706 ? 30.864 -11.989 -25.667 1.00 71.31 706 TYR A O 1
ATOM 5415 N N . VAL A 1 707 ? 28.925 -10.855 -25.547 1.00 55.81 707 VAL A N 1
ATOM 5416 C CA . VAL A 1 707 ? 28.654 -11.052 -24.112 1.00 55.81 707 VAL A CA 1
ATOM 5417 C C . VAL A 1 707 ? 27.142 -11.150 -23.914 1.00 55.81 707 VAL A C 1
ATOM 5419 O O . VAL A 1 707 ? 26.390 -10.649 -24.740 1.00 55.81 707 VAL A O 1
ATOM 5422 N N . PHE A 1 708 ? 26.668 -11.821 -22.861 1.00 55.81 708 PHE A N 1
ATOM 5423 C CA . PHE A 1 708 ? 25.222 -11.984 -22.600 1.00 55.81 708 PHE A CA 1
ATOM 5424 C C . PHE A 1 708 ? 24.421 -12.539 -23.797 1.00 55.81 708 PHE A C 1
ATOM 5426 O O . PHE A 1 708 ? 23.302 -12.110 -24.063 1.00 55.81 708 PHE A O 1
ATOM 5433 N N . SER A 1 709 ? 25.018 -13.460 -24.559 1.00 47.75 709 SER A N 1
ATOM 5434 C CA . SER A 1 709 ? 24.408 -14.078 -25.747 1.00 47.75 709 SER A CA 1
ATOM 5435 C C . SER A 1 709 ? 24.060 -13.112 -26.896 1.00 47.75 709 SER A C 1
ATOM 5437 O O . SER A 1 709 ? 23.249 -13.452 -27.753 1.00 47.75 709 SER A O 1
ATOM 5439 N N . HIS A 1 710 ? 24.674 -11.923 -26.939 1.00 45.53 710 HIS A N 1
ATOM 5440 C CA . HIS A 1 710 ? 24.445 -10.913 -27.975 1.00 45.53 710 HIS A CA 1
ATOM 5441 C C . HIS A 1 710 ? 25.755 -10.290 -28.482 1.00 45.53 710 HIS A C 1
ATOM 5443 O O . HIS A 1 710 ? 26.733 -10.167 -27.740 1.00 45.53 710 HIS A O 1
ATOM 5449 N N . ASP A 1 711 ? 25.750 -9.849 -29.745 1.00 60.12 711 ASP A N 1
ATOM 5450 C CA . ASP A 1 711 ? 26.840 -9.089 -30.365 1.00 60.12 711 ASP A CA 1
ATOM 5451 C C . ASP A 1 711 ? 26.690 -7.582 -30.109 1.00 60.12 711 ASP A C 1
ATOM 5453 O O . ASP A 1 711 ? 25.649 -6.973 -30.367 1.00 60.12 711 ASP A O 1
ATOM 5457 N N . PHE A 1 712 ? 27.768 -6.955 -29.648 1.00 62.91 712 PHE A N 1
ATOM 5458 C CA . PHE A 1 712 ? 27.870 -5.522 -29.405 1.00 62.91 712 PHE A CA 1
ATOM 5459 C C . PHE A 1 712 ? 28.988 -4.925 -30.251 1.00 62.91 712 PHE A C 1
ATOM 5461 O O . PHE A 1 712 ? 30.068 -5.506 -30.361 1.00 62.91 712 PHE A O 1
ATOM 5468 N N . SER A 1 713 ? 28.769 -3.720 -30.785 1.00 76.56 713 SER A N 1
ATOM 5469 C CA . SER A 1 713 ? 29.796 -2.991 -31.531 1.00 76.56 713 SER A CA 1
ATOM 5470 C C . SER A 1 713 ? 29.878 -1.512 -31.154 1.00 76.56 713 SER A C 1
ATOM 5472 O O . SER A 1 713 ? 28.847 -0.869 -30.953 1.00 76.56 713 SER A O 1
ATOM 5474 N N . SER A 1 714 ? 31.089 -0.953 -31.108 1.00 78.12 714 SER A N 1
ATOM 5475 C CA . SER A 1 714 ? 31.348 0.475 -30.857 1.00 78.12 714 SER A CA 1
ATOM 5476 C C . SER A 1 714 ? 32.408 1.027 -31.810 1.00 78.12 714 SER A C 1
ATOM 5478 O O . SER A 1 714 ? 33.373 0.336 -32.135 1.00 78.12 714 SER A O 1
ATOM 5480 N N . GLU A 1 715 ? 32.254 2.275 -32.261 1.00 83.00 715 GLU A N 1
ATOM 5481 C CA . GLU A 1 715 ? 33.109 2.889 -33.287 1.00 83.00 715 GLU A CA 1
ATOM 5482 C C . GLU A 1 715 ? 33.935 4.069 -32.759 1.00 83.00 715 GLU A C 1
ATOM 5484 O O . GLU A 1 715 ? 33.431 4.954 -32.061 1.00 83.00 715 GLU A O 1
ATOM 5489 N N . SER A 1 716 ? 35.207 4.133 -33.157 1.00 82.25 716 SER A N 1
ATOM 5490 C CA . SER A 1 716 ? 36.105 5.237 -32.818 1.00 82.25 716 SER A CA 1
ATOM 5491 C C . SER A 1 716 ? 35.785 6.502 -33.613 1.00 82.25 716 SER A C 1
ATOM 5493 O O . SER A 1 716 ? 35.142 6.481 -34.667 1.00 82.25 716 SER A O 1
ATOM 5495 N N . ARG A 1 717 ? 36.355 7.625 -33.167 1.00 81.75 717 ARG A N 1
ATOM 5496 C CA . ARG A 1 717 ? 36.504 8.811 -34.023 1.00 81.75 717 ARG A CA 1
ATOM 5497 C C . ARG A 1 717 ? 37.372 8.484 -35.246 1.00 81.75 717 ARG A C 1
ATOM 5499 O O . ARG A 1 717 ? 38.146 7.526 -35.232 1.00 81.75 717 ARG A O 1
ATOM 5506 N N . LEU A 1 718 ? 37.236 9.289 -36.299 1.00 83.38 718 LEU A N 1
ATOM 5507 C CA . LEU A 1 718 ? 38.043 9.166 -37.514 1.00 83.38 718 LEU A CA 1
ATOM 5508 C C . LEU A 1 718 ? 39.459 9.699 -37.279 1.00 83.38 718 LEU A C 1
ATOM 5510 O O . LEU A 1 718 ? 39.633 10.836 -36.841 1.00 83.38 718 LEU A O 1
ATOM 5514 N N . LEU A 1 719 ? 40.456 8.898 -37.638 1.00 83.31 719 LEU A N 1
ATOM 5515 C CA . LEU A 1 719 ? 41.861 9.284 -37.690 1.00 83.31 719 LEU A CA 1
ATOM 5516 C C . LEU A 1 719 ? 42.241 9.604 -39.137 1.00 83.31 719 LEU A C 1
ATOM 5518 O O . LEU A 1 719 ? 42.156 8.732 -39.996 1.00 83.31 719 LEU A O 1
ATOM 5522 N N . ARG A 1 720 ? 42.697 10.824 -39.419 1.00 83.75 720 ARG A N 1
ATOM 5523 C CA . ARG A 1 720 ? 43.225 11.180 -40.745 1.00 83.75 720 ARG A CA 1
ATOM 5524 C C . ARG A 1 720 ? 44.728 10.926 -40.793 1.00 83.75 720 ARG A C 1
ATOM 5526 O O . ARG A 1 720 ? 45.451 11.465 -39.961 1.00 83.75 720 ARG A O 1
ATOM 5533 N N . LEU A 1 721 ? 45.186 10.126 -41.752 1.00 83.75 721 LEU A N 1
ATOM 5534 C CA . LEU A 1 721 ? 46.600 9.809 -41.947 1.00 83.75 721 LEU A CA 1
ATOM 5535 C C . LEU A 1 721 ? 47.107 10.411 -43.263 1.00 83.75 721 LEU A C 1
ATOM 5537 O O . LEU A 1 721 ? 46.577 10.085 -44.326 1.00 83.75 721 LEU A O 1
ATOM 5541 N N . SER A 1 722 ? 48.157 11.228 -43.194 1.00 81.06 722 SER A N 1
ATOM 5542 C CA . SER A 1 722 ? 48.825 11.824 -44.360 1.00 81.06 722 SER A CA 1
ATOM 5543 C C . SER A 1 722 ? 50.226 11.235 -44.540 1.00 81.06 722 SER A C 1
ATOM 5545 O O . SER A 1 722 ? 51.001 11.187 -43.584 1.00 81.06 722 SER A O 1
ATOM 5547 N N . VAL A 1 723 ? 50.572 10.814 -45.763 1.00 79.62 723 VAL A N 1
ATOM 5548 C CA . VAL A 1 723 ? 51.896 10.249 -46.093 1.00 79.62 723 VAL A CA 1
ATOM 5549 C C . VAL A 1 723 ? 52.717 11.260 -46.900 1.00 79.62 723 VAL A C 1
ATOM 5551 O O . VAL A 1 723 ? 52.360 11.564 -48.039 1.00 79.62 723 VAL A O 1
ATOM 5554 N N . GLU A 1 724 ? 53.818 11.768 -46.336 1.00 74.06 724 GLU A N 1
ATOM 5555 C CA . GLU A 1 724 ? 54.663 12.810 -46.955 1.00 74.06 724 GLU A CA 1
ATOM 5556 C C . GLU A 1 724 ? 55.959 12.269 -47.596 1.00 74.06 724 GLU A C 1
ATOM 5558 O O . GLU A 1 724 ? 56.475 11.205 -47.242 1.00 74.06 724 GLU A O 1
ATOM 5563 N N . GLY A 1 725 ? 56.493 13.008 -48.579 1.00 62.47 725 GLY A N 1
ATOM 5564 C CA . GLY A 1 725 ? 57.717 12.674 -49.320 1.00 62.47 725 GLY A CA 1
ATOM 5565 C C . GLY A 1 725 ? 59.014 12.870 -48.516 1.00 62.47 725 GLY A C 1
ATOM 5566 O O . GLY A 1 725 ? 59.081 13.680 -47.603 1.00 62.47 725 GLY A O 1
ATOM 5567 N N . LYS A 1 726 ? 60.061 12.108 -48.870 1.00 56.59 726 LYS A N 1
ATOM 5568 C CA . LYS A 1 726 ? 61.375 12.044 -48.191 1.00 56.59 726 LYS A CA 1
ATOM 5569 C C . LYS A 1 726 ? 61.998 13.434 -47.933 1.00 56.59 726 LYS A C 1
ATOM 5571 O O . LYS A 1 726 ? 62.162 14.206 -48.872 1.00 56.59 726 LYS A O 1
ATOM 5576 N N . LEU A 1 727 ? 62.481 13.679 -46.708 1.00 45.41 727 LEU A N 1
ATOM 5577 C CA . LEU A 1 727 ? 63.451 14.742 -46.403 1.00 45.41 727 LEU A CA 1
ATOM 5578 C C . LEU A 1 727 ? 64.781 14.442 -47.120 1.00 45.41 727 LEU A C 1
ATOM 5580 O O . LEU A 1 727 ? 65.477 13.478 -46.797 1.00 45.41 727 LEU A O 1
ATOM 5584 N N . THR A 1 728 ? 65.144 15.260 -48.107 1.00 41.53 728 THR A N 1
ATOM 5585 C CA . THR A 1 728 ? 66.496 15.303 -48.681 1.00 41.53 728 THR A CA 1
ATOM 5586 C C . THR A 1 728 ? 67.469 15.872 -47.651 1.00 41.53 728 THR A C 1
ATOM 5588 O O . THR A 1 728 ? 67.471 17.072 -47.387 1.00 41.53 728 THR A O 1
ATOM 5591 N N . VAL A 1 729 ? 68.308 15.014 -47.071 1.00 39.88 729 VAL A N 1
ATOM 5592 C CA . VAL A 1 729 ? 69.440 15.425 -46.231 1.00 39.88 729 VAL A CA 1
ATOM 5593 C C . VAL A 1 729 ? 70.534 15.999 -47.140 1.00 39.88 729 VAL A C 1
ATOM 5595 O O . VAL A 1 729 ? 71.176 15.257 -47.881 1.00 39.88 729 VAL A O 1
ATOM 5598 N N . TYR A 1 730 ? 70.750 17.315 -47.098 1.00 34.06 730 TYR A N 1
ATOM 5599 C CA . TYR A 1 730 ? 71.947 17.946 -47.661 1.00 34.06 730 TYR A CA 1
ATOM 5600 C C . TYR A 1 730 ? 73.142 17.647 -46.741 1.00 34.06 730 TYR A C 1
ATOM 5602 O O . TYR A 1 730 ? 73.204 18.151 -45.622 1.00 34.06 730 TYR A O 1
ATOM 5610 N N . MET A 1 731 ? 74.099 16.839 -47.203 1.00 35.09 731 MET A N 1
ATOM 5611 C CA . MET A 1 731 ? 75.438 16.781 -46.604 1.00 35.09 731 MET A CA 1
ATOM 5612 C C . MET A 1 731 ? 76.309 17.897 -47.206 1.00 35.09 731 MET A C 1
ATOM 5614 O O . MET A 1 731 ? 76.417 17.957 -48.433 1.00 35.09 731 MET A O 1
ATOM 5618 N N . PRO A 1 732 ? 76.965 18.763 -46.409 1.00 36.81 732 PRO A N 1
ATOM 5619 C CA . PRO A 1 732 ? 77.998 19.642 -46.933 1.00 36.81 732 PRO A CA 1
ATOM 5620 C C . PRO A 1 732 ? 79.277 18.828 -47.172 1.00 36.81 732 PRO A C 1
ATOM 5622 O O . PRO A 1 732 ? 79.848 18.235 -46.257 1.00 36.81 732 PRO A O 1
ATOM 5625 N N . VAL A 1 733 ? 79.710 18.790 -48.431 1.00 39.66 733 VAL A N 1
ATOM 5626 C CA . VAL A 1 733 ? 80.991 18.220 -48.861 1.00 39.66 733 VAL A CA 1
ATOM 5627 C C . VAL A 1 733 ? 82.125 19.136 -48.388 1.00 39.66 733 VAL A C 1
ATOM 5629 O O . VAL A 1 733 ? 82.123 20.331 -48.667 1.00 39.66 733 VAL A O 1
ATOM 5632 N N . SER A 1 734 ? 83.097 18.562 -47.678 1.00 41.62 734 SER A N 1
ATOM 5633 C CA . SER A 1 734 ? 84.398 19.170 -47.380 1.00 41.62 734 SER A CA 1
ATOM 5634 C C . SER A 1 734 ? 85.351 19.016 -48.580 1.00 41.62 734 SER A C 1
ATOM 5636 O O . SER A 1 734 ? 85.460 17.925 -49.141 1.00 41.62 734 SER A O 1
ATOM 5638 N N . GLY A 1 735 ? 86.049 20.099 -48.945 1.00 44.06 735 GLY A N 1
ATOM 5639 C CA . GLY A 1 735 ? 87.164 20.157 -49.908 1.00 44.06 735 GLY A CA 1
ATOM 5640 C C . GLY A 1 735 ? 87.108 21.464 -50.715 1.00 44.06 735 GLY A C 1
ATOM 5641 O O . GLY A 1 735 ? 86.096 21.719 -51.353 1.00 44.06 735 GLY A O 1
ATOM 5642 N N . ARG A 1 736 ? 88.096 22.364 -50.736 1.00 38.12 736 ARG A N 1
ATOM 5643 C CA . ARG A 1 736 ? 89.535 22.343 -50.425 1.00 38.12 736 ARG A CA 1
ATOM 5644 C C . ARG A 1 736 ? 89.940 23.601 -49.665 1.00 38.12 736 ARG A C 1
ATOM 5646 O O . ARG A 1 736 ? 89.267 24.632 -49.880 1.00 38.12 736 ARG A O 1
#

Organism: NCBI:txid481459

Nearest PDB structures (foldseek):
  1mhp-assembly2_B  TM=9.538E-01  e=8.238E-16  Rattus norvegicus
  4a0q-assembly2_B  TM=9.509E-01  e=2.066E-15  Homo sapiens
  4dmu-assembly5_J  TM=9.325E-01  e=1.781E-12  Homo sapiens
  6bxf-assembly1_A  TM=5.780E-01  e=2.030E-11  Homo sapiens
  8zjf-assembly1_A  TM=2.384E-01  e=1.528E-14  Homo sapiens

Foldseek 3Di:
DDDDDDPDPPLPPQELPDLQAAEEEEEEELAPVQDPVLLVLVLVLVLLLLSRHFAALLGYFYWYWYDAPHIDGLAASPPDGHSVVVNVSSVPDDRDHHHAAQQVVLVVCVVPRCFVVRSHAFLAAAEYEYEEAADHPDDNQVSLVVCVLLRYAAAYAYEAVHPQVSRVSNGDPPCVQRYHYYNHSVCSVVCSRSNSVSVSVVRVVSSCVLVLAWAAPQDLARQWHFIWGADPPDDDDRFIAFEFLVLADLLLLLSVCRSSVNAHWDDKAFPLRHWDPGFHDQWRFDHPNRHSHSVSTDTDGHPDRDDDIRRTIITHGHQQWFAPDDPDRQWHFIWGDDPRDIFTEFPPQDFQVLLQLRCSNSSQAGWQDKDKDFAPWDWHWYFDPVCVVVVDHSRSRTDIDTDRIGIITHGLNFWFAPQDLERQWHFIWGADPPPPDPRFTAFEFLVQADLLLSLLVCQSSVFAHWQDKFQQPRDWDPGWHDQWRFDHPSPDNHSVPTDTDGDNDRDDDISRTIITGGQFQWFAPDDPDRQWHFIWGDDPRDIFTAAPPPDDQLLLQLSCVSSVAHGWPDKDKDFAPAWDWHWYFDSVCVNVSYHRNRRTDIDTGRIGMITHGRGLFDAKDKDKDFPDPAWDDDDDAETEGEFFGKMKIKIFGDDDDPKWKKWKWFDDPPDIDIDIDIQDVRMDIDIDRGDDPVNFGKIKIKTWDQDSNDIGIHIHDIYGYHYDYDDDDDDDDDDD

Sequence (736 aa):
MGTTQNTSALEDEFMCKSPAISDIVILLDGSSSISRINFELARTFLENLVRAFSVGYDKTRIGLVQYSGDFWIEWHLNAHTTKEGVIEAIKNLLHKGGGTKTGQALIFILDTSFKAKFGSRPGVPKILILITDGDSQDDVTSPARSLREAGIELFAIGVRDAPFSELKAIASPPEETHVYNLADFSGLSNIVESLSKTVCERVEQLDTQIKDYIRLVNGSTHCSGRLEVRSNQSNQSNQWSSVCEEDFDQQDAEVVCSELGCGALSVLQGALYGEVEAPMWTKEFQCGGHESSLLYCRSSGSERNTCSPGKAVGLTCSEPVRLVGGASRCEGTLEVKYQGEWRPVDYYRWNLKVADVACRDLDCGSAVSIRDRESSESFVWRIPYDCVQSGSALRDCLLPRSSSSILDLTCSDSIRLVNGSSLCSGRLEVRSNQSNQSNQWSSVCEEDFDQQDAEVVCRELGCGALSVLQGALYGEVEAPMWPKEFQCGGHESSLLYCRSSGSERNTCSPGKAVGLTCSEPVRLVGGASRCEGTLEVEYQGEWRPVDYYRWNLKVADVACRDLDCGSAVSIRDREESSERSVWWIPSDCVQSGSAVRDCLLPRSSSSIMDLTCSKLLFQPIISVSSSMYGVSEAQQQGAQVLRGSTFTVCCSIQPQYPGGSFQLTSLSLNSAHNYTKPAVNHSANFLFPAAEPAHHGSYRCVYHLYVFSHDFSSESRLLRLSVEGKLTVYMPVSGR

Solvent-accessible surface area (backbone atoms only — not comparable to full-atom values): 39438 Å² total; per-residue (Å²): 136,84,85,82,80,86,86,82,85,80,81,86,83,68,55,54,93,54,78,61,53,30,41,36,36,36,41,37,61,28,20,56,90,57,47,73,71,48,49,52,42,52,42,54,36,50,45,56,43,53,67,35,50,56,41,21,82,75,26,25,22,64,19,37,32,39,33,13,69,59,77,43,75,79,42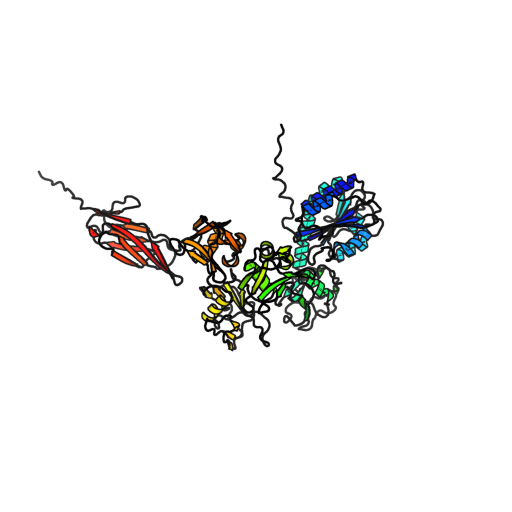,42,23,66,71,46,58,40,50,66,53,48,44,54,52,51,76,67,66,74,85,73,41,51,47,50,37,52,14,61,46,47,46,51,40,65,79,38,56,70,31,60,95,33,44,30,61,58,48,45,32,37,37,38,40,37,40,39,60,53,69,56,81,46,69,41,49,68,32,28,47,55,40,45,51,57,54,34,46,29,34,22,35,29,22,51,72,28,46,68,69,56,36,58,46,41,23,36,86,62,56,90,79,20,48,44,82,28,78,38,60,78,50,48,69,75,41,41,66,61,50,48,51,47,52,43,57,48,39,55,53,44,42,51,52,56,66,66,28,57,48,57,42,74,39,75,31,91,42,19,15,25,44,31,39,39,64,88,79,68,103,60,66,98,51,61,16,31,38,39,48,92,43,49,53,71,36,41,45,35,14,46,17,32,35,73,70,18,47,53,70,67,45,81,47,46,46,76,43,59,77,84,86,52,54,68,50,48,53,26,58,57,41,88,51,74,51,41,35,70,86,48,33,54,66,48,84,44,96,51,87,72,73,62,91,44,33,43,30,16,40,28,27,32,72,44,57,49,46,47,93,40,96,47,81,38,20,18,36,36,29,42,47,55,98,88,44,74,32,44,28,39,37,72,75,58,28,48,58,61,43,26,54,53,19,40,67,63,56,11,32,32,43,43,48,76,44,78,41,83,50,77,76,37,76,24,30,37,52,54,52,70,46,46,72,73,71,47,57,73,77,69,35,60,39,87,38,80,41,36,44,31,24,33,40,34,30,49,52,35,41,33,48,42,78,41,62,34,91,45,20,17,26,43,32,41,42,53,91,52,96,88,53,66,90,49,66,16,29,37,42,48,91,43,51,54,73,37,42,46,39,13,46,21,48,42,49,65,32,38,58,73,69,47,81,51,26,66,80,46,61,76,82,88,55,57,58,46,50,54,28,61,57,40,89,47,76,57,74,38,66,87,77,36,54,68,48,88,43,95,54,78,74,71,64,90,44,33,40,29,16,42,29,30,34,63,56,56,50,41,47,96,40,98,42,80,42,20,16,36,37,30,41,54,56,98,91,43,77,32,41,30,40,39,76,80,67,51,62,75,49,40,26,52,54,18,46,68,59,75,16,45,44,44,71,47,78,43,79,45,80,50,100,57,72,40,73,23,31,38,55,59,50,69,53,37,68,73,57,39,42,70,78,40,40,43,30,86,38,79,41,34,47,29,25,34,40,31,28,39,60,86,57,67,68,30,48,72,48,78,50,61,89,58,104,46,59,67,90,59,78,100,62,46,46,45,39,38,48,63,41,45,39,30,43,35,36,34,45,81,87,84,70,91,63,42,31,35,34,41,38,38,57,37,101,88,59,76,49,78,48,77,42,63,30,56,94,44,24,35,80,49,78,39,79,54,40,45,80,84,68,38,35,38,33,33,40,35,41,39,38,76,56,95,94,41,84,44,78,28,58,26,68,72,44,35,35,44,60,43,80,76,83,82,80,82,75,87,82,88,83,133